Protein AF-0000000087410536 (afdb_homodimer)

Structure (mmCIF, N/CA/C/O backbone):
data_AF-0000000087410536-model_v1
#
loop_
_entity.id
_entity.type
_entity.pdbx_description
1 polymer 'WYL domain-containing protein'
#
loop_
_atom_site.group_PDB
_atom_site.id
_atom_site.type_symbol
_atom_site.label_atom_id
_atom_site.label_alt_id
_atom_site.label_comp_id
_atom_site.label_asym_id
_atom_site.label_entity_id
_atom_site.label_seq_id
_atom_site.pdbx_PDB_ins_code
_atom_site.Cartn_x
_atom_site.Cartn_y
_atom_site.Cartn_z
_atom_site.occupancy
_atom_site.B_iso_or_equiv
_atom_site.auth_seq_id
_atom_site.auth_comp_id
_atom_site.auth_asym_id
_atom_site.auth_atom_id
_atom_site.pdbx_PDB_model_num
ATOM 1 N N . MET A 1 1 ? -4.246 26.031 14.938 1 31.12 1 MET A N 1
ATOM 2 C CA . MET A 1 1 ? -4.492 26.891 13.781 1 31.12 1 MET A CA 1
ATOM 3 C C . MET A 1 1 ? -3.889 26.281 12.516 1 31.12 1 MET A C 1
ATOM 5 O O . MET A 1 1 ? -4.508 26.297 11.453 1 31.12 1 MET A O 1
ATOM 9 N N . ALA A 1 2 ? -2.547 25.734 12.555 1 36.31 2 ALA A N 1
ATOM 10 C CA . ALA A 1 2 ? -1.758 25.312 11.398 1 36.31 2 ALA A CA 1
ATOM 11 C C . ALA A 1 2 ? -2.201 23.938 10.906 1 36.31 2 ALA A C 1
ATOM 13 O O . ALA A 1 2 ? -2.297 23.703 9.695 1 36.31 2 ALA A O 1
ATOM 14 N N . ALA A 1 3 ? -2.363 22.797 11.75 1 41.28 3 ALA A N 1
ATOM 15 C CA . ALA A 1 3 ? -2.955 21.484 11.547 1 41.28 3 ALA A CA 1
ATOM 16 C C . ALA A 1 3 ? -4.238 21.578 10.727 1 41.28 3 ALA A C 1
ATOM 18 O O . ALA A 1 3 ? -4.477 20.75 9.836 1 41.28 3 ALA A O 1
ATOM 19 N N . ASN A 1 4 ? -4.816 22.719 10.969 1 50.84 4 ASN A N 1
ATOM 20 C CA . ASN A 1 4 ? -6.102 23.094 10.391 1 50.84 4 ASN A CA 1
ATOM 21 C C . ASN A 1 4 ? -5.953 23.531 8.938 1 50.84 4 ASN A C 1
ATOM 23 O O . ASN A 1 4 ? -6.82 23.25 8.102 1 50.84 4 ASN A O 1
ATOM 27 N N . LEU A 1 5 ? -4.598 23.844 8.781 1 57.28 5 LEU A N 1
ATOM 28 C CA . LEU A 1 5 ? -4.43 24.438 7.457 1 57.28 5 LEU A CA 1
ATOM 29 C C . LEU A 1 5 ? -4.258 23.344 6.398 1 57.28 5 LEU A C 1
ATOM 31 O O . LEU A 1 5 ? -4.82 23.453 5.305 1 57.28 5 LEU A O 1
ATOM 35 N N . ILE A 1 6 ? -3.453 22.297 6.773 1 56.25 6 ILE A N 1
ATOM 36 C CA . ILE A 1 6 ? -3.285 21.219 5.801 1 56.25 6 ILE A CA 1
ATOM 37 C C . ILE A 1 6 ? -4.633 20.562 5.523 1 56.25 6 ILE A C 1
ATOM 39 O O . ILE A 1 6 ? -4.961 20.266 4.371 1 56.25 6 ILE A O 1
ATOM 43 N N . ALA A 1 7 ? -5.215 20.422 6.602 1 57.88 7 ALA A N 1
ATOM 44 C CA . ALA A 1 7 ? -6.562 19.875 6.43 1 57.88 7 ALA A CA 1
ATOM 45 C C . ALA A 1 7 ? -7.398 20.766 5.516 1 57.88 7 ALA A C 1
ATOM 47 O O . ALA A 1 7 ? -8.172 20.281 4.691 1 57.88 7 ALA A O 1
ATOM 48 N N . ARG A 1 8 ? -7.141 21.984 5.758 1 68.75 8 ARG A N 1
ATOM 49 C CA . ARG A 1 8 ? -7.863 22.953 4.926 1 68.75 8 ARG A CA 1
ATOM 50 C C . ARG A 1 8 ? -7.426 22.844 3.469 1 68.75 8 ARG A C 1
ATOM 52 O O . ARG A 1 8 ? -8.258 22.859 2.562 1 68.75 8 ARG A O 1
ATOM 59 N N . TYR A 1 9 ? -6.094 22.672 3.324 1 70.94 9 TYR A N 1
ATOM 60 C CA . TYR A 1 9 ? -5.59 22.531 1.963 1 70.94 9 TYR A CA 1
ATOM 61 C C . TYR A 1 9 ? -6.164 21.281 1.298 1 70.94 9 TYR A C 1
ATOM 63 O O . TYR A 1 9 ? -6.59 21.328 0.142 1 70.94 9 TYR A O 1
ATOM 71 N N . ILE A 1 10 ? -6.156 20.375 2.074 1 64.38 10 ILE A N 1
ATOM 72 C CA . ILE A 1 10 ? -6.656 19.125 1.544 1 64.38 10 ILE A CA 1
ATOM 73 C C . ILE A 1 10 ? -8.141 19.25 1.195 1 64.38 10 ILE A C 1
ATOM 75 O O . ILE A 1 10 ? -8.578 18.797 0.135 1 64.38 10 ILE A O 1
ATOM 79 N N . TRP A 1 11 ? -8.82 19.844 2.1 1 68.12 11 TRP A N 1
ATOM 80 C CA . TRP A 1 11 ? -10.242 20.062 1.842 1 68.12 11 TRP A CA 1
ATOM 81 C C . TRP A 1 11 ? -10.445 20.891 0.579 1 68.12 11 TRP A C 1
ATOM 83 O O . TRP A 1 11 ? -11.312 20.594 -0.242 1 68.12 11 TRP A O 1
ATOM 93 N N . GLU A 1 12 ? -9.656 21.906 0.49 1 80.25 12 GLU A N 1
ATOM 94 C CA . GLU A 1 12 ? -9.781 22.781 -0.673 1 80.25 12 GLU A CA 1
ATOM 95 C C . GLU A 1 12 ? -9.508 22.016 -1.967 1 80.25 12 GLU A C 1
ATOM 97 O O . GLU A 1 12 ? -10.227 22.188 -2.955 1 80.25 12 GLU A O 1
ATOM 102 N N . VAL A 1 13 ? -8.477 21.219 -1.867 1 73.75 13 VAL A N 1
ATOM 103 C CA . VAL A 1 13 ? -8.117 20.438 -3.039 1 73.75 13 VAL A CA 1
ATOM 104 C C . VAL A 1 13 ? -9.234 19.438 -3.359 1 73.75 13 VAL A C 1
ATOM 106 O O . VAL A 1 13 ? -9.609 19.281 -4.52 1 73.75 13 VAL A O 1
ATOM 109 N N . ASP A 1 14 ? -9.727 18.922 -2.326 1 67.31 14 ASP A N 1
ATOM 110 C CA . ASP A 1 14 ? -10.812 17.953 -2.494 1 67.31 14 ASP A CA 1
ATOM 111 C C . ASP A 1 14 ? -12.055 18.625 -3.086 1 67.31 14 ASP A C 1
ATOM 113 O O . ASP A 1 14 ? -12.703 18.062 -3.973 1 67.31 14 ASP A O 1
ATOM 117 N N . ALA A 1 15 ? -12.375 19.719 -2.549 1 73.38 15 ALA A N 1
ATOM 118 C CA . ALA A 1 15 ? -13.531 20.453 -3.035 1 73.38 15 ALA A CA 1
ATOM 119 C C . ALA A 1 15 ? -13.406 20.766 -4.523 1 73.38 15 ALA A C 1
ATOM 121 O O . ALA A 1 15 ? -14.367 20.609 -5.281 1 73.38 15 ALA A O 1
ATOM 122 N N . LEU A 1 16 ? -12.227 21.109 -4.961 1 79.06 16 LEU A N 1
ATOM 123 C CA . LEU A 1 16 ? -12 21.469 -6.359 1 79.06 16 LEU A CA 1
ATOM 124 C C . LEU A 1 16 ? -11.984 20.219 -7.238 1 79.06 16 LEU A C 1
ATOM 126 O O . LEU A 1 16 ? -12.438 20.266 -8.383 1 79.06 16 LEU A O 1
ATOM 130 N N . ALA A 1 17 ? -11.414 19.156 -6.609 1 69.31 17 ALA A N 1
ATOM 131 C CA . ALA A 1 17 ? -11.312 17.906 -7.383 1 69.31 17 ALA A CA 1
ATOM 132 C C . ALA A 1 17 ? -12.695 17.344 -7.695 1 69.31 17 ALA A C 1
ATOM 134 O O . ALA A 1 17 ? -12.906 16.75 -8.758 1 69.31 17 ALA A O 1
ATOM 135 N N . LYS A 1 18 ? -13.57 17.547 -6.828 1 63.62 18 LYS A N 1
ATOM 136 C CA . LYS A 1 18 ? -14.93 17.031 -6.973 1 63.62 18 LYS A CA 1
ATOM 137 C C . LYS A 1 18 ? -15.742 17.875 -7.945 1 63.62 18 LYS A C 1
ATOM 139 O O . LYS A 1 18 ? -16.75 17.406 -8.477 1 63.62 18 LYS A O 1
ATOM 144 N N . ALA A 1 19 ? -15.211 19.047 -8 1 68.19 19 ALA A N 1
ATOM 145 C CA . ALA A 1 19 ? -15.953 19.953 -8.867 1 68.19 19 ALA A CA 1
ATOM 146 C C . ALA A 1 19 ? -15.477 19.859 -10.312 1 68.19 19 ALA A C 1
ATOM 148 O O . ALA A 1 19 ? -14.398 20.344 -10.648 1 68.19 19 ALA A O 1
ATOM 149 N N . ARG A 1 20 ? -16.141 19.016 -11.141 1 60.94 20 ARG A N 1
ATOM 150 C CA . ARG A 1 20 ? -15.797 18.766 -12.539 1 60.94 20 ARG A CA 1
ATOM 151 C C . ARG A 1 20 ? -15.531 20.078 -13.273 1 60.94 20 ARG A C 1
ATOM 153 O O . ARG A 1 20 ? -14.633 20.156 -14.117 1 60.94 20 ARG A O 1
ATOM 160 N N . HIS A 1 21 ? -16.344 21.062 -12.977 1 70.44 21 HIS A N 1
ATOM 161 C CA . HIS A 1 21 ? -16.25 22.328 -13.711 1 70.44 21 HIS A CA 1
ATOM 162 C C . HIS A 1 21 ? -15.578 23.406 -12.867 1 70.44 21 HIS A C 1
ATOM 164 O O . HIS A 1 21 ? -15.688 24.594 -13.172 1 70.44 21 HIS A O 1
ATOM 170 N N . GLY A 1 22 ? -14.945 23.016 -11.875 1 80.19 22 GLY A N 1
ATOM 171 C CA . GLY A 1 22 ? -14.312 23.984 -11 1 80.19 22 GLY A CA 1
ATOM 172 C C . GLY A 1 22 ? -15.281 24.641 -10.031 1 80.19 22 GLY A C 1
ATOM 173 O O . GLY A 1 22 ? -16.469 24.328 -10.031 1 80.19 22 GLY A O 1
ATOM 174 N N . LEU A 1 23 ? -14.805 25.5 -9.141 1 89.81 23 LEU A N 1
ATOM 175 C CA . LEU A 1 23 ? -15.609 26.188 -8.133 1 89.81 23 LEU A CA 1
ATOM 176 C C . LEU A 1 23 ? -15.258 27.672 -8.078 1 89.81 23 LEU A C 1
ATOM 178 O O . LEU A 1 23 ? -14.094 28.031 -8.219 1 89.81 23 LEU A O 1
ATOM 182 N N . SER A 1 24 ? -16.359 28.516 -8.039 1 91.12 24 SER A N 1
ATOM 183 C CA . SER A 1 24 ? -16.094 29.906 -7.652 1 91.12 24 SER A CA 1
ATOM 184 C C . SER A 1 24 ? -15.734 30 -6.176 1 91.12 24 SER A C 1
ATOM 186 O O . SER A 1 24 ? -15.961 29.062 -5.41 1 91.12 24 SER A O 1
ATOM 188 N N . LEU A 1 25 ? -15.141 31.156 -5.82 1 91.69 25 LEU A N 1
ATOM 189 C CA . LEU A 1 25 ? -14.797 31.344 -4.414 1 91.69 25 LEU A CA 1
ATOM 190 C C . LEU A 1 25 ? -16.047 31.312 -3.541 1 91.69 25 LEU A C 1
ATOM 192 O O . LEU A 1 25 ? -16 30.812 -2.412 1 91.69 25 LEU A O 1
ATOM 196 N N . GLU A 1 26 ? -17.109 31.859 -4.078 1 92.12 26 GLU A N 1
ATOM 197 C CA . GLU A 1 26 ? -18.375 31.844 -3.346 1 92.12 26 GLU A CA 1
ATOM 198 C C . GLU A 1 26 ? -18.875 30.422 -3.141 1 92.12 26 GLU A C 1
ATOM 200 O O . GLU A 1 26 ? -19.328 30.062 -2.049 1 92.12 26 GLU A O 1
ATOM 205 N N . GLU A 1 27 ? -18.797 29.625 -4.188 1 92 27 GLU A N 1
ATOM 206 C CA . GLU A 1 27 ? -19.219 28.219 -4.094 1 92 27 GLU A CA 1
ATOM 207 C C . GLU A 1 27 ? -18.312 27.438 -3.143 1 92 27 GLU A C 1
ATOM 209 O O . GLU A 1 27 ? -18.781 26.578 -2.408 1 92 27 GLU A O 1
ATOM 214 N N . LEU A 1 28 ? -17.031 27.734 -3.242 1 91 28 LEU A N 1
ATOM 215 C CA . LEU A 1 28 ? -16.094 27.109 -2.326 1 91 28 LEU A CA 1
ATOM 216 C C . LEU A 1 28 ? -16.438 27.438 -0.877 1 91 28 LEU A C 1
ATOM 218 O O . LEU A 1 28 ? -16.422 26.562 -0.016 1 91 28 LEU A O 1
ATOM 222 N N . ASN A 1 29 ? -16.812 28.703 -0.625 1 90.75 29 ASN A N 1
ATOM 223 C CA . ASN A 1 29 ? -17.156 29.125 0.727 1 90.75 29 ASN A CA 1
ATOM 224 C C . ASN A 1 29 ? -18.469 28.5 1.188 1 90.75 29 ASN A C 1
ATOM 226 O O . ASN A 1 29 ? -18.641 28.219 2.373 1 90.75 29 ASN A O 1
ATOM 230 N N . GLU A 1 30 ? -19.359 28.328 0.292 1 88.88 30 GLU A N 1
ATOM 231 C CA . GLU A 1 30 ? -20.594 27.641 0.639 1 88.88 30 GLU A CA 1
ATOM 232 C C . GLU A 1 30 ? -20.328 26.234 1.16 1 88.88 30 GLU A C 1
ATOM 234 O O . GLU A 1 30 ? -20.906 25.812 2.162 1 88.88 30 GLU A O 1
ATOM 239 N N . GLN A 1 31 ? -19.438 25.594 0.427 1 81.69 31 GLN A N 1
ATOM 240 C CA . GLN A 1 31 ? -19.062 24.25 0.855 1 81.69 31 GLN A CA 1
ATOM 241 C C . GLN A 1 31 ? -18.266 24.281 2.15 1 81.69 31 GLN A C 1
ATOM 243 O O . GLN A 1 31 ? -18.406 23.406 3.002 1 81.69 31 GLN A O 1
ATOM 248 N N . TRP A 1 32 ? -17.484 25.312 2.236 1 80.38 32 TRP A N 1
ATOM 249 C CA . TRP A 1 32 ? -16.625 25.5 3.404 1 80.38 32 TRP A CA 1
ATOM 250 C C . TRP A 1 32 ? -17.453 25.641 4.672 1 80.38 32 TRP A C 1
ATOM 252 O O . TRP A 1 32 ? -17.125 25.078 5.719 1 80.38 32 TRP A O 1
ATOM 262 N N . ARG A 1 33 ? -18.5 26.312 4.598 1 79.31 33 ARG A N 1
ATOM 263 C CA . ARG A 1 33 ? -19.359 26.562 5.746 1 79.31 33 ARG A CA 1
ATOM 264 C C . ARG A 1 33 ? -19.969 25.25 6.262 1 79.31 33 ARG A C 1
ATOM 266 O O . ARG A 1 33 ? -20.297 25.141 7.445 1 79.31 33 ARG A O 1
ATOM 273 N N . ASP A 1 34 ? -19.984 24.312 5.41 1 68.88 34 ASP A N 1
ATOM 274 C CA . ASP A 1 34 ? -20.578 23.031 5.785 1 68.88 34 ASP A CA 1
ATOM 275 C C . ASP A 1 34 ? -19.516 22.016 6.207 1 68.88 34 ASP A C 1
ATOM 277 O O . ASP A 1 34 ? -19.828 20.891 6.598 1 68.88 34 ASP A O 1
ATOM 281 N N . CYS A 1 35 ? -18.328 22.469 6.027 1 60.91 35 CYS A N 1
ATOM 282 C CA . CYS A 1 35 ? -17.203 21.594 6.336 1 60.91 35 CYS A CA 1
ATOM 283 C C . CYS A 1 35 ? -16.938 21.547 7.836 1 60.91 35 CYS A C 1
ATOM 285 O O . CYS A 1 35 ? -17.109 22.547 8.531 1 60.91 35 CYS A O 1
ATOM 287 N N . TYR A 1 36 ? -16.594 20.453 8.336 1 52.16 36 TYR A N 1
ATOM 288 C CA . TYR A 1 36 ? -16.297 20.266 9.75 1 52.16 36 TYR A CA 1
ATOM 289 C C . TYR A 1 36 ? -15.102 21.109 10.172 1 52.16 36 TYR A C 1
ATOM 291 O O . TYR A 1 36 ? -14.914 21.391 11.352 1 52.16 36 TYR A O 1
ATOM 299 N N . LEU A 1 37 ? -14.305 21.562 9.227 1 57.22 37 LEU A N 1
ATOM 300 C CA . LEU A 1 37 ? -13.117 22.359 9.5 1 57.22 37 LEU A CA 1
ATOM 301 C C . LEU A 1 37 ? -13.461 23.844 9.586 1 57.22 37 LEU A C 1
ATOM 303 O O . LEU A 1 37 ? -12.609 24.672 9.914 1 57.22 37 LEU A O 1
ATOM 307 N N . TYR A 1 38 ? -14.727 24.141 9.328 1 66.19 38 TYR A N 1
ATOM 308 C CA . TYR A 1 38 ? -15.125 25.531 9.258 1 66.19 38 TYR A CA 1
ATOM 309 C C . TYR A 1 38 ? -14.891 26.234 10.594 1 66.19 38 TYR A C 1
ATOM 311 O O . TYR A 1 38 ? -15.25 25.719 11.648 1 66.19 38 TYR A O 1
ATOM 319 N N . ASP A 1 39 ? -14.133 27.406 10.555 1 65.75 39 ASP A N 1
ATOM 320 C CA . ASP A 1 39 ? -13.805 28.156 11.766 1 65.75 39 ASP A CA 1
ATOM 321 C C . ASP A 1 39 ? -14.555 29.484 11.805 1 65.75 39 ASP A C 1
ATOM 323 O O . ASP A 1 39 ? -14.016 30.5 12.266 1 65.75 39 ASP A O 1
ATOM 327 N N . ASP A 1 40 ? -15.742 29.438 11.234 1 72.44 40 ASP A N 1
ATOM 328 C CA . ASP A 1 40 ? -16.672 30.578 11.219 1 72.44 40 ASP A CA 1
ATOM 329 C C . ASP A 1 40 ? -16.109 31.719 10.383 1 72.44 40 ASP A C 1
ATOM 331 O O . ASP A 1 40 ? -16.469 32.875 10.586 1 72.44 40 ASP A O 1
ATOM 335 N N . LYS A 1 41 ? -15.133 31.516 9.594 1 85.62 41 LYS A N 1
ATOM 336 C CA . LYS A 1 41 ? -14.578 32.5 8.695 1 85.62 41 LYS A CA 1
ATOM 337 C C . LYS A 1 41 ? -14.516 32 7.262 1 85.62 41 LYS A C 1
ATOM 339 O O . LYS A 1 41 ? -13.984 30.906 7.016 1 85.62 41 LYS A O 1
ATOM 344 N N . ASP A 1 42 ? -15.188 32.781 6.426 1 88.31 42 ASP A N 1
ATOM 345 C CA . ASP A 1 42 ? -15.07 32.438 5.012 1 88.31 42 ASP A CA 1
ATOM 346 C C . ASP A 1 42 ? -13.648 32.625 4.508 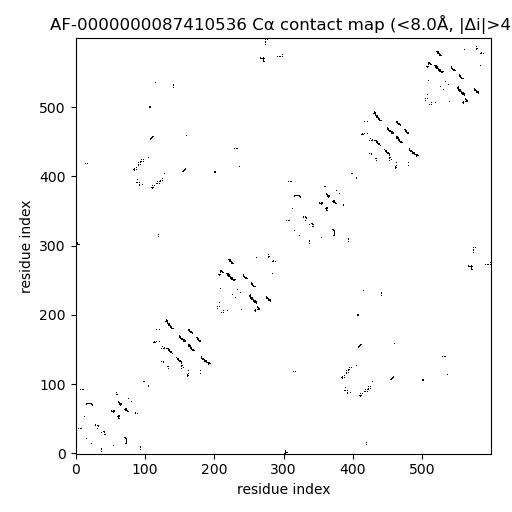1 88.31 42 ASP A C 1
ATOM 348 O O . ASP A 1 42 ? -12.875 33.375 5.105 1 88.31 42 ASP A O 1
ATOM 352 N N . ILE A 1 43 ? -13.359 31.891 3.514 1 88.19 43 ILE A N 1
ATOM 353 C CA . ILE A 1 43 ? -12.07 32.062 2.85 1 88.19 43 ILE A CA 1
ATOM 354 C C . ILE A 1 43 ? -12.094 33.344 2.004 1 88.19 43 ILE A C 1
ATOM 356 O O . ILE A 1 43 ? -12.867 33.438 1.055 1 88.19 43 ILE A O 1
ATOM 360 N N . VAL A 1 44 ? -11.352 34.281 2.408 1 89.06 44 VAL A N 1
ATOM 361 C CA . VAL A 1 44 ? -11.273 35.531 1.644 1 89.06 44 VAL A CA 1
ATOM 362 C C . VAL A 1 44 ? -10.281 35.344 0.493 1 89.06 44 VAL A C 1
ATOM 364 O O . VAL A 1 44 ? -9.445 34.438 0.507 1 89.06 44 VAL A O 1
ATOM 367 N N . ARG A 1 45 ? -10.383 36.281 -0.479 1 89.06 45 ARG A N 1
ATOM 368 C CA . ARG A 1 45 ? -9.617 36.156 -1.716 1 89.06 45 ARG A CA 1
ATOM 369 C C . ARG A 1 45 ? -8.125 36.094 -1.426 1 89.06 45 ARG A C 1
ATOM 371 O O . ARG A 1 45 ? -7.402 35.312 -2.045 1 89.06 45 ARG A O 1
ATOM 378 N N . LYS A 1 46 ? -7.676 36.875 -0.552 1 87 46 LYS A N 1
ATOM 379 C CA . LYS A 1 46 ? -6.258 36.875 -0.216 1 87 46 LYS A CA 1
ATOM 380 C C . LYS A 1 46 ? -5.82 35.531 0.35 1 87 46 LYS A C 1
ATOM 382 O O . LYS A 1 46 ? -4.789 35 -0.049 1 87 46 LYS A O 1
ATOM 387 N N . THR A 1 47 ? -6.566 35 1.312 1 86.06 47 THR A N 1
ATOM 388 C CA . THR A 1 47 ? -6.289 33.719 1.923 1 86.06 47 THR A CA 1
ATOM 389 C C . THR A 1 47 ? -6.324 32.625 0.876 1 86.06 47 THR A C 1
ATOM 391 O O . THR A 1 47 ? -5.477 31.719 0.883 1 86.06 47 THR A O 1
ATOM 394 N N . TRP A 1 48 ? -7.348 32.688 0.001 1 89.69 48 TRP A N 1
ATOM 395 C CA . TRP A 1 48 ? -7.488 31.688 -1.06 1 89.69 48 TRP A CA 1
ATOM 396 C C . TRP A 1 48 ? -6.258 31.672 -1.96 1 89.69 48 TRP A C 1
ATOM 398 O O . TRP A 1 48 ? -5.758 30.609 -2.326 1 89.69 48 TRP A O 1
ATOM 408 N N . TRP A 1 49 ? -5.852 32.844 -2.262 1 85.69 49 TRP A N 1
ATOM 409 C CA . TRP A 1 49 ? -4.645 32.938 -3.074 1 85.69 49 TRP A CA 1
ATOM 410 C C . TRP A 1 49 ? -3.465 32.25 -2.381 1 85.69 49 TRP A C 1
ATOM 412 O O . TRP A 1 49 ? -2.723 31.5 -3.008 1 85.69 49 TRP A O 1
ATOM 422 N N . GLU A 1 50 ? -3.324 32.5 -1.119 1 80.38 50 GLU A N 1
ATOM 423 C CA . GLU A 1 50 ? -2.254 31.891 -0.337 1 80.38 50 GLU A CA 1
ATOM 424 C C . GLU A 1 50 ? -2.395 30.375 -0.299 1 80.38 50 GLU A C 1
ATOM 426 O O . GLU A 1 50 ? -1.407 29.656 -0.44 1 80.38 50 GLU A O 1
ATOM 431 N N . HIS A 1 51 ? -3.625 29.984 -0.107 1 82.31 51 HIS A N 1
ATOM 432 C CA . HIS A 1 51 ? -3.881 28.547 -0.061 1 82.31 51 HIS A CA 1
ATOM 433 C C . HIS A 1 51 ? -3.518 27.875 -1.384 1 82.31 51 HIS A C 1
ATOM 435 O O . HIS A 1 51 ? -2.863 26.828 -1.397 1 82.31 51 HIS A O 1
ATOM 441 N N . ARG A 1 52 ? -3.908 28.516 -2.438 1 83.5 52 ARG A N 1
ATOM 442 C CA . ARG A 1 52 ? -3.625 27.969 -3.76 1 83.5 52 ARG A CA 1
ATOM 443 C C . ARG A 1 52 ? -2.123 27.828 -3.98 1 83.5 52 ARG A C 1
ATOM 445 O O . ARG A 1 52 ? -1.659 26.797 -4.484 1 83.5 52 ARG A O 1
ATOM 452 N N . ASN A 1 53 ? -1.451 28.844 -3.557 1 75.12 53 ASN A N 1
ATOM 453 C CA . ASN A 1 53 ? 0.001 28.812 -3.701 1 75.12 53 ASN A CA 1
ATOM 454 C C . ASN A 1 53 ? 0.63 27.703 -2.865 1 75.12 53 ASN A C 1
ATOM 456 O O . ASN A 1 53 ? 1.495 26.969 -3.35 1 75.12 53 ASN A O 1
ATOM 460 N N . GLN A 1 54 ? 0.133 27.594 -1.626 1 68.88 54 GLN A N 1
ATOM 461 C CA . GLN A 1 54 ? 0.684 26.578 -0.739 1 68.88 54 GLN A CA 1
ATOM 462 C C . GLN A 1 54 ? 0.338 25.172 -1.23 1 68.88 54 GLN A C 1
ATOM 464 O O . GLN A 1 54 ? 1.16 24.25 -1.146 1 68.88 54 GLN A O 1
ATOM 469 N N . ILE A 1 55 ? -0.831 25 -1.702 1 73.19 55 ILE A N 1
ATOM 470 C CA . ILE A 1 55 ? -1.266 23.719 -2.25 1 73.19 55 ILE A CA 1
ATOM 471 C C . ILE A 1 55 ? -0.364 23.328 -3.416 1 73.19 55 ILE A C 1
ATOM 473 O O . ILE A 1 55 ? 0.053 22.172 -3.521 1 73.19 55 ILE A O 1
ATOM 477 N N . GLY A 1 56 ? -0.096 24.297 -4.227 1 68.88 56 GLY A N 1
ATOM 478 C CA . GLY A 1 56 ? 0.824 24.047 -5.324 1 68.88 56 GLY A CA 1
ATOM 479 C C . GLY A 1 56 ? 2.215 23.656 -4.859 1 68.88 56 GLY A C 1
ATOM 480 O O . GLY A 1 56 ? 2.789 22.688 -5.359 1 68.88 56 GLY A O 1
ATOM 481 N N . LEU A 1 57 ? 2.619 24.406 -3.91 1 59.41 57 LEU A N 1
ATOM 482 C CA . LEU A 1 57 ? 3.977 24.203 -3.42 1 59.41 57 LEU A CA 1
ATOM 483 C C . LEU A 1 57 ? 4.078 22.875 -2.662 1 59.41 57 LEU A C 1
ATOM 485 O O . LEU A 1 57 ? 5.055 22.141 -2.82 1 59.41 57 LEU A O 1
ATOM 489 N N . GLN A 1 58 ? 3 22.703 -1.889 1 58.34 58 GLN A N 1
ATOM 490 C CA . GLN A 1 58 ? 3.078 21.562 -0.966 1 58.34 58 GLN A CA 1
ATOM 491 C C . GLN A 1 58 ? 2.672 20.266 -1.653 1 58.34 58 GLN A C 1
ATOM 493 O O . GLN A 1 58 ? 3.254 19.219 -1.39 1 58.34 58 GLN A O 1
ATOM 498 N N . PHE A 1 59 ? 1.658 20.359 -2.488 1 62.09 59 PHE A N 1
ATOM 499 C CA . PHE A 1 59 ? 1.072 19.141 -3.035 1 62.09 59 PHE A CA 1
ATOM 500 C C . PHE A 1 59 ? 1.314 19.047 -4.535 1 62.09 59 PHE A C 1
ATOM 502 O O . PHE A 1 59 ? 1.002 18.031 -5.16 1 62.09 59 PHE A O 1
ATOM 509 N N . GLY A 1 60 ? 1.934 20.047 -5.047 1 60.34 60 GLY A N 1
ATOM 510 C CA . GLY A 1 60 ? 2.145 20.062 -6.488 1 60.34 60 GLY A CA 1
ATOM 511 C C . GLY A 1 60 ? 0.854 20.172 -7.277 1 60.34 60 GLY A C 1
ATOM 512 O O . GLY A 1 60 ? 0.789 19.75 -8.438 1 60.34 60 GLY A O 1
ATOM 513 N N . ILE A 1 61 ? -0.186 20.5 -6.645 1 70.44 61 ILE A N 1
ATOM 514 C CA . ILE A 1 61 ? -1.482 20.656 -7.297 1 70.44 61 ILE A CA 1
ATOM 515 C C . ILE A 1 61 ? -1.685 22.109 -7.703 1 70.44 61 ILE A C 1
ATOM 517 O O . ILE A 1 61 ? -1.785 23 -6.848 1 70.44 61 ILE A O 1
ATOM 521 N N . ASP A 1 62 ? -1.652 22.297 -8.984 1 72.88 62 ASP A N 1
ATOM 522 C CA . ASP A 1 62 ? -1.848 23.656 -9.484 1 72.88 62 ASP A CA 1
ATOM 523 C C . ASP A 1 62 ? -3.332 23.969 -9.648 1 72.88 62 ASP A C 1
ATOM 525 O O . ASP A 1 62 ? -4.039 23.281 -10.391 1 72.88 62 ASP A O 1
ATOM 529 N N . ILE A 1 63 ? -3.773 24.891 -8.938 1 84.12 63 ILE A N 1
ATOM 530 C CA . ILE A 1 63 ? -5.148 25.375 -9.031 1 84.12 63 ILE A CA 1
ATOM 531 C C . ILE A 1 63 ? -5.199 26.609 -9.93 1 84.12 63 ILE A C 1
ATOM 533 O O . ILE A 1 63 ? -4.543 27.609 -9.656 1 84.12 63 ILE A O 1
ATOM 537 N N . GLU A 1 64 ? -5.84 26.453 -11.047 1 83.81 64 GLU A N 1
ATOM 538 C CA . GLU A 1 64 ? -5.922 27.531 -12.031 1 83.81 64 GLU A CA 1
ATOM 539 C C . GLU A 1 64 ? -7.258 28.266 -11.938 1 83.81 64 GLU A C 1
ATOM 541 O O . GLU A 1 64 ? -8.227 27.719 -11.398 1 83.81 64 GLU A O 1
ATOM 546 N N . TYR A 1 65 ? -7.168 29.547 -12.367 1 87.62 65 TYR A N 1
ATOM 547 C CA . TYR A 1 65 ? -8.352 30.391 -12.375 1 87.62 65 TYR A CA 1
ATOM 548 C C . TYR A 1 65 ? -8.836 30.641 -13.805 1 87.62 65 TYR A C 1
ATOM 550 O O . TYR A 1 65 ? -8.07 31.109 -14.648 1 87.62 65 TYR A O 1
ATOM 558 N N . ASP A 1 66 ? -10.023 30.156 -14.07 1 85.44 66 ASP A N 1
ATOM 559 C CA . ASP A 1 66 ? -10.672 30.469 -15.344 1 85.44 66 ASP A CA 1
ATOM 560 C C . ASP A 1 66 ? -11.336 31.844 -15.297 1 85.44 66 ASP A C 1
ATOM 562 O O . ASP A 1 66 ? -12.398 32 -14.695 1 85.44 66 ASP A O 1
ATOM 566 N N . LYS A 1 67 ? -10.836 32.781 -15.977 1 86.12 67 LYS A N 1
ATOM 567 C CA . LYS A 1 67 ? -11.305 34.156 -15.953 1 86.12 67 LYS A CA 1
ATOM 568 C C . LYS A 1 67 ? -12.695 34.281 -16.578 1 86.12 67 LYS A C 1
ATOM 570 O O . LYS A 1 67 ? -13.5 35.125 -16.156 1 86.12 67 LYS A O 1
ATOM 575 N N . GLN A 1 68 ? -12.922 33.469 -17.578 1 85 68 GLN A N 1
ATOM 576 C CA . GLN A 1 68 ? -14.195 33.531 -18.281 1 85 68 GLN A CA 1
ATOM 577 C C . GLN A 1 68 ? -15.344 33.062 -17.391 1 85 68 GLN A C 1
ATOM 579 O O . GLN A 1 68 ? -16.391 33.719 -17.312 1 85 68 GLN A O 1
ATOM 584 N N . ASN A 1 69 ? -15.117 32.031 -16.703 1 86 69 ASN A N 1
ATOM 585 C CA . ASN A 1 69 ? -16.188 31.438 -15.914 1 86 69 ASN A CA 1
ATOM 586 C C . ASN A 1 69 ? -16.047 31.781 -14.438 1 86 69 ASN A C 1
ATOM 588 O O . ASN A 1 69 ? -16.922 31.453 -13.633 1 86 69 ASN A O 1
ATOM 592 N N . LYS A 1 70 ? -14.883 32.562 -14.117 1 87.56 70 LYS A N 1
ATOM 593 C CA . LYS A 1 70 ? -14.594 32.969 -12.742 1 87.56 70 LYS A CA 1
ATOM 594 C C . LYS A 1 70 ? -14.594 31.766 -11.805 1 87.56 70 LYS A C 1
ATOM 596 O O . LYS A 1 70 ? -15.234 31.797 -10.75 1 87.56 70 LYS A O 1
ATOM 601 N N . ARG A 1 71 ? -13.953 30.656 -12.242 1 90.69 71 ARG A N 1
ATOM 602 C CA . ARG A 1 71 ? -13.922 29.422 -11.469 1 90.69 71 ARG A CA 1
ATOM 603 C C . ARG A 1 71 ? -12.492 28.906 -11.336 1 90.69 71 ARG A C 1
ATOM 605 O O . ARG A 1 71 ? -11.656 29.141 -12.211 1 90.69 71 ARG A O 1
ATOM 612 N N . TYR A 1 72 ? -12.32 28.297 -10.25 1 90.25 72 TYR A N 1
ATOM 613 C CA . TYR A 1 72 ? -11.047 27.641 -9.984 1 90.25 72 TYR A CA 1
ATOM 614 C C . TYR A 1 72 ? -11.133 26.141 -10.242 1 90.25 72 TYR A C 1
ATOM 616 O O . TYR A 1 72 ? -12.141 25.516 -9.938 1 90.25 72 TYR A O 1
ATOM 624 N N . PHE A 1 73 ? -10.195 25.625 -10.898 1 83 73 PHE A N 1
ATOM 625 C CA . PHE A 1 73 ? -10.164 24.203 -11.172 1 83 73 PHE A CA 1
ATOM 626 C C . PHE A 1 73 ? -8.734 23.672 -11.094 1 83 73 PHE A C 1
ATOM 628 O O . PHE A 1 73 ? -7.777 24.438 -11.164 1 83 73 PHE A O 1
ATOM 635 N N . ILE A 1 74 ? -8.695 22.422 -10.742 1 74.69 74 ILE A N 1
ATOM 636 C CA . ILE A 1 74 ? -7.383 21.781 -10.742 1 74.69 74 ILE A CA 1
ATOM 637 C C . ILE A 1 74 ? -6.941 21.516 -12.18 1 74.69 74 ILE A C 1
ATOM 639 O O . ILE A 1 74 ? -7.695 20.938 -12.969 1 74.69 74 ILE A O 1
ATOM 643 N N . LYS A 1 75 ? -5.945 22.266 -12.664 1 60.28 75 LYS A N 1
ATOM 644 C CA . LYS A 1 75 ? -5.484 22.125 -14.039 1 60.28 75 LYS A CA 1
ATOM 645 C C . LYS A 1 75 ? -5.469 20.656 -14.461 1 60.28 75 LYS A C 1
ATOM 647 O O . LYS A 1 75 ? -5.914 20.312 -15.562 1 60.28 75 LYS A O 1
ATOM 652 N N . SER A 1 76 ? -4.703 19.781 -13.969 1 51.44 76 SER A N 1
ATOM 653 C CA . SER A 1 76 ? -4.422 18.453 -14.523 1 51.44 76 SER A CA 1
ATOM 654 C C . SER A 1 76 ? -5.457 17.438 -14.078 1 51.44 76 SER A C 1
ATOM 656 O O . SER A 1 76 ? -5.152 16.531 -13.289 1 51.44 76 SER A O 1
ATOM 658 N N . ARG A 1 77 ? -6.66 17.75 -13.883 1 44.47 77 ARG A N 1
ATOM 659 C CA . ARG A 1 77 ? -7.594 16.688 -13.531 1 44.47 77 ARG A CA 1
ATOM 660 C C . ARG A 1 77 ? -7.305 15.422 -14.328 1 44.47 77 ARG A C 1
ATOM 662 O O . ARG A 1 77 ? -7.316 14.32 -13.773 1 44.47 77 ARG A O 1
ATOM 669 N N . ASN A 1 78 ? -7.773 15.508 -15.609 1 39.44 78 ASN A N 1
ATOM 670 C CA . ASN A 1 78 ? -7.719 14.414 -16.562 1 39.44 78 ASN A CA 1
ATOM 671 C C . ASN A 1 78 ? -6.32 13.812 -16.656 1 39.44 78 ASN A C 1
ATOM 673 O O . ASN A 1 78 ? -6.164 12.633 -16.969 1 39.44 78 ASN A O 1
ATOM 677 N N . GLU A 1 79 ? -5.387 14.594 -17.141 1 35.53 79 GLU A N 1
ATOM 678 C CA . GLU A 1 79 ? -4.039 14.195 -17.547 1 35.53 79 GLU A CA 1
ATOM 679 C C . GLU A 1 79 ? -3.154 13.953 -16.312 1 35.53 79 GLU A C 1
ATOM 681 O O . GLU A 1 79 ? -1.938 13.805 -16.453 1 35.53 79 GLU A O 1
ATOM 686 N N . ILE A 1 80 ? -3.432 14.609 -15.258 1 36.69 80 ILE A N 1
ATOM 687 C CA . ILE A 1 80 ? -2.318 14.672 -14.312 1 36.69 80 ILE A CA 1
ATOM 688 C C . ILE A 1 80 ? -1.931 13.266 -13.883 1 36.69 80 ILE A C 1
ATOM 690 O O . ILE A 1 80 ? -2.727 12.562 -13.25 1 36.69 80 ILE A O 1
ATOM 694 N N . ASN A 1 81 ? -1.265 12.625 -14.539 1 40.44 81 ASN A N 1
ATOM 695 C CA . ASN A 1 81 ? -0.235 11.703 -14.078 1 40.44 81 ASN A CA 1
ATOM 696 C C . ASN A 1 81 ? 0.21 12.023 -12.656 1 40.44 81 ASN A C 1
ATOM 698 O O . ASN A 1 81 ? 1.229 12.688 -12.453 1 40.44 81 ASN A O 1
ATOM 702 N N . ARG A 1 82 ? -0.784 12.312 -11.805 1 48.84 82 ARG A N 1
ATOM 703 C CA . ARG A 1 82 ? -0.448 12.633 -10.422 1 48.84 82 ARG A CA 1
ATOM 704 C C . ARG A 1 82 ? 0.604 11.672 -9.875 1 48.84 82 ARG A C 1
ATOM 706 O O . ARG A 1 82 ? 0.464 10.453 -10 1 48.84 82 ARG A O 1
ATOM 713 N N . PRO A 1 83 ? 1.563 12.352 -9.68 1 60.84 83 PRO A N 1
ATOM 714 C CA . PRO A 1 83 ? 2.557 11.461 -9.078 1 60.84 83 PRO A CA 1
ATOM 715 C C . PRO A 1 83 ? 1.991 10.664 -7.902 1 60.84 83 PRO A C 1
ATOM 717 O O . PRO A 1 83 ? 1.135 11.164 -7.168 1 60.84 83 PRO A O 1
ATOM 720 N N . ALA A 1 84 ? 1.997 9.477 -8.008 1 67.81 84 ALA A N 1
ATOM 721 C CA . ALA A 1 84 ? 1.565 8.531 -6.973 1 67.81 84 ALA A CA 1
ATOM 722 C C . ALA A 1 84 ? 1.759 9.125 -5.582 1 67.81 84 ALA A C 1
ATOM 724 O O . ALA A 1 84 ? 0.946 8.891 -4.684 1 67.81 84 ALA A O 1
ATOM 725 N N . ILE A 1 85 ? 2.674 9.984 -5.465 1 69.5 85 ILE A N 1
ATOM 726 C CA . ILE A 1 85 ? 3 10.555 -4.164 1 69.5 85 ILE A CA 1
ATOM 727 C C . ILE A 1 85 ? 1.925 11.562 -3.756 1 69.5 85 ILE A C 1
ATOM 729 O O . ILE A 1 85 ? 1.572 11.656 -2.578 1 69.5 85 ILE A O 1
ATOM 733 N N . GLN A 1 86 ? 1.414 12.227 -4.715 1 65.25 86 GLN A N 1
ATOM 734 C CA . GLN A 1 86 ? 0.352 13.18 -4.422 1 65.25 86 GLN A CA 1
ATOM 735 C C . GLN A 1 86 ? -0.915 12.469 -3.955 1 65.25 86 GLN A C 1
ATOM 737 O O . GLN A 1 86 ? -1.544 12.883 -2.979 1 65.25 86 GLN A O 1
ATOM 742 N N . GLU A 1 87 ? -1.223 11.438 -4.68 1 65.94 87 GLU A N 1
ATOM 743 C CA . GLU A 1 87 ? -2.389 10.641 -4.301 1 65.94 87 GLU A CA 1
ATOM 744 C C . GLU A 1 87 ? -2.232 10.078 -2.893 1 65.94 87 GLU A C 1
ATOM 746 O O . GLU A 1 87 ? -3.176 10.102 -2.098 1 65.94 87 GLU A O 1
ATOM 751 N N . TRP A 1 88 ? -1.116 9.586 -2.611 1 70.31 88 TRP A N 1
ATOM 752 C CA . TRP A 1 88 ? -0.818 9.008 -1.305 1 70.31 88 TRP A CA 1
ATOM 753 C C . TRP A 1 88 ? -0.979 10.047 -0.201 1 70.31 88 TRP A C 1
ATOM 755 O O . TRP A 1 88 ? -1.612 9.781 0.823 1 70.31 88 TRP A O 1
ATOM 765 N N . LEU A 1 89 ? -0.454 11.141 -0.429 1 65.12 89 LEU A N 1
ATOM 766 C CA . LEU A 1 89 ? -0.514 12.203 0.565 1 65.12 89 LEU A CA 1
ATOM 767 C C . LEU A 1 89 ? -1.95 12.68 0.77 1 65.12 89 LEU A C 1
ATOM 769 O O . LEU A 1 89 ? -2.391 12.859 1.906 1 65.12 89 LEU A O 1
ATOM 773 N N . LEU A 1 90 ? -2.637 12.828 -0.355 1 63.78 90 LEU A N 1
ATOM 774 C CA . LEU A 1 90 ? -4.016 13.289 -0.264 1 63.78 90 LEU A CA 1
ATOM 775 C C . LEU A 1 90 ? -4.871 12.297 0.514 1 63.78 90 LEU A C 1
ATOM 777 O O . LEU A 1 90 ? -5.668 12.688 1.37 1 63.78 90 LEU A O 1
ATOM 781 N N . ASN A 1 91 ? -4.715 11.047 0.213 1 66.56 91 ASN A N 1
ATOM 782 C CA . ASN A 1 91 ? -5.434 10.008 0.945 1 66.56 91 ASN A CA 1
ATOM 783 C C . ASN A 1 91 ? -5.086 10.031 2.43 1 66.56 91 ASN A C 1
ATOM 785 O O . ASN A 1 91 ? -5.973 9.945 3.281 1 66.56 91 ASN A O 1
ATOM 789 N N . SER A 1 92 ? -3.834 10.102 2.682 1 67.31 92 SER A N 1
ATOM 790 C CA . SER A 1 92 ? -3.363 10.055 4.062 1 67.31 92 SER A CA 1
ATOM 791 C C . SER A 1 92 ? -3.861 11.258 4.855 1 67.31 92 SER A C 1
ATOM 793 O O . SER A 1 92 ? -4.27 11.125 6.012 1 67.31 92 SER A O 1
ATOM 795 N N . PHE A 1 93 ? -3.867 12.344 4.203 1 62.62 93 PHE A N 1
ATOM 796 C CA . PHE A 1 93 ? -4.328 13.555 4.875 1 62.62 93 PHE A CA 1
ATOM 797 C C . PHE A 1 93 ? -5.836 13.508 5.09 1 62.62 93 PHE A C 1
ATOM 799 O O . PHE A 1 93 ? -6.332 13.938 6.133 1 62.62 93 PHE A O 1
ATOM 806 N N . ALA A 1 94 ? -6.523 13.047 4.043 1 61.97 94 ALA A N 1
ATOM 807 C CA . ALA A 1 94 ? -7.969 12.883 4.191 1 61.97 94 ALA A CA 1
ATOM 808 C C . ALA A 1 94 ? -8.305 12.016 5.402 1 61.97 94 ALA A C 1
ATOM 810 O O . ALA A 1 94 ? -9.156 12.375 6.215 1 61.97 94 ALA A O 1
ATOM 811 N N . VAL A 1 95 ? -7.609 10.961 5.496 1 64.25 95 VAL A N 1
ATOM 812 C CA . VAL A 1 95 ? -7.824 10.023 6.594 1 64.25 95 VAL A CA 1
ATOM 813 C C . VAL A 1 95 ? -7.391 10.664 7.91 1 64.25 95 VAL A C 1
ATOM 815 O O . VAL A 1 95 ? -8.125 10.609 8.906 1 64.25 95 VAL A O 1
ATOM 818 N N . GLY A 1 96 ? -6.223 11.172 7.887 1 63.44 96 GLY A N 1
ATOM 819 C CA . GLY A 1 96 ? -5.688 11.773 9.094 1 63.44 96 GLY A CA 1
ATOM 820 C C . GLY A 1 96 ? -6.57 12.875 9.656 1 63.44 96 GLY A C 1
ATOM 821 O O . GLY A 1 96 ? -6.777 12.961 10.867 1 63.44 96 GLY A O 1
ATOM 822 N N . ASN A 1 97 ? -7.016 13.688 8.797 1 57.16 97 ASN A N 1
ATOM 823 C CA . ASN A 1 97 ? -7.859 14.797 9.219 1 57.16 97 ASN A CA 1
ATOM 824 C C . ASN A 1 97 ? -9.164 14.312 9.836 1 57.16 97 ASN A C 1
ATOM 826 O O . ASN A 1 97 ? -9.672 14.914 10.789 1 57.16 97 ASN A O 1
ATOM 830 N N . MET A 1 98 ? -9.688 13.352 9.242 1 57.22 98 MET A N 1
ATOM 831 C CA . MET A 1 98 ? -10.961 12.82 9.734 1 57.22 98 MET A CA 1
ATOM 832 C C . MET A 1 98 ? -10.773 12.148 11.094 1 57.22 98 MET A C 1
ATOM 834 O O . MET A 1 98 ? -11.664 12.203 11.938 1 57.22 98 MET A O 1
ATOM 838 N N . LEU A 1 99 ? -9.656 11.523 11.258 1 60.12 99 LEU A N 1
ATOM 839 C CA . LEU A 1 99 ? -9.375 10.852 12.516 1 60.12 99 LEU A CA 1
ATOM 840 C C . LEU A 1 99 ? -9.18 11.859 13.641 1 60.12 99 LEU A C 1
ATOM 842 O O . LEU A 1 99 ? -9.43 11.547 14.812 1 60.12 99 LEU A O 1
ATOM 846 N N . LEU A 1 100 ? -8.703 12.992 13.352 1 52.84 100 LEU A N 1
ATOM 847 C CA . LEU A 1 100 ? -8.539 14.062 14.336 1 52.84 100 LEU A CA 1
ATOM 848 C C . LEU A 1 100 ? -9.891 14.492 14.898 1 52.84 100 LEU A C 1
ATOM 850 O O . LEU A 1 100 ? -9.977 14.961 16.031 1 52.84 100 LEU A O 1
ATOM 854 N N . GLN A 1 101 ? -10.836 14.383 14.125 1 48.84 101 GLN A N 1
ATOM 855 C CA . GLN A 1 101 ? -12.148 14.898 14.516 1 48.84 101 GLN A CA 1
ATOM 856 C C . GLN A 1 101 ? -12.945 13.844 15.281 1 48.84 101 GLN A C 1
ATOM 858 O O . GLN A 1 101 ? -13.969 14.156 15.891 1 48.84 101 GLN A O 1
ATOM 863 N N . GLY A 1 102 ? -12.508 12.547 15.281 1 50.41 102 GLY A N 1
ATOM 864 C CA . GLY A 1 102 ? -13.273 11.531 15.984 1 50.41 102 GLY A CA 1
ATOM 865 C C . GLY A 1 102 ? -12.5 10.25 16.219 1 50.41 102 GLY A C 1
ATOM 866 O O . GLY A 1 102 ? -12.078 9.594 15.258 1 50.41 102 GLY A O 1
ATOM 867 N N . LYS A 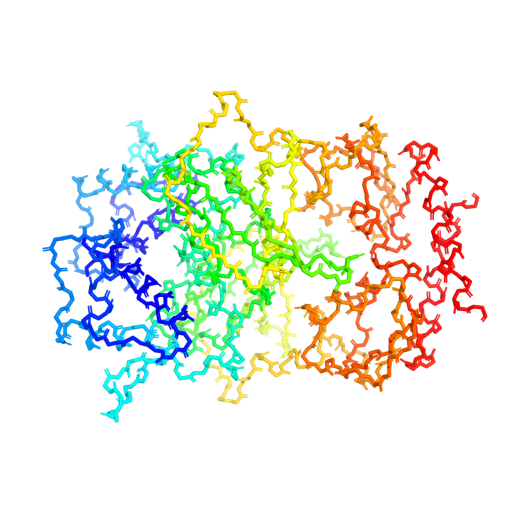1 103 ? -12.117 9.914 17.484 1 54.47 103 LYS A N 1
ATOM 868 C CA . LYS A 1 103 ? -11.398 8.719 17.906 1 54.47 103 LYS A CA 1
ATOM 869 C C . LYS A 1 103 ? -12.117 7.453 17.453 1 54.47 103 LYS A C 1
ATOM 871 O O . LYS A 1 103 ? -11.477 6.453 17.125 1 54.47 103 LYS A O 1
ATOM 876 N N . ASP A 1 104 ? -13.484 7.633 17.297 1 63.28 104 ASP A N 1
ATOM 877 C CA . ASP A 1 104 ? -14.273 6.43 17.062 1 63.28 104 ASP A CA 1
ATOM 878 C C . ASP A 1 104 ? -14.062 5.906 15.641 1 63.28 104 ASP A C 1
ATOM 880 O O . ASP A 1 104 ? -14.227 4.711 15.383 1 63.28 104 ASP A O 1
ATOM 884 N N . LEU A 1 105 ? -13.43 6.664 14.781 1 74.69 105 LEU A N 1
ATOM 885 C CA . LEU A 1 105 ? -13.289 6.273 13.391 1 74.69 105 LEU A CA 1
ATOM 886 C C . LEU A 1 105 ? -12.008 5.477 13.172 1 74.69 105 LEU A C 1
ATOM 888 O O . LEU A 1 105 ? -11.859 4.785 12.164 1 74.69 105 LEU A O 1
ATOM 892 N N . ARG A 1 106 ? -11.102 5.539 14.148 1 70 106 ARG A N 1
ATOM 893 C CA . ARG A 1 106 ? -9.812 4.871 14.016 1 70 106 ARG A CA 1
ATOM 894 C C . ARG A 1 106 ? -9.992 3.365 13.852 1 70 106 ARG A C 1
ATOM 896 O O . ARG A 1 106 ? -9.289 2.732 13.062 1 70 106 ARG A O 1
ATOM 903 N N . ALA A 1 107 ? -10.984 2.902 14.555 1 76.19 107 ALA A N 1
ATOM 904 C CA . ALA A 1 107 ? -11.227 1.461 14.539 1 76.19 107 ALA A CA 1
ATOM 905 C C . ALA A 1 107 ? -11.977 1.048 13.273 1 76.19 107 ALA A C 1
ATOM 907 O O . ALA A 1 107 ? -12.141 -0.145 13.008 1 76.19 107 ALA A O 1
ATOM 908 N N . ARG A 1 108 ? -12.383 2.119 12.484 1 86.06 108 ARG A N 1
ATOM 909 C CA . ARG A 1 108 ? -13.211 1.825 11.32 1 86.06 108 ARG A CA 1
ATOM 910 C C . ARG A 1 108 ? -12.469 2.148 10.031 1 86.06 108 ARG A C 1
ATOM 912 O O . ARG A 1 108 ? -13.078 2.188 8.953 1 86.06 108 ARG A O 1
ATOM 919 N N . ILE A 1 109 ? -11.242 2.477 10.188 1 82.31 109 ILE A N 1
ATOM 920 C CA . ILE A 1 109 ? -10.352 2.617 9.047 1 82.31 109 ILE A CA 1
ATOM 921 C C . ILE A 1 109 ? -9.203 1.611 9.164 1 82.31 109 ILE A C 1
ATOM 923 O O . ILE A 1 109 ? -8.328 1.752 10.016 1 82.31 109 ILE A O 1
ATOM 927 N N . LEU A 1 110 ? -9.227 0.68 8.336 1 82.62 110 LEU A N 1
ATOM 928 C CA . LEU A 1 110 ? -8.25 -0.403 8.391 1 82.62 110 LEU A CA 1
ATOM 929 C C . LEU A 1 110 ? -7.219 -0.261 7.273 1 82.62 110 LEU A C 1
ATOM 931 O O . LEU A 1 110 ? -7.578 0.017 6.125 1 82.62 110 LEU A O 1
ATOM 935 N N . CYS A 1 111 ? -5.973 -0.361 7.668 1 81.5 111 CYS A N 1
ATOM 936 C CA . CYS A 1 111 ? -4.867 -0.26 6.727 1 81.5 111 CYS A CA 1
ATOM 937 C C . CYS A 1 111 ? -3.969 -1.489 6.801 1 81.5 111 CYS A C 1
ATOM 939 O O . CYS A 1 111 ? -4.094 -2.299 7.723 1 81.5 111 CYS A O 1
ATOM 941 N N . GLU A 1 112 ? -3.146 -1.578 5.789 1 81.19 112 GLU A N 1
ATOM 942 C CA . GLU A 1 112 ? -2.154 -2.648 5.789 1 81.19 112 GLU A CA 1
ATOM 943 C C . GLU A 1 112 ? -0.921 -2.256 6.598 1 81.19 112 GLU A C 1
ATOM 945 O O . GLU A 1 112 ? -0.56 -1.079 6.656 1 81.19 112 GLU A O 1
ATOM 950 N N . HIS A 1 113 ? -0.344 -3.256 7.164 1 74.31 113 HIS A N 1
ATOM 951 C CA . HIS A 1 113 ? 0.877 -3.012 7.926 1 74.31 113 HIS A CA 1
ATOM 952 C C . HIS A 1 113 ? 2.062 -2.766 6.996 1 74.31 113 HIS A C 1
ATOM 954 O O . HIS A 1 113 ? 2.213 -3.447 5.98 1 74.31 113 HIS A O 1
ATOM 960 N N . ILE A 1 114 ? 2.826 -1.818 7.32 1 72.31 114 ILE A N 1
ATOM 961 C CA . ILE A 1 114 ? 4.105 -1.548 6.672 1 72.31 114 ILE A CA 1
ATOM 962 C C . ILE A 1 114 ? 5.242 -1.714 7.68 1 72.31 114 ILE A C 1
ATOM 964 O O . ILE A 1 114 ? 5.355 -0.938 8.633 1 72.31 114 ILE A O 1
ATOM 968 N N . PRO A 1 115 ? 6.09 -2.678 7.492 1 68.5 115 PRO A N 1
ATOM 969 C CA . PRO A 1 115 ? 7.164 -2.895 8.461 1 68.5 115 PRO A CA 1
ATOM 970 C C . PRO A 1 115 ? 8.172 -1.746 8.492 1 68.5 115 PRO A C 1
ATOM 972 O O . PRO A 1 115 ? 8.461 -1.142 7.457 1 68.5 115 PRO A O 1
ATOM 975 N N . SER A 1 116 ? 8.836 -1.416 9.711 1 56.44 116 SER A N 1
ATOM 976 C CA . SER A 1 116 ? 9.984 -0.604 10.094 1 56.44 116 SER A CA 1
ATOM 977 C C . SER A 1 116 ? 10.039 0.69 9.289 1 56.44 116 SER A C 1
ATOM 979 O O . SER A 1 116 ? 11.109 1.281 9.125 1 56.44 116 SER A O 1
ATOM 981 N N . GLY A 1 117 ? 9 0.951 8.406 1 57.34 117 GLY A N 1
ATOM 982 C CA . GLY A 1 117 ? 9.211 2.027 7.449 1 57.34 117 GLY A CA 1
ATOM 983 C C . GLY A 1 117 ? 9.336 3.391 8.109 1 57.34 117 GLY A C 1
ATOM 984 O O . GLY A 1 117 ? 10.328 4.09 7.902 1 57.34 117 GLY A O 1
ATOM 985 N N . TYR A 1 118 ? 8.703 3.568 9.102 1 59.66 118 TYR A N 1
ATOM 986 C CA . TYR A 1 118 ? 8.633 4.961 9.531 1 59.66 118 TYR A CA 1
ATOM 987 C C . TYR A 1 118 ? 9.844 5.324 10.383 1 59.66 118 TYR A C 1
ATOM 989 O O . TYR A 1 118 ? 10.352 6.445 10.305 1 59.66 118 TYR A O 1
ATOM 997 N N . GLU A 1 119 ? 10.445 4.359 11 1 62.03 119 GLU A N 1
ATOM 998 C CA . GLU A 1 119 ? 11.539 4.625 11.93 1 62.03 119 GLU A CA 1
ATOM 999 C C . GLU A 1 119 ? 12.742 5.23 11.211 1 62.03 119 GLU A C 1
ATOM 1001 O O . GLU A 1 119 ? 13.352 6.184 11.703 1 62.03 119 GLU A O 1
ATOM 1006 N N . TYR A 1 120 ? 12.992 4.75 10.039 1 74.81 120 TYR A N 1
ATOM 1007 C CA . TYR A 1 120 ? 14.188 5.168 9.328 1 74.81 120 TYR A CA 1
ATOM 1008 C C . TYR A 1 120 ? 13.844 6.109 8.18 1 74.81 120 TYR A C 1
ATOM 1010 O O . TYR A 1 120 ? 14.703 6.848 7.695 1 74.81 120 TYR A O 1
ATOM 1018 N N . LEU A 1 121 ? 12.672 6.082 7.797 1 78.12 121 LEU A N 1
ATOM 1019 C CA . LEU A 1 121 ? 12.258 6.824 6.609 1 78.12 121 LEU A CA 1
ATOM 1020 C C . LEU A 1 121 ? 12.523 8.312 6.781 1 78.12 121 LEU A C 1
ATOM 1022 O O . LEU A 1 121 ? 13.07 8.961 5.887 1 78.12 121 LEU A O 1
ATOM 1026 N N . THR A 1 122 ? 12.258 8.836 7.918 1 69.31 122 THR A N 1
ATOM 1027 C CA . THR A 1 122 ? 12.422 10.266 8.18 1 69.31 122 THR A CA 1
ATOM 1028 C C . THR A 1 122 ? 13.891 10.664 8.094 1 69.31 122 THR A C 1
ATOM 1030 O O . THR A 1 122 ? 14.234 11.656 7.453 1 69.31 122 THR A O 1
ATOM 1033 N N . GLU A 1 123 ? 14.695 9.875 8.711 1 75.5 123 GLU A N 1
ATOM 1034 C CA . GLU A 1 123 ? 16.125 10.148 8.688 1 75.5 123 GLU A CA 1
ATOM 1035 C C . GLU A 1 123 ? 16.688 10.047 7.273 1 75.5 123 GLU A C 1
ATOM 1037 O O . GLU A 1 123 ? 17.547 10.852 6.879 1 75.5 123 GLU A O 1
ATOM 1042 N N . ILE A 1 124 ? 16.25 9.141 6.59 1 87.06 124 ILE A N 1
ATOM 1043 C CA . ILE A 1 124 ? 16.719 8.922 5.227 1 87.06 124 ILE A CA 1
ATOM 1044 C C . ILE A 1 124 ? 16.328 10.109 4.352 1 87.06 124 ILE A C 1
ATOM 1046 O O . ILE A 1 124 ? 17.156 10.656 3.625 1 87.06 124 ILE A O 1
ATOM 1050 N N . ILE A 1 125 ? 15.125 10.547 4.441 1 80.06 125 ILE A N 1
ATOM 1051 C CA . ILE A 1 125 ? 14.633 11.641 3.617 1 80.06 125 ILE A CA 1
ATOM 1052 C C . ILE A 1 125 ? 15.352 12.938 3.998 1 80.06 125 ILE A C 1
ATOM 1054 O O . ILE A 1 125 ? 15.68 13.75 3.133 1 80.06 125 ILE A O 1
ATOM 1058 N N . GLN A 1 126 ? 15.586 13.078 5.254 1 74.31 126 GLN A N 1
ATOM 1059 C CA . GLN A 1 126 ? 16.344 14.242 5.699 1 74.31 126 GLN A CA 1
ATOM 1060 C C . GLN A 1 126 ? 17.75 14.234 5.109 1 74.31 126 GLN A C 1
ATOM 1062 O O . GLN A 1 126 ? 18.25 15.273 4.672 1 74.31 126 GLN A O 1
ATOM 1067 N N . ALA A 1 127 ? 18.375 13.102 5.203 1 86.38 127 ALA A N 1
ATOM 1068 C CA . ALA A 1 127 ? 19.703 12.969 4.621 1 86.38 127 ALA A CA 1
ATOM 1069 C C . ALA A 1 127 ? 19.688 13.273 3.125 1 86.38 127 ALA A C 1
ATOM 1071 O O . ALA A 1 127 ? 20.594 13.945 2.609 1 86.38 127 ALA A O 1
ATOM 1072 N N . MET A 1 128 ? 18.734 12.812 2.42 1 88.31 128 MET A N 1
ATOM 1073 C CA . MET A 1 128 ? 18.562 13.102 1 1 88.31 128 MET A CA 1
ATOM 1074 C C . MET A 1 128 ? 18.469 14.602 0.761 1 88.31 128 MET A C 1
ATOM 1076 O O . MET A 1 128 ? 19.109 15.141 -0.138 1 88.31 128 MET A O 1
ATOM 1080 N N . ARG A 1 129 ? 17.703 15.234 1.521 1 79.06 129 ARG A N 1
ATOM 1081 C CA . ARG A 1 129 ? 17.469 16.672 1.395 1 79.06 129 ARG A CA 1
ATOM 1082 C C . ARG A 1 129 ? 18.766 17.453 1.592 1 79.06 129 ARG A C 1
ATOM 1084 O O . ARG A 1 129 ? 19.031 18.406 0.86 1 79.06 129 ARG A O 1
ATOM 1091 N N . GLU A 1 130 ? 19.484 17.047 2.545 1 81.69 130 GLU A N 1
ATOM 1092 C CA . GLU A 1 130 ? 20.688 17.781 2.932 1 81.69 130 GLU A CA 1
ATOM 1093 C C . GLU A 1 130 ? 21.906 17.328 2.117 1 81.69 130 GLU A C 1
ATOM 1095 O O . GLU A 1 130 ? 22.984 17.906 2.229 1 81.69 130 GLU A O 1
ATOM 1100 N N . GLY A 1 131 ? 21.703 16.328 1.404 1 90.25 131 GLY A N 1
ATOM 1101 C CA . GLY A 1 131 ? 22.812 15.789 0.639 1 90.25 131 GLY A CA 1
ATOM 1102 C C . GLY A 1 131 ? 23.875 15.156 1.507 1 90.25 131 GLY A C 1
ATOM 1103 O O . GLY A 1 131 ? 25.078 15.336 1.265 1 90.25 131 GLY A O 1
ATOM 1104 N N . LYS A 1 132 ? 23.438 14.461 2.553 1 93.31 132 LYS A N 1
ATOM 1105 C CA . LYS A 1 132 ? 24.375 13.82 3.479 1 93.31 132 LYS A CA 1
ATOM 1106 C C . LYS A 1 132 ? 24.391 12.305 3.279 1 93.31 132 LYS A C 1
ATOM 1108 O O . LYS A 1 132 ? 23.359 11.703 2.951 1 93.31 132 LYS A O 1
ATOM 1113 N N . CYS A 1 133 ? 25.5 11.766 3.557 1 96.44 133 CYS A N 1
ATOM 1114 C CA . CYS A 1 133 ? 25.656 10.32 3.471 1 96.44 133 CYS A CA 1
ATOM 1115 C C . CYS A 1 133 ? 25.062 9.625 4.691 1 96.44 133 CYS A C 1
ATOM 1117 O O . CYS A 1 133 ? 24.875 10.258 5.734 1 96.44 133 CYS A O 1
ATOM 1119 N N . LEU A 1 134 ? 24.75 8.359 4.543 1 95.56 134 LEU A N 1
ATOM 1120 C CA . LEU A 1 134 ? 24.234 7.5 5.602 1 95.56 134 LEU A CA 1
ATOM 1121 C C . LEU A 1 134 ? 25.188 6.332 5.855 1 95.56 134 LEU A C 1
ATOM 1123 O O . LEU A 1 134 ? 25.828 5.824 4.926 1 95.56 134 LEU A O 1
ATOM 1127 N N . THR A 1 135 ? 25.266 5.996 7.062 1 95.44 135 THR A N 1
ATO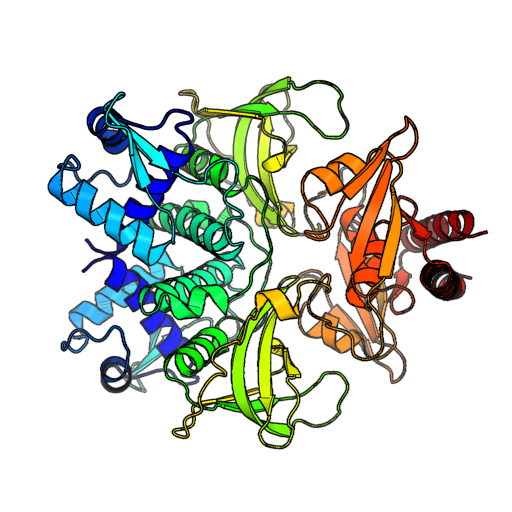M 1128 C CA . THR A 1 135 ? 25.859 4.711 7.422 1 95.44 135 THR A CA 1
ATOM 1129 C C . THR A 1 135 ? 24.828 3.793 8.055 1 95.44 135 THR A C 1
ATOM 1131 O O . THR A 1 135 ? 24.203 4.148 9.062 1 95.44 135 THR A O 1
ATOM 1134 N N . ILE A 1 136 ? 24.688 2.623 7.426 1 94.25 136 ILE A N 1
ATOM 1135 C CA . ILE A 1 136 ? 23.656 1.723 7.938 1 94.25 136 ILE A CA 1
ATOM 1136 C C . ILE A 1 136 ? 24.281 0.374 8.289 1 94.25 136 ILE A C 1
ATOM 1138 O O . ILE A 1 136 ? 25.281 -0.026 7.695 1 94.25 136 ILE A O 1
ATOM 1142 N N . ASN A 1 137 ? 23.75 -0.228 9.359 1 95 137 ASN A N 1
ATOM 1143 C CA . ASN A 1 137 ? 23.922 -1.658 9.586 1 95 137 ASN A CA 1
ATOM 1144 C C . ASN A 1 137 ? 22.812 -2.471 8.953 1 95 137 ASN A C 1
ATOM 1146 O O . ASN A 1 137 ? 21.656 -2.383 9.375 1 95 137 ASN A O 1
ATOM 1150 N N . TYR A 1 138 ? 23.188 -3.213 7.879 1 94.75 138 TYR A N 1
ATOM 1151 C CA . TYR A 1 138 ? 22.188 -3.814 7.008 1 94.75 138 TYR A CA 1
ATOM 1152 C C . TYR A 1 138 ? 22.359 -5.328 6.93 1 94.75 138 TYR A C 1
ATOM 1154 O O . TYR A 1 138 ? 23.469 -5.816 6.711 1 94.75 138 TYR A O 1
ATOM 1162 N N . GLN A 1 139 ? 21.297 -6.039 7.105 1 92.38 139 GLN A N 1
ATOM 1163 C CA . GLN A 1 139 ? 21.328 -7.492 6.965 1 92.38 139 GLN A CA 1
ATOM 1164 C C . GLN A 1 139 ? 20.375 -7.961 5.871 1 92.38 139 GLN A C 1
ATOM 1166 O O . GLN A 1 139 ? 19.172 -8.141 6.125 1 92.38 139 GLN A O 1
ATOM 1171 N N . SER A 1 140 ? 20.969 -8.211 4.746 1 89.94 140 SER A N 1
ATOM 1172 C CA . SER A 1 140 ? 20.188 -8.789 3.652 1 89.94 140 SER A CA 1
ATOM 1173 C C . SER A 1 140 ? 19.594 -10.141 4.051 1 89.94 140 SER A C 1
ATOM 1175 O O . SER A 1 140 ? 20.188 -10.867 4.855 1 89.94 140 SER A O 1
ATOM 1177 N N . PHE A 1 141 ? 18.516 -10.484 3.465 1 89.06 141 PHE A N 1
ATOM 1178 C CA . PHE A 1 141 ? 17.906 -11.781 3.748 1 89.06 141 PHE A CA 1
ATOM 1179 C C . PHE A 1 141 ? 18.703 -12.914 3.115 1 89.06 141 PHE A C 1
ATOM 1181 O O . PHE A 1 141 ? 18.5 -14.078 3.451 1 89.06 141 PHE A O 1
ATOM 1188 N N . TRP A 1 142 ? 19.594 -12.594 2.26 1 86.62 142 TRP A N 1
ATOM 1189 C CA . TRP A 1 142 ? 20.344 -13.609 1.533 1 86.62 142 TRP A CA 1
ATOM 1190 C C . TRP A 1 142 ? 21.766 -13.719 2.061 1 86.62 142 TRP A C 1
ATOM 1192 O O . TRP A 1 142 ? 22.547 -14.531 1.573 1 86.62 142 TRP A O 1
ATOM 1202 N N . LYS A 1 143 ? 22.016 -12.867 2.979 1 86.69 143 LYS A N 1
ATOM 1203 C CA . LYS A 1 143 ? 23.328 -12.914 3.609 1 86.69 143 LYS A CA 1
ATOM 1204 C C . LYS A 1 143 ? 23.219 -13.289 5.086 1 86.69 143 LYS A C 1
ATOM 1206 O O . LYS A 1 143 ? 22.234 -12.938 5.746 1 86.69 143 LYS A O 1
ATOM 1211 N N . GLU A 1 144 ? 24.156 -13.906 5.625 1 85.19 144 GLU A N 1
ATOM 1212 C CA . GLU A 1 144 ? 24.141 -14.406 7 1 85.19 144 GLU A CA 1
ATOM 1213 C C . GLU A 1 144 ? 24.5 -13.305 7.988 1 85.19 144 GLU A C 1
ATOM 1215 O O . GLU A 1 144 ? 24.016 -13.289 9.125 1 85.19 144 GLU A O 1
ATOM 1220 N N . GLU A 1 145 ? 25.312 -12.445 7.535 1 91.25 145 GLU A N 1
ATOM 1221 C CA . GLU A 1 145 ? 25.797 -11.43 8.469 1 91.25 145 GLU A CA 1
ATOM 1222 C C . GLU A 1 145 ? 25.406 -10.023 8.008 1 91.25 145 GLU A C 1
ATOM 1224 O O . GLU A 1 145 ? 25.281 -9.766 6.812 1 91.25 145 GLU A O 1
ATOM 1229 N N . ALA A 1 146 ? 25.266 -9.258 9.031 1 93.88 146 ALA A N 1
ATOM 1230 C CA . ALA A 1 146 ? 25.016 -7.848 8.758 1 93.88 146 ALA A CA 1
ATOM 1231 C C . ALA A 1 146 ? 26.297 -7.133 8.344 1 93.88 146 ALA A C 1
ATOM 1233 O O . ALA A 1 146 ? 27.391 -7.59 8.648 1 93.88 146 ALA A O 1
ATOM 1234 N N . GLN A 1 147 ? 26.188 -6.133 7.582 1 94.44 147 GLN A N 1
ATOM 1235 C CA . GLN A 1 147 ? 27.328 -5.32 7.145 1 94.44 147 GLN A CA 1
ATOM 1236 C C . GLN A 1 147 ? 27.062 -3.838 7.398 1 94.44 147 GLN A C 1
ATOM 1238 O O . GLN A 1 147 ? 25.938 -3.371 7.281 1 94.44 147 GLN A O 1
ATOM 1243 N N . VAL A 1 148 ? 28.125 -3.215 7.715 1 94.94 148 VAL A N 1
ATOM 1244 C CA . VAL A 1 148 ? 28.062 -1.761 7.828 1 94.94 148 VAL A CA 1
ATOM 1245 C C . VAL A 1 148 ? 28.391 -1.125 6.48 1 94.94 148 VAL A C 1
ATOM 1247 O O . VAL A 1 148 ? 29.438 -1.415 5.887 1 94.94 148 VAL A O 1
ATOM 1250 N N . ILE A 1 149 ? 27.562 -0.285 5.961 1 94.38 149 ILE A N 1
ATOM 1251 C CA . ILE A 1 149 ? 27.719 0.292 4.629 1 94.38 149 ILE A CA 1
ATOM 1252 C C . ILE A 1 149 ? 27.5 1.802 4.691 1 94.38 149 ILE A C 1
ATOM 1254 O O . ILE A 1 149 ? 26.578 2.271 5.367 1 94.38 149 ILE A O 1
ATOM 1258 N N . THR A 1 150 ? 28.344 2.494 4.082 1 95.75 150 THR A N 1
ATOM 1259 C CA . THR A 1 150 ? 28.141 3.924 3.883 1 95.75 150 THR A CA 1
ATOM 1260 C C . THR A 1 150 ? 27.547 4.195 2.5 1 95.75 150 THR A C 1
ATOM 1262 O O . THR A 1 150 ? 28.047 3.68 1.496 1 95.75 150 THR A O 1
ATOM 1265 N N . LEU A 1 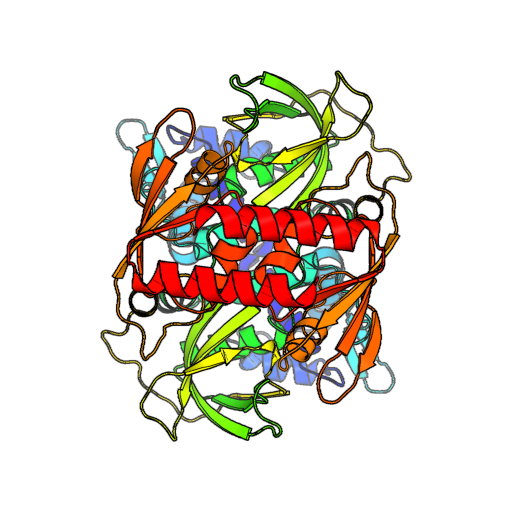151 ? 26.469 5.059 2.521 1 95.69 151 LEU A N 1
ATOM 1266 C CA . LEU A 1 151 ? 25.672 5.207 1.301 1 95.69 151 LEU A CA 1
ATOM 1267 C C . LEU A 1 151 ? 25.391 6.676 1.018 1 95.69 151 LEU A C 1
ATOM 1269 O O . LEU A 1 151 ? 25.219 7.473 1.945 1 95.69 151 LEU A O 1
ATOM 1273 N N . GLU A 1 152 ? 25.344 7 -0.281 1 96.94 152 GLU A N 1
ATOM 1274 C CA . GLU A 1 152 ? 24.688 8.219 -0.762 1 96.94 152 GLU A CA 1
ATOM 1275 C C . GLU A 1 152 ? 23.219 7.977 -1.093 1 96.94 152 GLU A C 1
ATOM 1277 O O . GLU A 1 152 ? 22.906 7.324 -2.09 1 96.94 152 GLU A O 1
ATOM 1282 N N . PRO A 1 153 ? 22.312 8.469 -0.245 1 96.25 153 PRO A N 1
ATOM 1283 C CA . PRO A 1 153 ? 20.891 8.195 -0.485 1 96.25 153 PRO A CA 1
ATOM 1284 C C . PRO A 1 153 ? 20.328 9 -1.652 1 96.25 153 PRO A C 1
ATOM 1286 O O . PRO A 1 153 ? 20.359 10.234 -1.635 1 96.25 153 PRO A O 1
ATOM 1289 N N . TYR A 1 154 ? 19.719 8.305 -2.623 1 94.38 154 TYR A N 1
ATOM 1290 C CA . TYR A 1 154 ? 19.219 8.961 -3.826 1 94.38 154 TYR A CA 1
ATOM 1291 C C . TYR A 1 154 ? 17.719 9.133 -3.771 1 94.38 154 TYR A C 1
ATOM 1293 O O . TYR A 1 154 ? 17.203 10.242 -3.938 1 94.38 154 TYR A O 1
ATOM 1301 N N . PHE A 1 155 ? 17 8.07 -3.59 1 92.81 155 PHE A N 1
ATOM 1302 C CA . PHE A 1 155 ? 15.547 8.164 -3.527 1 92.81 155 PHE A CA 1
ATOM 1303 C C . PHE A 1 155 ? 14.961 6.984 -2.762 1 92.81 155 PHE A C 1
ATOM 1305 O O . PHE A 1 155 ? 15.656 5.996 -2.506 1 92.81 155 PHE A O 1
ATOM 1312 N N . VAL A 1 156 ? 13.719 7.117 -2.348 1 91.56 156 VAL A N 1
ATOM 1313 C CA . VAL A 1 156 ? 13 6.055 -1.655 1 91.56 156 VAL A CA 1
ATOM 1314 C C . VAL A 1 156 ? 11.766 5.656 -2.465 1 91.56 156 VAL A C 1
ATOM 1316 O O . VAL A 1 156 ? 11.234 6.457 -3.234 1 91.56 156 VAL A O 1
ATOM 1319 N N . LYS A 1 157 ? 11.375 4.41 -2.322 1 90.75 157 LYS A N 1
ATOM 1320 C CA . LYS A 1 157 ? 10.211 3.865 -3.012 1 90.75 157 LYS A CA 1
ATOM 1321 C C . LYS A 1 157 ? 9.445 2.896 -2.113 1 90.75 157 LYS A C 1
ATOM 1323 O O . LYS A 1 157 ? 10.055 2.104 -1.39 1 90.75 157 LYS A O 1
ATOM 1328 N N . VAL A 1 158 ? 8.172 3.092 -2.098 1 89 158 VAL A N 1
ATOM 1329 C CA . VAL A 1 158 ? 7.344 2.105 -1.414 1 89 158 VAL A CA 1
ATOM 1330 C C . VAL A 1 158 ? 6.754 1.133 -2.432 1 89 158 VAL A C 1
ATOM 1332 O O . VAL A 1 158 ? 6.297 1.545 -3.5 1 89 158 VAL A O 1
ATOM 1335 N N . PHE A 1 159 ? 6.844 -0.138 -2.133 1 90.88 159 PHE A N 1
ATOM 1336 C CA . PHE A 1 159 ? 6.32 -1.195 -2.99 1 90.88 159 PHE A CA 1
ATOM 1337 C C . PHE A 1 159 ? 5.855 -2.387 -2.16 1 90.88 159 PHE A C 1
ATOM 1339 O O . PHE A 1 159 ? 6.629 -2.938 -1.371 1 90.88 159 PHE A O 1
ATOM 1346 N N . LYS A 1 160 ? 4.617 -2.723 -2.359 1 91.25 160 LYS A N 1
ATOM 1347 C CA . LYS A 1 160 ? 3.994 -3.852 -1.674 1 91.25 160 LYS A CA 1
ATOM 1348 C C . LYS A 1 160 ? 4.293 -3.818 -0.178 1 91.25 160 LYS A C 1
ATOM 1350 O O . LYS A 1 160 ? 4.801 -4.793 0.381 1 91.25 160 LYS A O 1
ATOM 1355 N N . GLN A 1 161 ? 4.027 -2.719 0.398 1 86.88 161 GLN A N 1
ATOM 1356 C CA . GLN A 1 161 ? 3.992 -2.502 1.84 1 86.88 161 GLN A CA 1
ATOM 1357 C C . GLN A 1 161 ? 5.402 -2.393 2.414 1 86.88 161 GLN A C 1
ATOM 1359 O O . GLN A 1 161 ? 5.598 -2.502 3.627 1 86.88 161 GLN A O 1
ATOM 1364 N N . ARG A 1 162 ? 6.398 -2.203 1.558 1 89.5 162 ARG A N 1
ATOM 1365 C CA . ARG A 1 162 ? 7.766 -2.062 2.043 1 89.5 162 ARG A CA 1
ATOM 1366 C C . ARG A 1 162 ? 8.43 -0.821 1.456 1 89.5 162 ARG A C 1
ATOM 1368 O O . ARG A 1 162 ? 8.289 -0.542 0.263 1 89.5 162 ARG A O 1
ATOM 1375 N N . TRP A 1 163 ? 9.094 -0.165 2.322 1 88.62 163 TRP A N 1
ATOM 1376 C CA . TRP A 1 163 ? 9.914 0.958 1.879 1 88.62 163 TRP A CA 1
ATOM 1377 C C . TRP A 1 163 ? 11.312 0.493 1.488 1 88.62 163 TRP A C 1
ATOM 1379 O O . TRP A 1 163 ? 11.906 -0.345 2.17 1 88.62 163 TRP A O 1
ATOM 1389 N N . TYR A 1 164 ? 11.828 1.147 0.431 1 93.88 164 TYR A N 1
ATOM 1390 C CA . TYR A 1 164 ? 13.164 0.862 -0.068 1 93.88 164 TYR A CA 1
ATOM 1391 C C . TYR A 1 164 ? 13.961 2.148 -0.262 1 93.88 164 TYR A C 1
ATOM 1393 O O . TYR A 1 164 ? 13.398 3.178 -0.652 1 93.88 164 TYR A O 1
ATOM 1401 N N . LEU A 1 165 ? 15.242 2.02 0.019 1 94.94 165 LEU A N 1
ATOM 1402 C CA . LEU A 1 165 ? 16.203 3.084 -0.281 1 94.94 165 LEU A CA 1
ATOM 1403 C C . LEU A 1 165 ? 17.141 2.672 -1.411 1 94.94 165 LEU A C 1
ATOM 1405 O O . LEU A 1 165 ? 17.797 1.636 -1.325 1 94.94 165 LEU A O 1
ATOM 1409 N N . THR A 1 166 ? 17.094 3.393 -2.488 1 96.06 166 THR A N 1
ATOM 1410 C CA . THR A 1 166 ? 18.125 3.236 -3.506 1 96.06 166 THR A CA 1
ATOM 1411 C C . THR A 1 166 ? 19.266 4.242 -3.289 1 96.06 166 THR A C 1
ATOM 1413 O O . THR A 1 166 ? 19.016 5.445 -3.17 1 96.06 166 THR A O 1
ATOM 1416 N N . ALA A 1 167 ? 20.406 3.719 -3.191 1 96.19 167 ALA A N 1
ATOM 1417 C CA . ALA A 1 167 ? 21.562 4.535 -2.82 1 96.19 167 ALA A CA 1
ATOM 1418 C C . ALA A 1 167 ? 22.844 4.027 -3.494 1 96.19 167 ALA A C 1
ATOM 1420 O O . ALA A 1 167 ? 22.859 2.92 -4.039 1 96.19 167 ALA A O 1
ATOM 1421 N N . ARG A 1 168 ? 23.797 4.844 -3.525 1 95.31 168 ARG A N 1
ATOM 1422 C CA . ARG A 1 168 ? 25.125 4.477 -4.012 1 95.31 168 ARG A CA 1
ATOM 1423 C C . ARG A 1 168 ? 26.062 4.184 -2.854 1 95.31 168 ARG A C 1
ATOM 1425 O O . ARG A 1 168 ? 26.438 5.09 -2.102 1 95.31 168 ARG A O 1
ATOM 1432 N N . PRO A 1 169 ? 26.438 2.918 -2.721 1 94.38 169 PRO A N 1
ATOM 1433 C CA . PRO A 1 169 ? 27.438 2.611 -1.692 1 94.38 169 PRO A CA 1
ATOM 1434 C C . PRO A 1 169 ? 28.812 3.184 -2.016 1 94.38 169 PRO A C 1
ATOM 1436 O O . PRO A 1 169 ? 29.203 3.27 -3.188 1 94.38 169 PRO A O 1
ATOM 1439 N N . SER A 1 170 ? 29.562 3.531 -1.01 1 87.62 170 SER A N 1
ATOM 1440 C CA . SER A 1 170 ? 30.891 4.074 -1.194 1 87.62 170 SER A CA 1
ATOM 1441 C C . SER A 1 170 ? 31.828 3.051 -1.843 1 87.62 170 SER A C 1
ATOM 1443 O O . SER A 1 170 ? 32.75 3.416 -2.582 1 87.62 170 SER A O 1
ATOM 1445 N N . ALA A 1 171 ? 31.578 1.852 -1.565 1 83.81 171 ALA A N 1
ATOM 1446 C CA . ALA A 1 171 ? 32.438 0.781 -2.041 1 83.81 171 ALA A CA 1
ATOM 1447 C C . ALA A 1 171 ? 32.125 0.418 -3.49 1 83.81 171 ALA A C 1
ATOM 1449 O O . ALA A 1 171 ? 32.906 -0.302 -4.137 1 83.81 171 ALA A O 1
ATOM 1450 N N . HIS A 1 172 ? 30.984 0.894 -3.957 1 76.5 172 HIS A N 1
ATOM 1451 C CA . HIS A 1 172 ? 30.531 0.503 -5.285 1 76.5 172 HIS A CA 1
ATOM 1452 C C . HIS A 1 172 ? 30.078 1.716 -6.094 1 76.5 172 HIS A C 1
ATOM 1454 O O . HIS A 1 172 ? 29.625 2.711 -5.523 1 76.5 172 HIS A O 1
ATOM 1460 N N . GLU A 1 173 ? 30.188 1.54 -7.316 1 80.62 173 GLU A N 1
ATOM 1461 C CA . GLU A 1 173 ? 29.781 2.645 -8.18 1 80.62 173 GLU A CA 1
ATOM 1462 C C . GLU A 1 173 ? 28.312 2.535 -8.562 1 80.62 173 GLU A C 1
ATOM 1464 O O . GLU A 1 173 ? 27.641 3.549 -8.773 1 80.62 173 GLU A O 1
ATOM 1469 N N . GLU A 1 174 ? 27.828 1.361 -8.5 1 88.88 174 GLU A N 1
ATOM 1470 C CA . GLU A 1 174 ? 26.453 1.177 -9 1 88.88 174 GLU A CA 1
ATOM 1471 C C . GLU A 1 174 ? 25.438 1.384 -7.887 1 88.88 174 GLU A C 1
ATOM 1473 O O . GLU A 1 174 ? 25.703 1.102 -6.719 1 88.88 174 GLU A O 1
ATOM 1478 N N . LEU A 1 175 ? 24.344 1.891 -8.242 1 92.75 175 LEU A N 1
ATOM 1479 C CA . LEU A 1 175 ? 23.234 2.057 -7.316 1 92.75 175 LEU A CA 1
ATOM 1480 C C . LEU A 1 175 ? 22.703 0.704 -6.848 1 92.75 175 LEU A C 1
ATOM 1482 O O . LEU A 1 175 ? 22.641 -0.246 -7.629 1 92.75 175 LEU A O 1
ATOM 1486 N N . ARG A 1 176 ? 22.344 0.706 -5.582 1 93.5 176 ARG A N 1
ATOM 1487 C CA . ARG A 1 176 ? 21.75 -0.478 -4.98 1 93.5 176 ARG A CA 1
ATOM 1488 C C . ARG A 1 176 ? 20.516 -0.107 -4.168 1 93.5 176 ARG A C 1
ATOM 1490 O O . ARG A 1 176 ? 20.391 1.024 -3.695 1 93.5 176 ARG A O 1
ATOM 1497 N N . THR A 1 177 ? 19.641 -1.075 -4.082 1 94.81 177 THR A N 1
ATOM 1498 C CA . THR A 1 177 ? 18.406 -0.864 -3.346 1 94.81 177 THR A CA 1
ATOM 1499 C C . THR A 1 177 ? 18.422 -1.639 -2.031 1 94.81 177 THR A C 1
ATOM 1501 O O . THR A 1 177 ? 18.766 -2.822 -2.006 1 94.81 177 THR A O 1
ATOM 1504 N N . TYR A 1 178 ? 18.062 -0.953 -0.994 1 94.25 178 TYR A N 1
ATOM 1505 C CA . TYR A 1 178 ? 18.062 -1.519 0.35 1 94.25 178 TYR A CA 1
ATOM 1506 C C . TYR A 1 178 ? 16.672 -1.445 0.966 1 94.25 178 TYR A C 1
ATOM 1508 O O . TYR A 1 178 ? 16.078 -0.367 1.052 1 94.25 178 TYR A O 1
ATOM 1516 N N . ALA A 1 179 ? 16.188 -2.596 1.388 1 93.94 179 ALA A N 1
ATOM 1517 C CA . ALA A 1 179 ? 14.914 -2.6 2.105 1 93.94 179 ALA A CA 1
ATOM 1518 C C . ALA A 1 179 ? 15.078 -2.031 3.512 1 93.94 179 ALA A C 1
ATOM 1520 O O . ALA A 1 179 ? 16 -2.406 4.238 1 93.94 179 ALA A O 1
ATOM 1521 N N . LEU A 1 180 ? 14.18 -1.205 3.953 1 90.69 180 LEU A N 1
ATOM 1522 C CA . LEU A 1 180 ? 14.336 -0.531 5.238 1 90.69 180 LEU A CA 1
ATOM 1523 C C . LEU A 1 180 ? 14.102 -1.5 6.391 1 90.69 180 LEU A C 1
ATOM 1525 O O . LEU A 1 180 ? 14.656 -1.322 7.48 1 90.69 180 LEU A O 1
ATOM 1529 N N . ASP A 1 181 ? 13.266 -2.531 6.188 1 88 181 ASP A N 1
ATOM 1530 C CA . ASP A 1 181 ? 12.945 -3.477 7.254 1 88 181 ASP A CA 1
ATOM 1531 C C . ASP A 1 181 ? 14.125 -4.395 7.547 1 88 181 ASP A C 1
ATOM 1533 O O . ASP A 1 181 ? 14.055 -5.25 8.438 1 88 181 ASP A O 1
ATOM 1537 N N . ARG A 1 182 ? 15.227 -4.207 6.801 1 92.38 182 ARG A N 1
ATOM 1538 C CA . ARG A 1 182 ? 16.422 -5.012 7.023 1 92.38 182 ARG A CA 1
ATOM 1539 C C . ARG A 1 182 ? 17.547 -4.168 7.633 1 92.38 182 ARG A C 1
ATOM 1541 O O . ARG A 1 182 ? 18.656 -4.66 7.848 1 92.38 182 ARG A O 1
ATOM 1548 N N . ILE A 1 183 ? 17.25 -2.951 7.855 1 89.94 183 ILE A N 1
ATOM 1549 C CA . ILE A 1 183 ? 18.203 -2.066 8.523 1 89.94 183 ILE A CA 1
ATOM 1550 C C . ILE A 1 183 ? 18.141 -2.279 10.031 1 89.94 183 ILE A C 1
ATOM 1552 O O . ILE A 1 183 ? 17.047 -2.295 10.617 1 89.94 183 ILE A O 1
ATOM 1556 N N . GLN A 1 184 ? 19.219 -2.439 10.609 1 87.31 184 GLN A N 1
ATOM 1557 C CA . GLN A 1 184 ? 19.297 -2.662 12.047 1 87.31 184 GLN A CA 1
ATOM 1558 C C . GLN A 1 184 ? 19.641 -1.37 12.789 1 87.31 184 GLN A C 1
ATOM 1560 O O . GLN A 1 184 ? 19.234 -1.187 13.938 1 87.31 184 GLN A O 1
ATOM 1565 N N . ASP A 1 185 ? 20.453 -0.582 12.109 1 84.88 185 ASP A N 1
ATOM 1566 C CA . ASP A 1 185 ? 20.875 0.712 12.641 1 84.88 185 ASP A CA 1
ATOM 1567 C C . ASP A 1 185 ? 21.203 1.689 11.508 1 84.88 185 ASP A C 1
ATOM 1569 O O . ASP A 1 185 ? 21.594 1.277 10.422 1 84.88 185 ASP A O 1
ATOM 1573 N N . LEU A 1 186 ? 20.969 2.953 11.781 1 87.69 186 LEU A N 1
ATOM 1574 C CA . LEU A 1 186 ? 21.188 3.99 10.781 1 87.69 186 LEU A CA 1
ATOM 1575 C C . LEU A 1 186 ? 21.75 5.254 11.43 1 87.69 186 LEU A C 1
ATOM 1577 O O . LEU A 1 186 ? 21.281 5.676 12.492 1 87.69 186 LEU A O 1
ATOM 1581 N N . HIS A 1 187 ? 22.828 5.742 10.844 1 87.06 187 HIS A N 1
ATOM 1582 C CA . HIS A 1 187 ? 23.438 6.992 11.281 1 87.06 187 HIS A CA 1
ATOM 1583 C C . HIS A 1 187 ? 23.641 7.949 10.109 1 87.06 187 HIS A C 1
ATOM 1585 O O . HIS A 1 187 ? 24.109 7.543 9.047 1 87.06 187 HIS A O 1
ATOM 1591 N N . VAL A 1 188 ? 23.25 9.172 10.32 1 87.56 188 VAL A N 1
ATOM 1592 C CA . VAL A 1 188 ? 23.484 10.195 9.312 1 87.56 188 VAL A CA 1
ATOM 1593 C C . VAL A 1 188 ? 24.891 10.758 9.469 1 87.56 188 VAL A C 1
ATOM 1595 O O . VAL A 1 188 ? 25.25 11.242 10.539 1 87.56 188 VAL A O 1
ATOM 1598 N N . SER A 1 189 ? 25.609 10.68 8.43 1 89.25 189 SER A N 1
ATOM 1599 C CA . SER A 1 189 ? 26.984 11.18 8.461 1 89.25 189 SER A CA 1
ATOM 1600 C C . SER A 1 189 ? 27.047 12.664 8.117 1 89.25 189 SER A C 1
ATOM 1602 O O . SER A 1 189 ? 26.109 13.211 7.527 1 89.25 189 SER A O 1
ATOM 1604 N N . ASN A 1 190 ? 28.156 13.273 8.492 1 88.88 190 ASN A N 1
ATOM 1605 C CA . ASN A 1 190 ? 28.375 14.664 8.109 1 88.88 190 ASN A CA 1
ATOM 1606 C C . ASN A 1 190 ? 28.969 14.766 6.703 1 88.88 190 ASN A C 1
ATOM 1608 O O . ASN A 1 190 ? 29 15.852 6.121 1 88.88 190 ASN A O 1
ATOM 1612 N N . GLN A 1 191 ? 29.344 13.695 6.262 1 93.69 191 GLN A N 1
ATOM 1613 C CA . GLN A 1 191 ? 29.859 13.695 4.895 1 93.69 191 GLN A CA 1
ATOM 1614 C C . GLN A 1 191 ? 28.75 14.016 3.893 1 93.69 191 GLN A C 1
ATOM 1616 O O . GLN A 1 191 ? 27.656 13.461 3.982 1 93.69 191 GLN A O 1
ATOM 1621 N N . LYS A 1 192 ? 29.109 14.875 2.93 1 94.62 192 LYS A N 1
ATOM 1622 C CA . LYS A 1 192 ? 28.109 15.289 1.94 1 94.62 192 LYS A CA 1
ATOM 1623 C C . LYS A 1 192 ? 28.391 14.641 0.586 1 94.62 192 LYS A C 1
ATOM 1625 O O . LYS A 1 192 ? 29.5 14.172 0.327 1 94.62 192 LYS A O 1
ATOM 1630 N N . PHE A 1 193 ? 27.344 14.539 -0.199 1 94.25 193 PHE A N 1
ATOM 1631 C CA . PHE A 1 193 ? 27.453 14.094 -1.583 1 94.25 193 PHE A CA 1
ATOM 1632 C C . PHE A 1 193 ? 26.625 14.984 -2.504 1 94.25 193 PHE A C 1
ATOM 1634 O O . PHE A 1 193 ? 25.828 15.789 -2.037 1 94.25 193 PHE A O 1
ATOM 1641 N N . LYS A 1 194 ? 26.984 14.922 -3.805 1 90.62 194 LYS A N 1
ATOM 1642 C CA . LYS A 1 194 ? 26.234 15.672 -4.809 1 90.62 194 LYS A CA 1
ATOM 1643 C C . LYS A 1 194 ? 25.484 14.734 -5.75 1 90.62 194 LYS A C 1
ATOM 1645 O O . LYS A 1 194 ? 26.078 13.797 -6.297 1 90.62 194 LYS A O 1
ATOM 1650 N N . MET A 1 195 ? 24.312 15.023 -5.887 1 88.69 195 MET A N 1
ATOM 1651 C CA . MET A 1 195 ? 23.5 14.258 -6.828 1 88.69 195 MET A CA 1
ATOM 1652 C C . MET A 1 195 ? 23.891 14.586 -8.266 1 88.69 195 MET A C 1
ATOM 1654 O O . MET A 1 195 ? 24.125 15.75 -8.602 1 88.69 195 MET A O 1
ATOM 1658 N N . PRO A 1 196 ? 23.859 13.547 -9.047 1 88.12 196 PRO A N 1
ATOM 1659 C CA . PRO A 1 196 ? 24.031 13.883 -10.461 1 88.12 196 PRO A CA 1
ATOM 1660 C C . PRO A 1 196 ? 22.906 14.773 -10.992 1 88.12 196 PRO A C 1
ATOM 1662 O O . PRO A 1 196 ? 21.75 14.586 -10.641 1 88.12 196 PRO A O 1
ATOM 1665 N N . LYS A 1 197 ? 23.203 15.773 -11.797 1 84.19 197 LYS A N 1
ATOM 1666 C CA . LYS A 1 197 ? 22.266 16.781 -12.289 1 84.19 197 LYS A CA 1
ATOM 1667 C C . LYS A 1 197 ? 21.141 16.125 -13.102 1 84.19 197 LYS A C 1
ATOM 1669 O O . LYS A 1 197 ? 20 16.594 -13.062 1 84.19 197 LYS A O 1
ATOM 1674 N N . ASP A 1 198 ? 21.422 15.031 -13.758 1 86.94 198 ASP A N 1
ATOM 1675 C CA . ASP A 1 198 ? 20.453 14.43 -14.672 1 86.94 198 ASP A CA 1
ATOM 1676 C C . ASP A 1 198 ? 19.812 13.188 -14.055 1 86.94 198 ASP A C 1
ATOM 1678 O O . ASP A 1 198 ? 19.234 12.367 -14.773 1 86.94 198 ASP A O 1
ATOM 1682 N N . PHE A 1 199 ? 19.906 13.125 -12.742 1 88 199 PHE A N 1
ATOM 1683 C CA . PHE A 1 199 ? 19.344 11.922 -12.125 1 88 199 PHE A CA 1
ATOM 1684 C C . PHE A 1 199 ? 17.828 11.961 -12.125 1 88 199 PHE A C 1
ATOM 1686 O O . PHE A 1 199 ? 17.234 12.984 -11.797 1 88 199 PHE A O 1
ATOM 1693 N N . ASP A 1 200 ? 17.172 10.875 -12.562 1 87.81 200 ASP A N 1
ATOM 1694 C CA . ASP A 1 200 ? 15.727 10.711 -12.586 1 87.81 200 ASP A CA 1
ATOM 1695 C C . ASP A 1 200 ? 15.312 9.359 -12.016 1 87.81 200 ASP A C 1
ATOM 1697 O O . ASP A 1 200 ? 15.508 8.328 -12.656 1 87.81 200 ASP A O 1
ATOM 1701 N N . ALA A 1 201 ? 14.789 9.414 -10.82 1 88.44 201 ALA A N 1
ATOM 1702 C CA . ALA A 1 201 ? 14.391 8.188 -10.133 1 88.44 201 ALA A CA 1
ATOM 1703 C C . ALA A 1 201 ? 13.312 7.449 -10.914 1 88.44 201 ALA A C 1
ATOM 1705 O O . ALA A 1 201 ? 13.32 6.219 -10.992 1 88.44 201 ALA A O 1
ATOM 1706 N N . GLU A 1 202 ? 12.367 8.164 -11.5 1 85.44 202 GLU A N 1
ATOM 1707 C CA . GLU A 1 202 ? 11.289 7.551 -12.266 1 85.44 202 GLU A CA 1
ATOM 1708 C C . GLU A 1 202 ? 11.836 6.812 -13.492 1 85.44 202 GLU A C 1
ATOM 1710 O O . GLU A 1 202 ? 11.328 5.75 -13.852 1 85.44 202 GLU A O 1
ATOM 1715 N N . GLU A 1 203 ? 12.82 7.402 -14.055 1 87.5 203 GLU A N 1
ATOM 1716 C CA . GLU A 1 203 ? 13.438 6.781 -15.219 1 87.5 203 GLU A CA 1
ATOM 1717 C C . GLU A 1 203 ? 14.07 5.438 -14.867 1 87.5 203 GLU A C 1
ATOM 1719 O O . GLU A 1 203 ? 14.078 4.516 -15.68 1 87.5 203 GLU A O 1
ATOM 1724 N N . MET A 1 204 ? 14.586 5.332 -13.711 1 87.06 204 MET A N 1
ATOM 1725 C CA . MET A 1 204 ? 15.234 4.102 -13.266 1 87.06 204 MET A CA 1
ATOM 1726 C C . MET A 1 204 ? 14.234 2.947 -13.227 1 87.06 204 MET A C 1
ATOM 1728 O O . MET A 1 204 ? 14.609 1.791 -13.438 1 87.06 204 MET A O 1
ATOM 1732 N N . TYR A 1 205 ? 12.984 3.297 -13.008 1 88.38 205 TYR A N 1
ATOM 1733 C CA . TYR A 1 205 ? 11.977 2.25 -12.898 1 88.38 205 TYR A CA 1
ATOM 1734 C C . TYR A 1 205 ? 11.039 2.268 -14.094 1 88.38 205 TYR A C 1
ATOM 1736 O O . TYR A 1 205 ? 9.992 1.607 -14.086 1 88.38 205 TYR A O 1
ATOM 1744 N N . ALA A 1 206 ? 11.391 2.98 -15.094 1 88.62 206 ALA A N 1
ATOM 1745 C CA . ALA A 1 206 ? 10.531 3.133 -16.266 1 88.62 206 ALA A CA 1
ATOM 1746 C C . ALA A 1 206 ? 10.273 1.785 -16.938 1 88.62 206 ALA A C 1
ATOM 1748 O O . ALA A 1 206 ? 9.242 1.597 -17.578 1 88.62 206 ALA A O 1
ATOM 1749 N N . THR A 1 207 ? 11.195 0.837 -16.688 1 93 207 THR A N 1
ATOM 1750 C CA . THR A 1 207 ? 11.031 -0.465 -17.328 1 93 207 THR A CA 1
ATOM 1751 C C . THR A 1 207 ? 10.992 -1.576 -16.281 1 93 207 THR A C 1
ATOM 1753 O O . THR A 1 207 ? 11.297 -2.73 -16.578 1 93 207 THR A O 1
ATOM 1756 N N . ALA A 1 208 ? 10.695 -1.161 -15.094 1 93.12 208 ALA A N 1
ATOM 1757 C CA . ALA A 1 208 ? 10.586 -2.119 -14 1 93.12 208 ALA A CA 1
ATOM 1758 C C . ALA A 1 208 ? 9.164 -2.164 -13.445 1 93.12 208 ALA A C 1
ATOM 1760 O O . ALA A 1 208 ? 8.508 -1.128 -13.32 1 93.12 208 ALA A O 1
ATOM 1761 N N . TYR A 1 209 ? 8.641 -3.311 -13.141 1 93.81 209 TYR A N 1
ATOM 1762 C CA . TYR A 1 209 ? 7.309 -3.465 -12.57 1 93.81 209 TYR A CA 1
ATOM 1763 C C . TYR A 1 209 ? 7.273 -2.99 -11.125 1 93.81 209 TYR A C 1
ATOM 1765 O O . TYR A 1 209 ? 6.348 -2.285 -10.719 1 93.81 209 TYR A O 1
ATOM 1773 N N . GLY A 1 210 ? 8.266 -3.408 -10.414 1 93.5 210 GLY A N 1
ATOM 1774 C CA . GLY A 1 210 ? 8.297 -3.168 -8.977 1 93.5 210 GLY A CA 1
ATOM 1775 C C . GLY A 1 210 ? 9.609 -2.596 -8.492 1 93.5 210 GLY A C 1
ATOM 1776 O O . GLY A 1 210 ? 10.062 -1.558 -8.984 1 93.5 210 GLY A O 1
ATOM 1777 N N . ILE A 1 211 ? 10.242 -3.309 -7.586 1 93.19 211 ILE A N 1
ATOM 1778 C CA . ILE A 1 211 ? 11.43 -2.783 -6.918 1 93.19 211 ILE A CA 1
ATOM 1779 C C . ILE A 1 211 ? 12.68 -3.395 -7.539 1 93.19 211 ILE A C 1
ATOM 1781 O O . ILE A 1 211 ? 13.773 -2.832 -7.426 1 93.19 211 ILE A O 1
ATOM 1785 N N . VAL A 1 212 ? 12.508 -4.484 -8.242 1 91.62 212 VAL A N 1
ATOM 1786 C CA . VAL A 1 212 ? 13.648 -5.168 -8.844 1 91.62 212 VAL A CA 1
ATOM 1787 C C . VAL A 1 212 ? 13.977 -4.543 -10.203 1 91.62 212 VAL A C 1
ATOM 1789 O O . VAL A 1 212 ? 13.148 -4.578 -11.117 1 91.62 212 VAL A O 1
ATOM 1792 N N . ILE A 1 213 ? 15.062 -3.867 -10.508 1 85.5 213 ILE A N 1
ATOM 1793 C CA . ILE A 1 213 ? 15.445 -3.211 -11.75 1 85.5 213 ILE A CA 1
ATOM 1794 C C . ILE A 1 213 ? 16.125 -4.219 -12.68 1 85.5 213 ILE A C 1
ATOM 1796 O O . ILE A 1 213 ? 16.016 -4.117 -13.906 1 85.5 213 ILE A O 1
ATOM 1800 N N . GLY A 1 214 ? 16.422 -5.352 -12.336 1 80.25 214 GLY A N 1
ATOM 1801 C CA . GLY A 1 214 ? 17.062 -6.379 -13.141 1 80.25 214 GLY A CA 1
ATOM 1802 C C . GLY A 1 214 ? 18.375 -5.922 -13.742 1 80.25 214 GLY A C 1
ATOM 1803 O O . GLY A 1 214 ? 18.469 -4.801 -14.25 1 80.25 214 GLY A O 1
ATOM 1804 N N . LYS A 1 215 ? 19.422 -6.609 -13.68 1 79.06 215 LYS A N 1
ATOM 1805 C CA . LYS A 1 215 ? 20.719 -6.297 -14.258 1 79.06 215 LYS A CA 1
ATOM 1806 C C . LYS A 1 215 ? 20.969 -7.102 -15.531 1 79.06 215 LYS A C 1
ATOM 1808 O O . LYS A 1 215 ? 21.547 -6.594 -16.5 1 79.06 215 LYS A O 1
ATOM 1813 N N . GLU A 1 216 ? 20.406 -8.164 -15.508 1 81.62 216 GLU A N 1
ATOM 1814 C CA . GLU A 1 216 ? 20.656 -9.07 -16.625 1 81.62 216 GLU A CA 1
ATOM 1815 C C . GLU A 1 216 ? 19.484 -9.086 -17.609 1 81.62 216 GLU A C 1
ATOM 1817 O O . GLU A 1 216 ? 19.688 -9.281 -18.812 1 81.62 216 GLU A O 1
ATOM 1822 N N . GLU A 1 217 ? 18.391 -8.883 -17.125 1 87.81 217 GLU A N 1
ATOM 1823 C CA . GLU A 1 217 ? 17.188 -8.914 -17.953 1 87.81 217 GLU A CA 1
ATOM 1824 C C . GLU A 1 217 ? 17.188 -7.746 -18.938 1 87.81 217 GLU A C 1
ATOM 1826 O O . GLU A 1 217 ? 17.625 -6.645 -18.609 1 87.81 217 GLU A O 1
ATOM 1831 N N . LYS A 1 218 ? 16.75 -8.008 -20.109 1 92 218 LYS A N 1
ATOM 1832 C CA . LYS A 1 218 ? 16.578 -6.969 -21.125 1 92 218 LYS A CA 1
ATOM 1833 C C . LYS A 1 218 ? 15.117 -6.527 -21.203 1 92 218 LYS A C 1
ATOM 1835 O O . LYS A 1 218 ? 14.211 -7.289 -20.859 1 92 218 LYS A O 1
ATOM 1840 N N . VAL A 1 219 ? 15 -5.312 -21.562 1 95.31 219 VAL A N 1
ATOM 1841 C CA . VAL A 1 219 ? 13.641 -4.812 -21.781 1 95.31 219 VAL A CA 1
ATOM 1842 C C . VAL A 1 219 ? 13 -5.555 -22.953 1 95.31 219 VAL A C 1
ATOM 1844 O O . VAL A 1 219 ? 13.625 -5.738 -24 1 95.31 219 VAL A O 1
ATOM 1847 N N . GLU A 1 220 ? 11.805 -5.973 -22.719 1 96.44 220 GLU A N 1
ATOM 1848 C CA . GLU A 1 220 ? 11.094 -6.727 -23.75 1 96.44 220 GLU A CA 1
ATOM 1849 C C . GLU A 1 220 ? 9.648 -6.262 -23.875 1 96.44 220 GLU A C 1
ATOM 1851 O O . GLU A 1 220 ? 9.109 -5.641 -22.953 1 96.44 220 GLU A O 1
ATOM 1856 N N . ARG A 1 221 ? 9.188 -6.539 -25.062 1 97.44 221 ARG A N 1
ATOM 1857 C CA . ARG A 1 221 ? 7.746 -6.426 -25.266 1 97.44 221 ARG A CA 1
ATOM 1858 C C . ARG A 1 221 ? 7.023 -7.668 -24.75 1 97.44 221 ARG A C 1
ATOM 1860 O O . ARG A 1 221 ? 7.219 -8.766 -25.266 1 97.44 221 ARG A O 1
ATOM 1867 N N . ILE A 1 222 ? 6.188 -7.496 -23.766 1 98.31 222 ILE A N 1
ATOM 1868 C CA . ILE A 1 222 ? 5.527 -8.625 -23.109 1 98.31 222 ILE A CA 1
ATOM 1869 C C . ILE A 1 222 ? 4.031 -8.578 -23.391 1 98.31 222 ILE A C 1
ATOM 1871 O O . ILE A 1 222 ? 3.393 -7.535 -23.234 1 98.31 222 ILE A O 1
ATOM 1875 N N . GLU A 1 223 ? 3.488 -9.641 -23.844 1 98.44 223 GLU A N 1
ATOM 1876 C CA . GLU A 1 223 ? 2.051 -9.773 -24.062 1 98.44 223 GLU A CA 1
ATOM 1877 C C . GLU A 1 223 ? 1.451 -10.859 -23.172 1 98.44 223 GLU A C 1
ATOM 1879 O O . GLU A 1 223 ? 1.982 -11.969 -23.094 1 98.44 223 GLU A O 1
ATOM 1884 N N . ILE A 1 224 ? 0.378 -10.523 -22.531 1 98.25 224 ILE A N 1
ATOM 1885 C CA . ILE A 1 224 ? -0.304 -11.5 -21.703 1 98.25 224 ILE A CA 1
ATOM 1886 C C . ILE A 1 224 ? -1.78 -11.57 -22.078 1 98.25 224 ILE A C 1
ATOM 1888 O O . ILE A 1 224 ? -2.371 -10.57 -22.484 1 98.25 224 ILE A O 1
ATOM 1892 N N . ASN A 1 225 ? -2.344 -12.773 -21.984 1 97.88 225 ASN A N 1
ATOM 1893 C CA . ASN A 1 225 ? -3.785 -12.992 -22.062 1 97.88 225 ASN A CA 1
ATOM 1894 C C . ASN A 1 225 ? -4.438 -12.977 -20.688 1 97.88 225 ASN A C 1
ATOM 1896 O O . ASN A 1 225 ? -3.965 -13.648 -19.766 1 97.88 225 ASN A O 1
ATOM 1900 N N . VAL A 1 226 ? -5.441 -12.211 -20.562 1 97.5 226 VAL A N 1
ATOM 1901 C CA . VAL A 1 226 ? -6.195 -12.148 -19.328 1 97.5 226 VAL A CA 1
ATOM 1902 C C . VAL A 1 226 ? -7.602 -12.695 -19.531 1 97.5 226 VAL A C 1
ATOM 1904 O O . VAL A 1 226 ? -8.32 -12.242 -20.438 1 97.5 226 VAL A O 1
ATOM 1907 N N . TYR A 1 227 ? -7.957 -13.68 -18.688 1 95.5 227 TYR A N 1
ATOM 1908 C CA . TYR A 1 227 ? -9.203 -14.414 -18.859 1 95.5 227 TYR A CA 1
ATOM 1909 C C . TYR A 1 227 ? -10.195 -14.062 -17.766 1 95.5 227 TYR A C 1
ATOM 1911 O O . TYR A 1 227 ? -9.883 -13.266 -16.859 1 95.5 227 TYR A O 1
ATOM 1919 N N . ASN A 1 228 ? -11.422 -14.57 -17.859 1 89.19 228 ASN A N 1
ATOM 1920 C CA . ASN A 1 228 ? -12.43 -14.664 -16.812 1 89.19 228 ASN A CA 1
ATOM 1921 C C . ASN A 1 228 ? -12.781 -13.289 -16.25 1 89.19 228 ASN A C 1
ATOM 1923 O O . ASN A 1 228 ? -12.836 -13.117 -15.023 1 89.19 228 ASN A O 1
ATOM 1927 N N . ASN A 1 229 ? -12.844 -12.289 -17.031 1 85.81 229 ASN A N 1
ATOM 1928 C CA . ASN A 1 229 ? -13.305 -10.945 -16.688 1 85.81 229 ASN A CA 1
ATOM 1929 C C . ASN A 1 229 ? -12.32 -10.227 -15.781 1 85.81 229 ASN A C 1
ATOM 1931 O O . ASN A 1 229 ? -12.688 -9.281 -15.086 1 85.81 229 ASN A O 1
ATOM 1935 N N . GLN A 1 230 ? -11.078 -10.766 -15.828 1 92.75 230 GLN A N 1
ATOM 1936 C CA . GLN A 1 230 ? -10.062 -10.133 -14.984 1 92.75 230 GLN A CA 1
ATOM 1937 C C . GLN A 1 230 ? -9.516 -8.867 -15.648 1 92.75 230 GLN A C 1
ATOM 1939 O O . GLN A 1 230 ? -8.844 -8.062 -15 1 92.75 230 GLN A O 1
ATOM 1944 N N . ALA A 1 231 ? -9.875 -8.664 -16.906 1 93.88 231 ALA A N 1
ATOM 1945 C CA . ALA A 1 231 ? -9.367 -7.52 -17.656 1 93.88 231 ALA A CA 1
ATOM 1946 C C . ALA A 1 231 ? -9.781 -6.203 -17 1 93.88 231 ALA A C 1
ATOM 1948 O O . ALA A 1 231 ? -9.039 -5.223 -17.031 1 93.88 231 ALA A O 1
ATOM 1949 N N . LYS A 1 232 ? -10.953 -6.188 -16.422 1 91.75 232 LYS A N 1
ATOM 1950 C CA . LYS A 1 232 ? -11.461 -4.977 -15.789 1 91.75 232 LYS A CA 1
ATOM 1951 C C . LYS A 1 232 ? -10.547 -4.535 -14.648 1 91.75 232 LYS A C 1
ATOM 1953 O O . LYS A 1 232 ? -10.367 -3.336 -14.422 1 91.75 232 LYS A O 1
ATOM 1958 N N . TYR A 1 233 ? -9.969 -5.523 -13.961 1 92.88 233 TYR A N 1
ATOM 1959 C CA . TYR A 1 233 ? -9.039 -5.219 -12.883 1 92.88 233 TYR A CA 1
ATOM 1960 C C . TYR A 1 233 ? -7.758 -4.602 -13.422 1 92.88 233 TYR A C 1
ATOM 1962 O O . TYR A 1 233 ? -7.238 -3.633 -12.859 1 92.88 233 TYR A O 1
ATOM 1970 N N . PHE A 1 234 ? -7.293 -5.098 -14.539 1 94.69 234 PHE A N 1
ATOM 1971 C CA . PHE A 1 234 ? -6.078 -4.59 -15.164 1 94.69 234 PHE A CA 1
ATOM 1972 C C . PHE A 1 234 ? -6.305 -3.199 -15.742 1 94.69 234 PHE A C 1
ATOM 1974 O O . PHE A 1 234 ? -5.379 -2.385 -15.797 1 94.69 234 PHE A O 1
ATOM 1981 N N . ARG A 1 235 ? -7.543 -2.979 -16.172 1 92.31 235 ARG A N 1
ATOM 1982 C CA . ARG A 1 235 ? -7.883 -1.661 -16.703 1 92.31 235 ARG A CA 1
ATOM 1983 C C . ARG A 1 235 ? -7.945 -0.625 -15.586 1 92.31 235 ARG A C 1
ATOM 1985 O O . ARG A 1 235 ? -7.484 0.504 -15.75 1 92.31 235 ARG A O 1
ATOM 1992 N N . SER A 1 236 ? -8.469 -1.02 -14.461 1 89.69 236 SER A N 1
ATOM 1993 C CA . SER A 1 236 ? -8.672 -0.103 -13.336 1 89.69 236 SER A CA 1
ATOM 1994 C C . SER A 1 236 ? -7.352 0.215 -12.641 1 89.69 236 SER A C 1
ATOM 1996 O O . SER A 1 236 ? -7.16 1.324 -12.141 1 89.69 236 SER A O 1
ATOM 1998 N N . LEU A 1 237 ? -6.512 -0.763 -12.562 1 90.88 237 LEU A N 1
ATOM 1999 C CA . LEU A 1 237 ? -5.191 -0.619 -11.961 1 90.88 237 LEU A CA 1
ATOM 2000 C C . LEU A 1 237 ? -4.133 -1.313 -12.812 1 90.88 237 LEU A C 1
ATOM 2002 O O . LEU A 1 237 ? -3.793 -2.473 -12.562 1 90.88 237 LEU A O 1
ATOM 2006 N N . PRO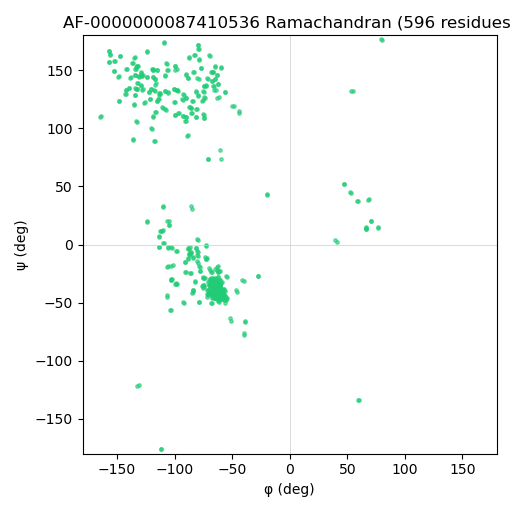 A 1 238 ? -3.598 -0.548 -13.695 1 93.19 238 PRO A N 1
ATOM 2007 C CA . PRO A 1 238 ? -2.596 -1.147 -14.578 1 93.19 238 PRO A CA 1
ATOM 2008 C C . PRO A 1 238 ? -1.359 -1.635 -13.828 1 93.19 238 PRO A C 1
ATOM 2010 O O . PRO A 1 238 ? -0.936 -1.003 -12.859 1 93.19 238 PRO A O 1
ATOM 2013 N N . LEU A 1 239 ? -0.758 -2.738 -14.289 1 94.94 239 LEU A N 1
ATOM 2014 C CA . LEU A 1 239 ? 0.444 -3.283 -13.672 1 94.94 239 LEU A CA 1
ATOM 2015 C C . LEU A 1 239 ? 1.626 -2.336 -13.852 1 94.94 239 LEU A C 1
ATOM 2017 O O . LEU A 1 239 ? 2.533 -2.303 -13.016 1 94.94 239 LEU A O 1
ATOM 2021 N N . HIS A 1 240 ? 1.607 -1.592 -14.914 1 93.69 240 HIS A N 1
ATOM 2022 C CA . HIS A 1 240 ? 2.701 -0.717 -15.32 1 93.69 240 HIS A CA 1
ATOM 2023 C C . HIS A 1 240 ? 2.205 0.404 -16.234 1 93.69 240 HIS A C 1
ATOM 2025 O O . HIS A 1 240 ? 1.177 0.26 -16.891 1 93.69 240 HIS A O 1
ATOM 2031 N N . SER A 1 241 ? 2.932 1.43 -16.281 1 89.06 241 SER A N 1
ATOM 2032 C CA . SER A 1 241 ? 2.523 2.59 -17.062 1 89.06 241 SER A CA 1
ATOM 2033 C C . SER A 1 241 ? 2.547 2.285 -18.562 1 89.06 241 SER A C 1
ATOM 2035 O O . SER A 1 241 ? 1.831 2.916 -19.328 1 89.06 241 SER A O 1
ATOM 2037 N N . SER A 1 242 ? 3.318 1.313 -19.016 1 94.25 242 SER A N 1
ATOM 2038 C CA . SER A 1 242 ? 3.428 0.958 -20.422 1 94.25 242 SER A CA 1
ATOM 2039 C C . SER A 1 242 ? 2.268 0.071 -20.859 1 94.25 242 SER A C 1
ATOM 2041 O O . SER A 1 242 ? 2.184 -0.323 -22.031 1 94.25 242 SER A O 1
ATOM 2043 N N . GLN A 1 243 ? 1.392 -0.296 -19.938 1 96.44 243 GLN A N 1
ATOM 2044 C CA . GLN A 1 243 ? 0.3 -1.209 -20.266 1 96.44 243 GLN A CA 1
ATOM 2045 C C . GLN A 1 243 ? -0.543 -0.673 -21.422 1 96.44 243 GLN A C 1
ATOM 2047 O O . GLN A 1 243 ? -0.923 0.5 -21.422 1 96.44 243 GLN A O 1
ATOM 2052 N N . TRP A 1 244 ? -0.749 -1.521 -22.312 1 96.25 244 TRP A N 1
ATOM 2053 C CA . TRP A 1 244 ? -1.584 -1.199 -23.469 1 96.25 244 TRP A CA 1
ATOM 2054 C C . TRP A 1 244 ? -2.484 -2.375 -23.828 1 96.25 244 TRP A C 1
ATOM 2056 O O . TRP A 1 244 ? -2.029 -3.521 -23.875 1 96.25 244 TRP A O 1
ATOM 2066 N N . GLU A 1 245 ? -3.744 -2.096 -24.078 1 96.06 245 GLU A N 1
ATOM 2067 C CA . GLU A 1 245 ? -4.695 -3.127 -24.469 1 96.06 245 GLU A CA 1
ATOM 2068 C C . GLU A 1 245 ? -4.688 -3.326 -25.984 1 96.06 245 GLU A C 1
ATOM 2070 O O . GLU A 1 245 ? -5.059 -2.422 -26.734 1 96.06 245 GLU A O 1
ATOM 2075 N N . ILE A 1 246 ? -4.367 -4.426 -26.484 1 94.75 246 ILE A N 1
ATOM 2076 C CA . ILE A 1 246 ? -4.176 -4.699 -27.906 1 94.75 246 ILE A CA 1
ATOM 2077 C C . ILE A 1 246 ? -5.484 -5.199 -28.516 1 94.75 246 ILE A C 1
ATOM 2079 O O . ILE A 1 246 ? -5.828 -4.836 -29.641 1 94.75 246 ILE A O 1
ATOM 2083 N N . GLU A 1 247 ? -6.02 -6.141 -27.859 1 92.06 247 GLU A N 1
ATOM 2084 C CA . GLU A 1 247 ? -7.219 -6.805 -28.359 1 92.06 247 GLU A CA 1
A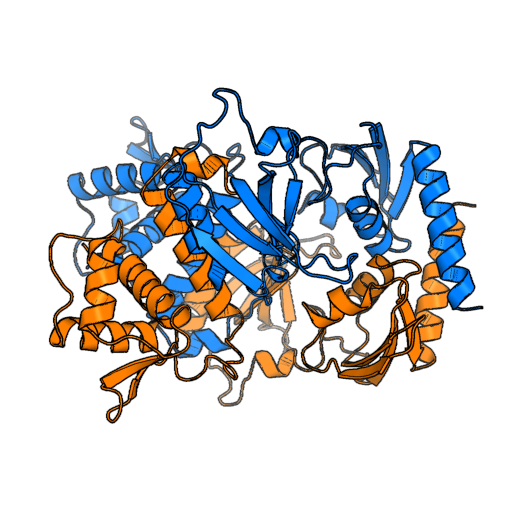TOM 2085 C C . GLU A 1 247 ? -8.102 -7.297 -27.219 1 92.06 247 GLU A C 1
ATOM 2087 O O . GLU A 1 247 ? -7.602 -7.648 -26.141 1 92.06 247 GLU A O 1
ATOM 2092 N N . SER A 1 248 ? -9.344 -7.203 -27.484 1 91.5 248 SER A N 1
ATOM 2093 C CA . SER A 1 248 ? -10.305 -7.703 -26.5 1 91.5 248 SER A CA 1
ATOM 2094 C C . SER A 1 248 ? -11.406 -8.516 -27.188 1 91.5 248 SER A C 1
ATOM 2096 O O . SER A 1 248 ? -12.023 -8.055 -28.141 1 91.5 248 SER A O 1
ATOM 2098 N N . THR A 1 249 ? -11.477 -9.75 -26.766 1 91.12 249 THR A N 1
ATOM 2099 C CA . THR A 1 249 ? -12.57 -10.609 -27.219 1 91.12 249 THR A CA 1
ATOM 2100 C C . THR A 1 249 ? -13.516 -10.938 -26.062 1 91.12 249 THR A C 1
ATOM 2102 O O . THR A 1 249 ? -13.359 -10.406 -24.953 1 91.12 249 THR A O 1
ATOM 2105 N N . GLU A 1 250 ? -14.469 -11.75 -26.328 1 86.81 250 GLU A N 1
ATOM 2106 C CA . GLU A 1 250 ? -15.406 -12.141 -25.281 1 86.81 250 GLU A CA 1
ATOM 2107 C C . GLU A 1 250 ? -14.727 -13 -24.219 1 86.81 250 GLU A C 1
ATOM 2109 O O . GLU A 1 250 ? -15.086 -12.93 -23.031 1 86.81 250 GLU A O 1
ATOM 2114 N N . ASP A 1 251 ? -13.742 -13.695 -24.625 1 87.88 251 ASP A N 1
ATOM 2115 C CA . ASP A 1 251 ? -13.164 -14.703 -23.734 1 87.88 251 ASP A CA 1
ATOM 2116 C C . ASP A 1 251 ? -11.906 -14.172 -23.047 1 87.88 251 ASP A C 1
ATOM 2118 O O . ASP A 1 251 ? -11.539 -14.641 -21.969 1 87.88 251 ASP A O 1
ATOM 2122 N N . CYS A 1 252 ? -11.188 -13.305 -23.844 1 92.81 252 CYS A N 1
ATOM 2123 C CA . CYS A 1 252 ? -9.93 -12.867 -23.25 1 92.81 252 CYS A CA 1
ATOM 2124 C C . CYS A 1 252 ? -9.531 -11.492 -23.781 1 92.81 252 CYS A C 1
ATOM 2126 O O . CYS A 1 252 ? -10.07 -11.023 -24.781 1 92.81 252 CYS A O 1
ATOM 2128 N N . THR A 1 253 ? -8.719 -10.797 -23.047 1 96.69 253 THR A N 1
ATOM 2129 C CA . THR A 1 253 ? -8.117 -9.516 -23.406 1 96.69 253 THR A CA 1
ATOM 2130 C C . THR A 1 253 ? -6.598 -9.609 -23.391 1 96.69 253 THR A C 1
ATOM 2132 O O . THR A 1 253 ? -6.012 -10.188 -22.484 1 96.69 253 THR A O 1
ATOM 2135 N N . VAL A 1 254 ? -6 -9.086 -24.406 1 97.88 254 VAL A N 1
ATOM 2136 C CA . VAL A 1 254 ? -4.543 -9.109 -24.5 1 97.88 254 VAL A CA 1
ATOM 2137 C C . VAL A 1 254 ? -3.973 -7.758 -24.078 1 97.88 254 VAL A C 1
ATOM 2139 O O . VAL A 1 254 ? -4.352 -6.723 -24.625 1 97.88 254 VAL A O 1
ATOM 2142 N N . PHE A 1 255 ? -3.115 -7.773 -23.094 1 98.19 255 PHE A N 1
ATOM 2143 C CA . PHE A 1 255 ? -2.393 -6.582 -22.656 1 98.19 255 PHE A CA 1
ATOM 2144 C C . PHE A 1 255 ? -0.921 -6.672 -23.047 1 98.19 255 PHE A C 1
ATOM 2146 O O . PHE A 1 255 ? -0.331 -7.754 -23.016 1 98.19 255 PHE A O 1
ATOM 2153 N N . GLU A 1 256 ? -0.381 -5.547 -23.375 1 98.12 256 GLU A N 1
ATOM 2154 C CA . GLU A 1 256 ? 1.03 -5.43 -23.719 1 98.12 256 GLU A CA 1
ATOM 2155 C C . GLU A 1 256 ? 1.776 -4.539 -22.734 1 98.12 256 GLU A C 1
ATOM 2157 O O . GLU A 1 256 ? 1.236 -3.533 -22.266 1 98.12 256 GLU A O 1
ATOM 2162 N N . TYR A 1 257 ? 2.988 -4.969 -22.469 1 97.81 257 TYR A N 1
ATOM 2163 C CA . TYR A 1 257 ? 3.875 -4.219 -21.594 1 97.81 257 TYR A CA 1
ATOM 2164 C C . TYR A 1 257 ? 5.27 -4.102 -22.188 1 97.81 257 TYR A C 1
ATOM 2166 O O . TYR A 1 257 ? 5.684 -4.949 -22.984 1 97.81 257 TYR A O 1
ATOM 2174 N N . TYR A 1 258 ? 5.953 -3.016 -21.844 1 96.81 258 TYR A N 1
ATOM 2175 C CA . TYR A 1 258 ? 7.359 -2.816 -22.172 1 96.81 258 TYR A CA 1
ATOM 2176 C C . TYR A 1 258 ? 8.211 -2.711 -20.922 1 96.81 258 TYR A C 1
ATOM 2178 O O . TYR A 1 258 ? 8.453 -1.611 -20.406 1 96.81 258 TYR A O 1
ATOM 2186 N N . LEU A 1 259 ? 8.672 -3.863 -20.453 1 95.25 259 LEU A N 1
ATOM 2187 C CA . LEU A 1 259 ? 9.438 -3.859 -19.203 1 95.25 259 LEU A CA 1
ATOM 2188 C C . LEU A 1 259 ? 10.336 -5.094 -19.109 1 95.25 259 LEU A C 1
ATOM 2190 O O . LEU A 1 259 ? 10.281 -5.965 -19.984 1 95.25 259 LEU A O 1
ATOM 2194 N N . LYS A 1 260 ? 11.305 -5.066 -18.141 1 95.62 260 LYS A N 1
ATOM 2195 C CA . LYS A 1 260 ? 12.133 -6.227 -17.828 1 95.62 260 LYS A CA 1
ATOM 2196 C C . LYS A 1 260 ? 11.359 -7.254 -17.016 1 95.62 260 LYS A C 1
ATOM 2198 O O . LYS A 1 260 ? 10.711 -6.906 -16.031 1 95.62 260 LYS A O 1
ATOM 2203 N N . PRO A 1 261 ? 11.273 -8.5 -17.5 1 95.62 261 PRO A N 1
ATOM 2204 C CA . PRO A 1 261 ? 10.562 -9.531 -16.734 1 95.62 261 PRO A CA 1
ATOM 2205 C C . PRO A 1 261 ? 11.312 -9.961 -15.477 1 95.62 261 PRO A C 1
ATOM 2207 O O . PRO A 1 261 ? 11.773 -11.102 -15.391 1 95.62 261 PRO A O 1
ATOM 2210 N N . THR A 1 262 ? 11.297 -9.109 -14.523 1 94.56 262 THR A N 1
ATOM 2211 C CA . THR A 1 262 ? 12 -9.344 -13.273 1 94.56 262 THR A CA 1
ATOM 2212 C C . THR A 1 262 ? 11.188 -10.266 -12.367 1 94.56 262 THR A C 1
ATOM 2214 O O . THR A 1 262 ? 10.039 -10.586 -12.664 1 94.56 262 THR A O 1
ATOM 2217 N N . TYR A 1 263 ? 11.773 -10.68 -11.32 1 93.69 263 TYR A N 1
ATOM 2218 C CA . TYR A 1 263 ? 11.211 -11.625 -10.367 1 93.69 263 TYR A CA 1
ATOM 2219 C C . TYR A 1 263 ? 9.859 -11.141 -9.852 1 93.69 263 TYR A C 1
ATOM 2221 O O . TYR A 1 263 ? 8.906 -11.914 -9.773 1 93.69 263 TYR A O 1
ATOM 2229 N N . ASP A 1 264 ? 9.805 -9.891 -9.461 1 95.06 264 ASP A N 1
ATOM 2230 C CA . ASP A 1 264 ? 8.578 -9.352 -8.891 1 95.06 264 ASP A CA 1
ATOM 2231 C C . ASP A 1 264 ? 7.457 -9.312 -9.93 1 95.06 264 ASP A C 1
ATOM 2233 O O . ASP A 1 264 ? 6.281 -9.469 -9.586 1 95.06 264 ASP A O 1
ATOM 2237 N N . PHE A 1 265 ? 7.812 -9.117 -11.195 1 96.88 265 PHE A N 1
ATOM 2238 C CA . PHE A 1 265 ? 6.801 -9.164 -12.242 1 96.88 265 PHE A CA 1
ATOM 2239 C C . PHE A 1 265 ? 6.262 -10.578 -12.414 1 96.88 265 PHE A C 1
ATOM 2241 O O . PHE A 1 265 ? 5.047 -10.781 -12.523 1 96.88 265 PHE A O 1
ATOM 2248 N N . ILE A 1 266 ? 7.148 -11.523 -12.391 1 96.81 266 ILE A N 1
ATOM 2249 C CA . ILE A 1 266 ? 6.77 -12.922 -12.508 1 96.81 266 ILE A CA 1
ATOM 2250 C C . ILE A 1 266 ? 5.852 -13.312 -11.352 1 96.81 266 ILE A C 1
ATOM 2252 O O . ILE A 1 266 ? 4.832 -13.977 -11.547 1 96.81 266 ILE A O 1
ATOM 2256 N N . GLN A 1 267 ? 6.195 -12.883 -10.164 1 96.94 267 GLN A N 1
ATOM 2257 C CA . GLN A 1 267 ? 5.371 -13.148 -8.992 1 96.94 267 GLN A CA 1
ATOM 2258 C C . GLN A 1 267 ? 3.961 -12.594 -9.172 1 96.94 267 GLN A C 1
ATOM 2260 O O . GLN A 1 267 ? 2.98 -13.234 -8.797 1 96.94 267 GLN A O 1
ATOM 2265 N N . GLU A 1 268 ? 3.914 -11.414 -9.727 1 97.56 268 GLU A N 1
ATOM 2266 C CA . GLU A 1 268 ? 2.621 -10.781 -9.969 1 97.56 268 GLU A CA 1
ATOM 2267 C C . GLU A 1 268 ? 1.779 -11.602 -10.938 1 97.56 268 GLU A C 1
ATOM 2269 O O . GLU A 1 268 ? 0.591 -11.828 -10.703 1 97.56 268 GLU A O 1
ATOM 2274 N N . LEU A 1 269 ? 2.389 -12.047 -11.969 1 97.94 269 LEU A N 1
ATOM 2275 C CA . LEU A 1 269 ? 1.665 -12.836 -12.961 1 97.94 269 LEU A CA 1
ATOM 2276 C C . LEU A 1 269 ? 1.178 -14.148 -12.352 1 97.94 269 LEU A C 1
ATOM 2278 O O . LEU A 1 269 ? 0.041 -14.562 -12.586 1 97.94 269 LEU A O 1
ATOM 2282 N N . LEU A 1 270 ? 1.992 -14.781 -11.555 1 97.94 270 LEU A N 1
ATOM 2283 C CA . LEU A 1 270 ? 1.637 -16.047 -10.914 1 97.94 270 LEU A CA 1
ATOM 2284 C C . LEU A 1 270 ? 0.442 -15.867 -9.984 1 97.94 270 LEU A C 1
ATOM 2286 O O . LEU A 1 270 ? -0.372 -16.781 -9.828 1 97.94 270 LEU A O 1
ATOM 2290 N N . SER A 1 271 ? 0.339 -14.742 -9.391 1 97.69 271 SER A N 1
ATOM 2291 C CA . SER A 1 271 ? -0.712 -14.484 -8.414 1 97.69 271 SER A CA 1
ATOM 2292 C C . SER A 1 271 ? -2.096 -14.578 -9.047 1 97.69 271 SER A C 1
ATOM 2294 O O . SER A 1 271 ? -3.086 -14.82 -8.359 1 97.69 271 SER A O 1
ATOM 2296 N N . HIS A 1 272 ? -2.168 -14.391 -10.344 1 97.31 272 HIS A N 1
ATOM 2297 C CA . HIS A 1 272 ? -3.457 -14.383 -11.031 1 97.31 272 HIS A CA 1
ATOM 2298 C C . HIS A 1 272 ? -3.855 -15.797 -11.461 1 97.31 272 HIS A C 1
ATOM 2300 O O . HIS A 1 272 ? -4.938 -15.992 -12.016 1 97.31 272 HIS A O 1
ATOM 2306 N N . GLY A 1 273 ? -2.996 -16.734 -11.227 1 96.81 273 GLY A N 1
ATOM 2307 C CA . GLY A 1 273 ? -3.318 -18.125 -11.508 1 96.81 273 GLY A CA 1
ATOM 2308 C C . GLY A 1 273 ? -3.646 -18.375 -12.969 1 96.81 273 GLY A C 1
ATOM 2309 O O . GLY A 1 273 ? -2.912 -17.953 -13.859 1 96.81 273 GLY A O 1
ATOM 2310 N N . PRO A 1 274 ? -4.719 -19.094 -13.148 1 97.25 274 PRO A N 1
ATOM 2311 C CA . PRO A 1 274 ? -5.055 -19.484 -14.523 1 97.25 274 PRO A CA 1
ATOM 2312 C C . PRO A 1 274 ? -5.746 -18.359 -15.297 1 97.25 274 PRO A C 1
ATOM 2314 O O . PRO A 1 274 ? -6.113 -18.547 -16.469 1 97.25 274 PRO A O 1
ATOM 2317 N N . ASP A 1 275 ? -5.871 -17.234 -14.695 1 97.06 275 ASP A N 1
ATOM 2318 C CA . ASP A 1 275 ? -6.555 -16.125 -15.352 1 97.06 275 ASP A CA 1
ATOM 2319 C C . ASP A 1 275 ? -5.59 -15.336 -16.219 1 97.06 275 ASP A C 1
ATOM 2321 O O . ASP A 1 275 ? -6.012 -14.445 -16.969 1 97.06 275 ASP A O 1
ATOM 2325 N N . VAL A 1 276 ? -4.289 -15.641 -16.141 1 97.81 276 VAL A N 1
ATOM 2326 C CA . VAL A 1 276 ? -3.307 -14.898 -16.922 1 97.81 276 VAL A CA 1
ATOM 2327 C C . VAL A 1 276 ? -2.365 -15.875 -17.625 1 97.81 276 VAL A C 1
ATOM 2329 O O . VAL A 1 276 ? -1.949 -16.875 -17.031 1 97.81 276 VAL A O 1
ATOM 2332 N N . GLU A 1 277 ? -2.025 -15.594 -18.859 1 98.06 277 GLU A N 1
ATOM 2333 C CA . GLU A 1 277 ? -1.111 -16.375 -19.672 1 98.06 277 GLU A CA 1
ATOM 2334 C C . GLU A 1 277 ? -0.112 -15.484 -20.406 1 98.06 277 GLU A C 1
ATOM 2336 O O . GLU A 1 277 ? -0.503 -14.531 -21.078 1 98.06 277 GLU A O 1
ATOM 2341 N N . VAL A 1 278 ? 1.108 -15.82 -20.266 1 98.44 278 VAL A N 1
ATOM 2342 C CA . VAL A 1 278 ? 2.111 -15.109 -21.047 1 98.44 278 VAL A CA 1
ATOM 2343 C C . VAL A 1 278 ? 2.145 -15.664 -22.469 1 98.44 278 VAL A C 1
ATOM 2345 O O . VAL A 1 278 ? 2.344 -16.859 -22.672 1 98.44 278 VAL A O 1
ATOM 2348 N N . ILE A 1 279 ? 2.049 -14.828 -23.438 1 97.31 279 ILE A N 1
ATOM 2349 C CA . ILE A 1 279 ? 2.023 -15.242 -24.828 1 97.31 279 ILE A CA 1
ATOM 2350 C C . ILE A 1 279 ? 3.357 -14.906 -25.5 1 97.31 279 ILE A C 1
ATOM 2352 O O . ILE A 1 279 ? 3.844 -15.656 -26.344 1 97.31 279 ILE A O 1
ATOM 2356 N N . HIS A 1 280 ? 3.848 -13.711 -25.219 1 96.88 280 HIS A N 1
ATOM 2357 C CA . HIS A 1 280 ? 5.098 -13.195 -25.766 1 96.88 280 HIS A CA 1
ATOM 2358 C C . HIS A 1 280 ? 5.898 -12.445 -24.688 1 96.88 280 HIS A C 1
ATOM 2360 O O . HIS A 1 280 ? 5.32 -11.789 -23.828 1 96.88 280 HIS A O 1
ATOM 2366 N N . PRO A 1 281 ? 7.227 -12.562 -24.703 1 97.56 281 PRO A N 1
ATOM 2367 C CA . PRO A 1 281 ? 8.125 -13.336 -25.562 1 97.56 281 PRO A CA 1
ATOM 2368 C C . PRO A 1 281 ? 8.203 -14.805 -25.172 1 97.56 281 PRO A C 1
ATOM 2370 O O . PRO A 1 281 ? 7.766 -15.18 -24.078 1 97.56 281 PRO A O 1
ATOM 2373 N N . ASN A 1 282 ? 8.773 -15.625 -26 1 97 282 ASN A N 1
ATOM 2374 C CA . ASN A 1 282 ? 8.875 -17.062 -25.75 1 97 282 ASN A CA 1
ATOM 2375 C C . ASN A 1 282 ? 9.75 -17.359 -24.531 1 97 282 ASN A C 1
ATOM 2377 O O . ASN A 1 282 ? 9.484 -18.297 -23.781 1 97 282 ASN A O 1
ATOM 2381 N N . SER A 1 283 ? 10.758 -16.625 -24.344 1 96.19 283 SER A N 1
ATOM 2382 C CA . SER A 1 283 ? 11.656 -16.812 -23.203 1 96.19 283 SER A CA 1
ATOM 2383 C C . SER A 1 283 ? 10.898 -16.703 -21.891 1 96.19 283 SER A C 1
ATOM 2385 O O . SER A 1 283 ? 11.062 -17.547 -21 1 96.19 283 SER A O 1
ATOM 2387 N N . LEU A 1 284 ? 10.062 -15.688 -21.781 1 97.31 284 LEU A N 1
ATOM 2388 C CA . LEU A 1 284 ? 9.266 -15.508 -20.578 1 97.31 284 LEU A CA 1
ATOM 2389 C C . LEU A 1 284 ? 8.203 -16.594 -20.453 1 97.31 284 LEU A C 1
ATOM 2391 O O . LEU A 1 284 ? 7.914 -17.062 -19.344 1 97.31 284 LEU A O 1
ATOM 2395 N N . ARG A 1 285 ? 7.645 -16.938 -21.578 1 97.88 285 ARG A N 1
ATOM 2396 C CA . ARG A 1 285 ? 6.66 -18.016 -21.578 1 97.88 285 ARG A CA 1
ATOM 2397 C C . ARG A 1 285 ? 7.27 -19.297 -21.047 1 97.88 285 ARG A C 1
ATOM 2399 O O . ARG A 1 285 ? 6.656 -19.984 -20.219 1 97.88 285 ARG A O 1
ATOM 2406 N N . GLN A 1 286 ? 8.445 -19.609 -21.453 1 97.56 286 GLN A N 1
ATOM 2407 C CA . GLN A 1 286 ? 9.133 -20.828 -21.016 1 97.56 286 GLN A CA 1
ATOM 2408 C C . GLN A 1 286 ? 9.477 -20.734 -19.531 1 97.56 286 GLN A C 1
ATOM 2410 O O . GLN A 1 286 ? 9.383 -21.734 -18.812 1 97.56 286 GLN A O 1
ATOM 2415 N N . LEU A 1 287 ? 9.891 -19.594 -19.156 1 96.88 287 LEU A N 1
ATOM 2416 C CA . LEU A 1 287 ? 10.195 -19.391 -17.734 1 96.88 287 LEU A CA 1
ATOM 2417 C C . LEU A 1 287 ? 8.953 -19.641 -16.875 1 96.88 287 LEU A C 1
ATOM 2419 O O . LEU A 1 287 ? 9.031 -20.297 -15.836 1 96.88 287 LEU A O 1
ATOM 2423 N N . MET A 1 288 ? 7.832 -19.109 -17.312 1 98 288 MET A N 1
ATOM 2424 C CA . MET A 1 288 ? 6.57 -19.312 -16.594 1 98 288 MET A CA 1
ATOM 2425 C C . MET A 1 288 ? 6.195 -20.781 -16.531 1 98 288 MET A C 1
ATOM 2427 O O . MET A 1 288 ? 5.793 -21.281 -15.484 1 98 288 MET A O 1
ATOM 2431 N N . LYS A 1 289 ? 6.328 -21.391 -17.656 1 98 289 LYS A N 1
ATOM 2432 C CA . LYS A 1 289 ? 6.043 -22.828 -17.734 1 98 289 LYS A CA 1
ATOM 2433 C C . LYS A 1 289 ? 6.887 -23.594 -16.719 1 98 289 LYS A C 1
ATOM 2435 O O . LYS A 1 289 ? 6.367 -24.438 -15.984 1 98 289 LYS A O 1
ATOM 2440 N N . GLN A 1 290 ? 8.125 -23.344 -16.719 1 97.81 290 GLN A N 1
ATOM 2441 C CA . GLN A 1 290 ? 9.047 -24.016 -15.812 1 97.81 290 GLN A CA 1
ATOM 2442 C C . GLN A 1 290 ? 8.656 -23.797 -14.352 1 97.81 290 GLN A C 1
ATOM 2444 O O . GLN A 1 290 ? 8.633 -24.734 -13.562 1 97.81 290 GLN A O 1
ATOM 2449 N N . ARG A 1 291 ? 8.375 -22.578 -14.023 1 97.56 291 ARG A N 1
ATOM 2450 C CA . ARG A 1 291 ? 7.988 -22.25 -12.656 1 97.56 291 ARG A CA 1
ATOM 2451 C C . ARG A 1 291 ? 6.711 -22.984 -12.258 1 97.56 291 ARG A C 1
ATOM 2453 O O . ARG A 1 291 ? 6.617 -23.5 -11.141 1 97.56 291 ARG A O 1
ATOM 2460 N N . ILE A 1 292 ? 5.754 -22.969 -13.109 1 98.19 292 ILE A N 1
ATOM 2461 C CA . ILE A 1 292 ? 4.473 -23.625 -12.844 1 98.19 292 ILE A CA 1
ATOM 2462 C C . ILE A 1 292 ? 4.672 -25.125 -12.695 1 98.19 292 ILE A C 1
ATOM 2464 O O . ILE A 1 292 ? 4.035 -25.766 -11.852 1 98.19 292 ILE A O 1
ATOM 2468 N N . GLU A 1 293 ? 5.551 -25.672 -13.492 1 97.69 293 GLU A N 1
ATOM 2469 C CA . GLU A 1 293 ? 5.875 -27.094 -13.359 1 97.69 293 GLU A CA 1
ATOM 2470 C C . GLU A 1 293 ? 6.523 -27.391 -12.008 1 97.69 293 GLU A C 1
ATOM 2472 O O . GLU A 1 293 ? 6.227 -28.406 -11.383 1 97.69 293 GLU A O 1
ATOM 2477 N N . GLU A 1 294 ? 7.406 -26.562 -11.641 1 97.94 294 GLU A N 1
ATOM 2478 C CA . GLU A 1 294 ? 8.023 -26.703 -10.328 1 97.94 294 GLU A CA 1
ATOM 2479 C C . GLU A 1 294 ? 6.984 -26.625 -9.211 1 97.94 294 GLU A C 1
ATOM 2481 O O . GLU A 1 294 ? 7.078 -27.359 -8.219 1 97.94 294 GLU A O 1
ATOM 2486 N N . MET A 1 295 ? 6.035 -25.766 -9.391 1 98 295 MET A N 1
ATOM 2487 C CA . MET A 1 295 ? 4.934 -25.672 -8.438 1 98 295 MET A CA 1
ATOM 2488 C C . MET A 1 295 ? 4.16 -26.984 -8.383 1 98 295 MET A C 1
ATOM 2490 O O . MET A 1 295 ? 3.83 -27.484 -7.301 1 98 295 MET A O 1
ATOM 2494 N N . ALA A 1 296 ? 3.85 -27.484 -9.539 1 97.38 296 ALA A N 1
ATOM 2495 C CA . ALA A 1 296 ? 3.072 -28.703 -9.633 1 97.38 296 ALA A CA 1
ATOM 2496 C C . ALA A 1 296 ? 3.785 -29.859 -8.938 1 97.38 296 ALA A C 1
ATOM 2498 O O . ALA A 1 296 ? 3.139 -30.734 -8.352 1 97.38 296 ALA A O 1
ATOM 2499 N N . GLU A 1 297 ? 5.047 -29.891 -8.945 1 97.25 297 GLU A N 1
ATOM 2500 C CA . GLU A 1 297 ? 5.848 -30.953 -8.336 1 97.25 297 GLU A CA 1
ATOM 2501 C C . GLU A 1 297 ? 5.664 -30.984 -6.82 1 97.25 297 GLU A C 1
ATOM 2503 O O . GLU A 1 297 ? 5.77 -32.031 -6.195 1 97.25 297 GLU A O 1
ATOM 2508 N N . LEU A 1 298 ? 5.383 -29.859 -6.227 1 96 298 LEU A N 1
ATOM 2509 C CA . LEU A 1 298 ? 5.199 -29.766 -4.781 1 96 298 LEU A CA 1
ATOM 2510 C C . LEU A 1 298 ? 3.91 -30.469 -4.355 1 96 298 LEU A C 1
ATOM 2512 O O . LEU A 1 298 ? 3.73 -30.781 -3.176 1 96 298 LEU A O 1
ATOM 2516 N N . TYR A 1 299 ? 3.014 -30.625 -5.246 1 96.19 299 TYR A N 1
ATOM 2517 C CA . TYR A 1 299 ? 1.696 -31.141 -4.891 1 96.19 299 TYR A CA 1
ATOM 2518 C C . TYR A 1 299 ? 1.472 -32.531 -5.492 1 96.19 299 TYR A C 1
ATOM 2520 O O . TYR A 1 299 ? 0.337 -33 -5.555 1 96.19 299 TYR A O 1
ATOM 2528 N N . LYS A 1 300 ? 2.441 -33.156 -6.004 1 89.38 300 LYS A N 1
ATOM 2529 C CA . LYS A 1 300 ? 2.355 -34.531 -6.535 1 89.38 300 LYS A CA 1
ATOM 2530 C C . LYS A 1 300 ? 2.268 -35.562 -5.41 1 89.38 300 LYS A C 1
ATOM 2532 O O . LYS A 1 300 ? 2.807 -35.344 -4.32 1 89.38 300 LYS A O 1
ATOM 2537 N N . MET B 1 1 ? 1.475 28.391 10.828 1 31 1 MET B N 1
ATOM 2538 C CA . MET B 1 1 ? 1.7 28.047 12.227 1 31 1 MET B CA 1
ATOM 2539 C C . MET B 1 1 ? 1.205 26.625 12.523 1 31 1 MET B C 1
ATOM 2541 O O . MET B 1 1 ? 1.87 25.875 13.227 1 31 1 MET B O 1
ATOM 2545 N N . ALA B 1 2 ? -0.104 26.188 12.031 1 35.81 2 ALA B N 1
ATOM 2546 C CA . ALA B 1 2 ? -0.808 24.953 12.398 1 35.81 2 ALA B CA 1
ATOM 2547 C C . ALA B 1 2 ? -0.235 23.766 11.648 1 35.81 2 ALA B C 1
ATOM 2549 O O . ALA B 1 2 ? -0.083 22.672 12.219 1 35.81 2 ALA B O 1
ATOM 2550 N N . ALA B 1 3 ? -0.043 23.781 10.25 1 40.88 3 ALA B N 1
ATOM 2551 C CA . ALA B 1 3 ? 0.653 22.844 9.375 1 40.88 3 ALA B CA 1
ATOM 2552 C C . ALA B 1 3 ? 1.966 22.375 10 1 40.88 3 ALA B C 1
ATOM 2554 O O . ALA B 1 3 ? 2.309 21.188 9.938 1 40.88 3 ALA B O 1
ATOM 2555 N N . ASN B 1 4 ? 2.449 23.328 10.766 1 51.31 4 ASN B N 1
ATOM 2556 C CA . ASN B 1 4 ? 3.73 23.219 11.453 1 51.31 4 ASN B CA 1
ATOM 2557 C C . ASN B 1 4 ? 3.621 22.359 12.703 1 51.31 4 ASN B C 1
ATOM 2559 O O . ASN B 1 4 ? 4.547 21.609 13.039 1 51.31 4 ASN B O 1
ATOM 2563 N N . LEU B 1 5 ? 2.25 22.312 13.016 1 56.81 5 LEU B N 1
ATOM 2564 C CA . LEU B 1 5 ? 2.104 21.641 14.297 1 56.81 5 LEU B CA 1
ATOM 2565 C C . LEU B 1 5 ? 2.084 20.125 14.117 1 56.81 5 LEU B C 1
ATOM 2567 O O . LEU B 1 5 ? 2.695 19.391 14.898 1 56.81 5 LEU B O 1
ATOM 2571 N N . ILE B 1 6 ? 1.357 19.688 13.039 1 56.06 6 ILE B N 1
ATOM 2572 C CA . ILE B 1 6 ? 1.327 18.234 12.805 1 56.06 6 ILE B CA 1
ATOM 2573 C C . ILE B 1 6 ? 2.738 17.734 12.516 1 56.06 6 ILE B C 1
ATOM 2575 O O . ILE B 1 6 ? 3.145 16.688 13.023 1 56.06 6 ILE B O 1
ATOM 2579 N N . ALA B 1 7 ? 3.27 18.531 11.727 1 57.81 7 ALA B N 1
ATOM 2580 C CA . ALA B 1 7 ? 4.664 18.172 11.461 1 57.81 7 ALA B CA 1
ATOM 2581 C C . ALA B 1 7 ? 5.469 18.109 12.75 1 57.81 7 ALA B C 1
ATOM 2583 O O . ALA B 1 7 ? 6.32 17.234 12.914 1 57.81 7 ALA B O 1
ATOM 2584 N N . ARG B 1 8 ? 5.098 19.047 13.547 1 68.5 8 ARG B N 1
ATOM 2585 C CA . ARG B 1 8 ? 5.781 19.062 14.844 1 68.5 8 ARG B CA 1
ATOM 2586 C C . ARG B 1 8 ? 5.434 17.828 15.664 1 68.5 8 ARG B C 1
ATOM 2588 O O . ARG B 1 8 ? 6.309 17.219 16.281 1 68.5 8 ARG B O 1
ATOM 2595 N N . TYR B 1 9 ? 4.121 17.484 15.57 1 70.88 9 TYR B N 1
ATOM 2596 C CA . TYR B 1 9 ? 3.699 16.297 16.297 1 70.88 9 TYR B CA 1
ATOM 2597 C C . TYR B 1 9 ? 4.41 15.055 15.766 1 70.88 9 TYR B C 1
ATOM 2599 O O . TYR B 1 9 ? 4.895 14.227 16.547 1 70.88 9 TYR B O 1
ATOM 2607 N N . ILE B 1 10 ? 4.43 15.094 14.578 1 64.12 10 ILE B N 1
ATOM 2608 C CA . ILE B 1 10 ? 5.059 13.938 13.945 1 64.12 10 ILE B CA 1
ATOM 2609 C C . ILE B 1 10 ? 6.539 13.891 14.312 1 64.12 10 ILE B C 1
ATOM 2611 O O . ILE B 1 10 ? 7.07 12.828 14.641 1 64.12 10 ILE B O 1
ATOM 2615 N N . TRP B 1 11 ? 7.133 15.031 14.234 1 67.94 11 TRP B N 1
ATOM 2616 C CA . TRP B 1 11 ? 8.539 15.102 14.609 1 67.94 11 TRP B CA 1
ATOM 2617 C C . TRP B 1 11 ? 8.742 14.656 16.062 1 67.94 11 TRP B C 1
ATOM 2619 O O . TRP B 1 11 ? 9.672 13.906 16.359 1 67.94 11 TRP B O 1
ATOM 2629 N N . GLU B 1 12 ? 7.875 15.141 16.875 1 79.94 12 GLU B N 1
ATOM 2630 C CA . GLU B 1 12 ? 7.988 14.789 18.281 1 79.94 12 GLU B CA 1
ATOM 2631 C C . GLU B 1 12 ? 7.848 13.289 18.5 1 79.94 12 GLU B C 1
ATOM 2633 O O . GLU B 1 12 ? 8.594 12.688 19.281 1 79.94 12 GLU B O 1
ATOM 2638 N N . VAL B 1 13 ? 6.875 12.781 17.781 1 73.5 13 VAL B N 1
ATOM 2639 C CA . VAL B 1 13 ? 6.641 11.344 17.891 1 73.5 13 VAL B CA 1
ATOM 2640 C C . VAL B 1 13 ? 7.848 10.578 17.359 1 73.5 13 VAL B C 1
ATOM 2642 O O . VAL B 1 13 ? 8.297 9.609 17.984 1 73.5 13 VAL B O 1
ATOM 2645 N N . ASP B 1 14 ? 8.336 11.102 16.328 1 67.12 14 ASP B N 1
ATOM 2646 C CA . ASP B 1 14 ? 9.5 10.469 15.719 1 67.12 14 ASP B CA 1
ATOM 2647 C C . ASP B 1 14 ? 10.711 10.539 16.641 1 67.12 14 ASP B C 1
ATOM 2649 O O . ASP B 1 14 ? 11.445 9.562 16.781 1 67.12 14 ASP B O 1
ATOM 2653 N N . ALA B 1 15 ? 10.922 11.672 17.172 1 73.12 15 ALA B N 1
ATOM 2654 C CA . ALA B 1 15 ? 12.031 11.875 18.094 1 73.12 15 ALA B CA 1
ATOM 2655 C C . ALA B 1 15 ? 11.961 10.891 19.266 1 73.12 15 ALA B C 1
ATOM 2657 O O . ALA B 1 15 ? 12.969 10.297 19.641 1 73.12 15 ALA B O 1
ATOM 2658 N N . LEU B 1 16 ? 10.773 10.656 19.766 1 78.69 16 LEU B N 1
ATOM 2659 C CA . LEU B 1 16 ? 10.594 9.773 20.922 1 78.69 16 LEU B CA 1
ATOM 2660 C C . LEU B 1 16 ? 10.719 8.312 20.5 1 78.69 16 LEU B C 1
ATOM 2662 O O . LEU B 1 16 ? 11.227 7.484 21.266 1 78.69 16 LEU B O 1
ATOM 2666 N N . ALA B 1 17 ? 10.203 8.086 19.266 1 69.06 17 ALA B N 1
ATOM 2667 C CA . ALA B 1 17 ? 10.242 6.703 18.781 1 69.06 17 ALA B CA 1
ATOM 2668 C C . ALA B 1 17 ? 11.68 6.234 18.578 1 69.06 17 ALA B C 1
ATOM 2670 O O . ALA B 1 17 ? 11.992 5.062 18.797 1 69.06 17 ALA B O 1
ATOM 2671 N N . LYS B 1 18 ? 12.5 7.113 18.219 1 63 18 LYS B N 1
ATOM 2672 C CA . LYS B 1 18 ? 13.898 6.801 17.938 1 63 18 LYS B CA 1
ATOM 2673 C C . LYS B 1 18 ? 14.688 6.641 19.234 1 63 18 LYS B C 1
ATOM 2675 O O . LYS B 1 18 ? 15.758 6.031 19.25 1 63 18 LYS B O 1
ATOM 2680 N N . ALA B 1 19 ? 14.07 7.277 20.172 1 67.56 19 ALA B N 1
ATOM 2681 C CA . ALA B 1 19 ? 14.781 7.238 21.438 1 67.56 19 ALA B CA 1
ATOM 2682 C C . ALA B 1 19 ? 14.383 6.016 22.266 1 67.56 19 ALA B C 1
ATOM 2684 O O . ALA B 1 19 ? 13.289 5.98 22.844 1 67.56 19 ALA B O 1
ATOM 2685 N N . ARG B 1 20 ? 15.156 4.891 22.141 1 60.47 20 ARG B N 1
ATOM 2686 C CA . ARG B 1 20 ? 14.883 3.627 22.812 1 60.47 20 ARG B CA 1
ATOM 2687 C C . ARG B 1 20 ? 14.562 3.848 24.281 1 60.47 20 ARG B C 1
ATOM 2689 O O . ARG B 1 20 ? 13.703 3.16 24.844 1 60.47 20 ARG B O 1
ATOM 2696 N N . HIS B 1 21 ? 15.273 4.754 24.891 1 70.25 21 HIS B N 1
ATOM 2697 C CA . HIS B 1 21 ? 15.117 4.965 26.328 1 70.25 21 HIS B CA 1
ATOM 2698 C C . HIS B 1 21 ? 14.328 6.234 26.609 1 70.25 21 HIS B C 1
ATOM 2700 O O . HIS B 1 21 ? 14.359 6.75 27.734 1 70.25 21 HIS B O 1
ATOM 2706 N N . GLY B 1 22 ? 13.68 6.715 25.672 1 79.81 22 GLY B N 1
ATOM 2707 C CA . GLY B 1 22 ? 12.93 7.945 25.859 1 79.81 22 GLY B CA 1
ATOM 2708 C C . GLY B 1 22 ? 13.789 9.195 25.781 1 79.81 22 GLY B C 1
ATOM 2709 O O . GLY B 1 22 ? 15.008 9.102 25.578 1 79.81 22 GLY B O 1
ATOM 2710 N N . LEU B 1 23 ? 13.195 10.375 25.859 1 89.5 23 LEU B N 1
ATOM 2711 C CA . LEU B 1 23 ? 13.891 11.656 25.797 1 89.5 23 LEU B CA 1
ATOM 2712 C C . LEU B 1 23 ? 13.414 12.586 26.906 1 89.5 23 LEU B C 1
ATOM 2714 O O . LEU B 1 23 ? 12.234 12.602 27.234 1 89.5 23 LEU B O 1
ATOM 2718 N N . SER B 1 24 ? 14.438 13.242 27.594 1 90.88 24 SER B N 1
ATOM 2719 C CA . SER B 1 24 ? 14.047 14.383 28.406 1 90.88 24 SER B CA 1
ATOM 2720 C C . SER B 1 24 ? 13.602 15.562 27.547 1 90.88 24 SER B C 1
ATOM 2722 O O . SER B 1 24 ? 13.867 15.586 26.344 1 90.88 24 SER B O 1
ATOM 2724 N N . LEU B 1 25 ? 12.891 16.5 28.203 1 91.5 25 LEU B N 1
ATOM 2725 C CA . LEU B 1 25 ? 12.453 17.688 27.453 1 91.5 25 LEU B CA 1
ATOM 2726 C C . LEU B 1 25 ? 13.656 18.453 26.922 1 91.5 25 LEU B C 1
ATOM 2728 O O . LEU B 1 25 ? 13.602 19.016 25.828 1 91.5 25 LEU B O 1
ATOM 2732 N N . GLU B 1 26 ? 14.703 18.469 27.719 1 92 26 GLU B N 1
ATOM 2733 C CA . GLU B 1 26 ? 15.922 19.156 27.297 1 92 26 GLU B CA 1
ATOM 2734 C C . GLU B 1 26 ? 16.531 18.469 26.062 1 92 26 GLU B C 1
ATOM 2736 O O . GLU B 1 26 ? 16.953 19.125 25.125 1 92 26 GLU B O 1
ATOM 2741 N N . GLU B 1 27 ? 16.578 17.156 26.109 1 91.81 27 GLU B N 1
ATOM 2742 C CA . GLU B 1 27 ? 17.094 16.391 24.984 1 91.81 27 GLU B CA 1
ATOM 2743 C C . GLU B 1 27 ? 16.219 16.562 23.75 1 91.81 27 GLU B C 1
ATOM 2745 O O . GLU B 1 27 ? 16.734 16.625 22.625 1 91.81 27 GLU B O 1
ATOM 2750 N N . LEU B 1 28 ? 14.93 16.547 24 1 90.81 28 LEU B N 1
ATOM 2751 C CA . LEU B 1 28 ? 14 16.781 22.891 1 90.81 28 LEU B CA 1
ATOM 2752 C C . LEU B 1 28 ? 14.242 18.141 22.25 1 90.81 28 LEU B C 1
ATOM 2754 O O . LEU B 1 28 ? 14.25 18.266 21.016 1 90.81 28 LEU B O 1
ATOM 2758 N N . ASN B 1 29 ? 14.484 19.156 23.078 1 90.56 29 ASN B N 1
ATOM 2759 C CA . ASN B 1 29 ? 14.719 20.5 22.578 1 90.56 29 ASN B CA 1
ATOM 2760 C C . ASN B 1 29 ? 16.062 20.609 21.844 1 90.56 29 ASN B C 1
ATOM 2762 O O . ASN B 1 29 ? 16.188 21.359 20.891 1 90.56 29 ASN B O 1
ATOM 2766 N N . GLU B 1 30 ? 17 19.875 22.297 1 88.56 30 GLU B N 1
ATOM 2767 C CA . GLU B 1 30 ? 18.281 19.828 21.594 1 88.56 30 GLU B CA 1
ATOM 2768 C C . GLU B 1 30 ? 18.109 19.344 20.156 1 88.56 30 GLU B C 1
ATOM 2770 O O . GLU B 1 30 ? 18.672 19.906 19.219 1 88.56 30 GLU B O 1
ATOM 2775 N N . GLN B 1 31 ? 17.297 18.281 20.094 1 81.44 31 GLN B N 1
ATOM 2776 C CA . GLN B 1 31 ? 17.031 17.75 18.766 1 81.44 31 GLN B CA 1
ATOM 2777 C C . GLN B 1 31 ? 16.156 18.703 17.953 1 81.44 31 GLN B C 1
ATOM 2779 O O . GLN B 1 31 ? 16.312 18.828 16.734 1 81.44 31 GLN B O 1
ATOM 2784 N N . TRP B 1 32 ? 15.281 19.328 18.688 1 79.88 32 TRP B N 1
ATOM 2785 C CA . TRP B 1 32 ? 14.359 20.266 18.062 1 79.88 32 TRP B CA 1
ATOM 2786 C C . TRP B 1 32 ? 15.109 21.422 17.406 1 79.88 32 TRP B C 1
ATOM 2788 O O . TRP B 1 32 ? 14.766 21.859 16.312 1 79.88 32 TRP B O 1
ATOM 2798 N N . ARG B 1 33 ? 16.094 21.875 18.016 1 78.88 33 ARG B N 1
ATOM 2799 C CA . ARG B 1 33 ? 16.875 22.984 17.5 1 78.88 33 ARG B CA 1
ATOM 2800 C C . ARG B 1 33 ? 17.547 22.641 16.188 1 78.88 33 ARG B C 1
ATOM 2802 O O . ARG B 1 33 ? 17.828 23.516 15.367 1 78.88 33 ARG B O 1
ATOM 2809 N N . ASP B 1 34 ? 17.688 21.375 15.984 1 68.5 34 ASP B N 1
ATOM 2810 C CA . ASP B 1 34 ? 18.375 20.922 14.773 1 68.5 34 ASP B CA 1
ATOM 2811 C C . ASP B 1 34 ? 17.359 20.531 13.688 1 68.5 34 ASP B C 1
ATOM 2813 O O . ASP B 1 34 ? 17.75 20.156 12.578 1 68.5 34 ASP B O 1
ATOM 2817 N N . CYS B 1 35 ? 16.156 20.578 14.117 1 60.78 35 CYS B N 1
ATOM 2818 C CA . CYS B 1 35 ? 15.102 20.156 13.203 1 60.78 35 CYS B CA 1
ATOM 2819 C C . CYS B 1 35 ? 14.766 21.281 12.219 1 60.78 35 CYS B C 1
ATOM 2821 O O . CYS B 1 35 ? 14.812 22.453 12.57 1 60.78 35 CYS B O 1
ATOM 2823 N N . TYR B 1 36 ? 14.477 20.938 11.039 1 52 36 TYR B N 1
ATOM 2824 C CA . TYR B 1 36 ? 14.125 21.906 10 1 52 36 TYR B CA 1
ATOM 2825 C C . TYR B 1 36 ? 12.844 22.656 10.359 1 52 36 TYR B C 1
ATOM 2827 O O . TYR B 1 36 ? 12.586 23.734 9.836 1 52 36 TYR B O 1
ATOM 2835 N N . LEU B 1 37 ? 12.062 22.109 11.266 1 57.03 37 LEU B N 1
ATOM 2836 C CA . LEU B 1 37 ? 10.797 22.719 11.672 1 57.03 37 LEU B CA 1
ATOM 2837 C C . LEU B 1 37 ? 11.016 23.734 12.789 1 57.03 37 LEU B C 1
ATOM 2839 O O . LEU B 1 37 ? 10.086 24.438 13.195 1 57.03 37 LEU B O 1
ATOM 2843 N N . TYR B 1 38 ? 12.266 23.844 13.203 1 66.06 38 TYR B N 1
ATOM 2844 C CA . TYR B 1 38 ? 12.555 24.688 14.352 1 66.06 38 TYR B CA 1
ATOM 2845 C C . TYR B 1 38 ? 12.203 26.141 14.055 1 66.06 38 TYR B C 1
ATOM 2847 O O . TYR B 1 38 ? 12.555 26.672 13 1 66.06 38 TYR B O 1
ATOM 2855 N N . ASP B 1 39 ? 11.352 26.781 14.953 1 65.56 39 ASP B N 1
ATOM 2856 C CA . ASP B 1 39 ? 10.914 28.156 14.766 1 65.56 39 ASP B CA 1
ATOM 2857 C C . ASP B 1 39 ? 11.547 29.094 15.805 1 65.56 39 ASP B C 1
ATOM 2859 O O . ASP B 1 39 ? 10.914 30.031 16.266 1 65.56 39 ASP B O 1
ATOM 2863 N N . ASP B 1 40 ? 12.766 28.734 16.172 1 72.31 40 ASP B N 1
ATOM 2864 C CA . ASP B 1 40 ? 13.594 29.5 17.094 1 72.31 40 ASP B CA 1
ATOM 2865 C C . ASP B 1 40 ? 12.984 29.516 18.484 1 72.31 40 ASP B C 1
ATOM 2867 O O . ASP B 1 40 ? 13.242 30.438 19.281 1 72.31 40 ASP B O 1
ATOM 2871 N N . LYS B 1 41 ? 12.062 28.703 18.781 1 85.38 41 LYS B N 1
ATOM 2872 C CA . LYS B 1 41 ? 11.477 28.578 20.109 1 85.38 41 LYS B CA 1
ATOM 2873 C C . LYS B 1 41 ? 11.531 27.125 20.609 1 85.38 41 LYS B C 1
ATOM 2875 O O . LYS B 1 41 ? 11.109 26.219 19.906 1 85.38 41 LYS B O 1
ATOM 2880 N N . ASP B 1 42 ? 12.18 27.016 21.766 1 88.12 42 ASP B N 1
ATOM 2881 C CA . ASP B 1 42 ? 12.172 25.703 22.391 1 88.12 42 ASP B CA 1
ATOM 2882 C C . ASP B 1 42 ? 10.758 25.297 22.812 1 88.12 42 ASP B C 1
ATOM 2884 O O . ASP B 1 42 ? 9.898 26.156 23 1 88.12 42 ASP B O 1
ATOM 2888 N N . ILE B 1 43 ? 10.586 24.031 22.844 1 88.06 43 ILE B N 1
ATOM 2889 C CA . ILE B 1 43 ? 9.32 23.516 23.344 1 88.06 43 ILE B CA 1
ATOM 2890 C C . ILE B 1 43 ? 9.281 23.641 24.875 1 88.06 43 ILE B C 1
ATOM 2892 O O . ILE B 1 43 ? 10.094 23.047 25.578 1 88.06 43 ILE B O 1
ATOM 2896 N N . VAL B 1 44 ? 8.445 24.469 25.328 1 88.94 44 VAL B N 1
ATOM 2897 C CA . VAL B 1 44 ? 8.305 24.656 26.766 1 88.94 44 VAL B CA 1
ATOM 2898 C C . VAL B 1 44 ? 7.383 23.562 27.328 1 88.94 44 VAL B C 1
ATOM 2900 O O . VAL B 1 44 ? 6.625 22.938 26.594 1 88.94 44 VAL B O 1
ATOM 2903 N N . ARG B 1 45 ? 7.465 23.406 28.672 1 88.94 45 ARG B N 1
ATOM 2904 C CA . ARG B 1 45 ? 6.77 22.312 29.344 1 88.94 45 ARG B CA 1
ATOM 2905 C C . ARG B 1 45 ? 5.273 22.359 29.047 1 88.94 45 ARG B C 1
ATOM 2907 O O . ARG B 1 45 ? 4.656 21.312 28.797 1 88.94 45 ARG B O 1
ATOM 2914 N N . LYS B 1 46 ? 4.719 23.484 29.094 1 86.81 46 LYS B N 1
ATOM 2915 C CA . LYS B 1 46 ? 3.285 23.625 28.844 1 86.81 46 LYS B CA 1
ATOM 2916 C C . LYS B 1 46 ? 2.936 23.172 27.422 1 86.81 46 LYS B C 1
ATOM 2918 O O . LYS B 1 46 ? 1.974 22.438 27.219 1 86.81 46 LYS B O 1
ATOM 2923 N N . THR B 1 47 ? 3.68 23.672 26.438 1 86 47 THR B N 1
ATOM 2924 C CA . THR B 1 47 ? 3.48 23.297 25.031 1 86 47 THR B CA 1
ATOM 2925 C C . THR B 1 47 ? 3.66 21.797 24.828 1 86 47 THR B C 1
ATOM 2927 O O . THR B 1 47 ? 2.891 21.172 24.109 1 86 47 THR B O 1
ATOM 2930 N N . TRP B 1 48 ? 4.723 21.25 25.469 1 89.62 48 TRP B N 1
ATOM 2931 C CA . TRP B 1 48 ? 5 19.828 25.375 1 89.62 48 TRP B CA 1
ATOM 2932 C C . TRP B 1 48 ? 3.82 19 25.891 1 89.62 48 TRP B C 1
ATOM 2934 O O . TRP B 1 48 ? 3.432 18.016 25.281 1 89.62 48 TRP B O 1
ATOM 2944 N N . TRP B 1 49 ? 3.344 19.469 26.969 1 85.5 49 TRP B N 1
ATOM 2945 C CA . TRP B 1 49 ? 2.174 18.797 27.516 1 85.5 49 TRP B CA 1
ATOM 2946 C C . TRP B 1 49 ? 1.021 18.797 26.516 1 85.5 49 TRP B C 1
ATOM 2948 O O . TRP B 1 49 ? 0.375 17.766 26.297 1 85.5 49 TRP B O 1
ATOM 2958 N N . GLU B 1 50 ? 0.793 19.906 25.922 1 80.31 50 GLU B N 1
ATOM 2959 C CA . GLU B 1 50 ? -0.262 20.031 24.906 1 80.31 50 GLU B CA 1
ATOM 2960 C C . GLU B 1 50 ? 0.004 19.125 23.719 1 80.31 50 GLU B C 1
ATOM 2962 O O . GLU B 1 50 ? -0.911 18.484 23.203 1 80.31 50 GLU B O 1
ATOM 2967 N N . HIS B 1 51 ? 1.245 19.156 23.328 1 82.25 51 HIS B N 1
ATOM 2968 C CA . HIS B 1 51 ? 1.617 18.312 22.188 1 82.25 51 HIS B CA 1
ATOM 2969 C C . HIS B 1 51 ? 1.378 16.844 22.484 1 82.25 51 HIS B C 1
ATOM 2971 O O . HIS B 1 51 ? 0.816 16.125 21.656 1 82.25 51 HIS B O 1
ATOM 2977 N N . ARG B 1 52 ? 1.777 16.453 23.672 1 83.25 52 ARG B N 1
ATOM 2978 C CA . ARG B 1 52 ? 1.606 15.062 24.062 1 83.25 52 ARG B CA 1
ATOM 2979 C C . ARG B 1 52 ? 0.134 14.664 24.031 1 83.25 52 ARG B C 1
ATOM 2981 O O . ARG B 1 52 ? -0.217 13.594 23.547 1 83.25 52 ARG B O 1
ATOM 2988 N N . ASN B 1 53 ? -0.635 15.562 24.531 1 75 53 ASN B N 1
ATOM 2989 C CA . ASN B 1 53 ? -2.07 15.305 24.562 1 75 53 ASN B CA 1
ATOM 2990 C C . ASN B 1 53 ? -2.648 15.203 23.156 1 75 53 ASN B C 1
ATOM 2992 O O . ASN B 1 53 ? -3.424 14.289 22.859 1 75 53 ASN B O 1
ATOM 2996 N N . GLN B 1 54 ? -2.209 16.141 22.312 1 68.56 54 GLN B N 1
ATOM 2997 C CA . GLN B 1 54 ? -2.719 16.156 20.938 1 68.56 54 GLN B CA 1
ATOM 2998 C C . GLN B 1 54 ? -2.234 14.922 20.172 1 68.56 54 GLN B C 1
ATOM 3000 O O . GLN B 1 54 ? -2.982 14.344 19.375 1 68.56 54 GLN B O 1
ATOM 3005 N N . ILE B 1 55 ? -1.033 14.562 20.375 1 73 55 ILE B N 1
ATOM 3006 C CA . ILE B 1 55 ? -0.468 13.383 19.734 1 73 55 ILE B CA 1
ATOM 3007 C C . ILE B 1 55 ? -1.275 12.141 20.125 1 73 55 ILE B C 1
ATOM 3009 O O . ILE B 1 55 ? -1.592 11.305 19.281 1 73 55 ILE B O 1
ATOM 3013 N N . GLY B 1 56 ? -1.57 12.094 21.391 1 68.44 56 GLY B N 1
ATOM 3014 C CA . GLY B 1 56 ? -2.41 11.008 21.859 1 68.44 56 GLY B CA 1
ATOM 3015 C C . GLY B 1 56 ? -3.785 10.992 21.219 1 68.44 56 GLY B C 1
ATOM 3016 O O . GLY B 1 56 ? -4.254 9.945 20.766 1 68.44 56 GLY B O 1
ATOM 3017 N N . LEU B 1 57 ? -4.301 12.156 21.188 1 59.06 57 LEU B N 1
ATOM 3018 C CA . LEU B 1 57 ? -5.66 12.281 20.672 1 59.06 57 LEU B CA 1
ATOM 3019 C C . LEU B 1 57 ? -5.691 12.039 19.172 1 59.06 57 LEU B C 1
ATOM 3021 O O . LEU B 1 57 ? -6.59 11.359 18.656 1 59.06 57 LEU B O 1
ATOM 3025 N N . GLN B 1 58 ? -4.652 12.633 18.562 1 58.09 58 GLN B N 1
ATOM 3026 C CA . GLN B 1 58 ? -4.68 12.633 17.109 1 58.09 58 GLN B CA 1
ATOM 3027 C C . GLN B 1 58 ? -4.133 11.328 16.547 1 58.09 58 GLN B C 1
ATOM 3029 O O . GLN B 1 58 ? -4.633 10.82 15.539 1 58.09 58 GLN B O 1
ATOM 3034 N N . PHE B 1 59 ? -3.092 10.828 17.188 1 61.72 59 PHE B N 1
ATOM 3035 C CA . PHE B 1 59 ? -2.377 9.703 16.594 1 61.72 59 PHE B CA 1
ATOM 3036 C C . PHE B 1 59 ? -2.533 8.453 17.453 1 61.72 59 PHE B C 1
ATOM 3038 O O . PHE B 1 59 ? -2.105 7.363 17.062 1 61.72 59 PHE B O 1
ATOM 3045 N N . GLY B 1 60 ? -3.207 8.617 18.531 1 59.97 60 GLY B N 1
ATOM 3046 C CA . GLY B 1 60 ? -3.344 7.484 19.438 1 59.97 60 GLY B CA 1
ATOM 3047 C C . GLY B 1 60 ? -2.029 7.062 20.062 1 59.97 60 GLY B C 1
ATOM 3048 O O . GLY B 1 60 ? -1.87 5.906 20.453 1 59.97 60 GLY B O 1
ATOM 3049 N N . ILE B 1 61 ? -1.053 7.859 19.953 1 69.94 61 ILE B N 1
ATOM 3050 C CA . ILE B 1 61 ? 0.257 7.57 20.531 1 69.94 61 ILE B CA 1
ATOM 3051 C C . ILE B 1 61 ? 0.359 8.18 21.922 1 69.94 61 ILE B C 1
ATOM 3053 O O . ILE B 1 61 ? 0.339 9.406 22.062 1 69.94 61 ILE B O 1
ATOM 3057 N N . ASP B 1 62 ? 0.371 7.289 22.859 1 72.31 62 ASP B N 1
ATOM 3058 C CA . ASP B 1 62 ? 0.478 7.77 24.234 1 72.31 62 ASP B CA 1
ATOM 3059 C C . ASP B 1 62 ? 1.938 7.973 24.625 1 72.31 62 ASP B C 1
ATOM 3061 O O . ASP B 1 62 ? 2.736 7.035 24.578 1 72.31 62 ASP B O 1
ATOM 3065 N N . ILE B 1 63 ? 2.268 9.148 24.906 1 83.56 63 ILE B N 1
ATOM 3066 C CA . ILE B 1 63 ? 3.6 9.5 25.391 1 83.56 63 ILE B CA 1
ATOM 3067 C C . ILE B 1 63 ? 3.6 9.57 26.922 1 83.56 63 ILE B C 1
ATOM 3069 O O . ILE B 1 63 ? 2.846 10.352 27.5 1 83.56 63 ILE B O 1
ATOM 3073 N N . GLU B 1 64 ? 4.305 8.664 27.516 1 83.38 64 GLU B N 1
ATOM 3074 C CA . GLU B 1 64 ? 4.348 8.586 28.984 1 83.38 64 GLU B CA 1
ATOM 3075 C C . GLU B 1 64 ? 5.609 9.234 29.531 1 83.38 64 GLU B C 1
ATOM 3077 O O . GLU B 1 64 ? 6.598 9.398 28.812 1 83.38 64 GLU B O 1
ATOM 3082 N N . TYR B 1 65 ? 5.434 9.695 30.797 1 87.31 65 TYR B N 1
ATOM 3083 C CA . TYR B 1 65 ? 6.547 10.32 31.516 1 87.31 65 TYR B CA 1
ATOM 3084 C C . TYR B 1 65 ? 7.078 9.414 32.625 1 87.31 65 TYR B C 1
ATOM 3086 O O . TYR B 1 65 ? 6.324 8.984 33.5 1 87.31 65 TYR B O 1
ATOM 3094 N N . ASP B 1 66 ? 8.32 9.016 32.438 1 85.06 66 ASP B N 1
ATOM 3095 C CA . ASP B 1 66 ? 9.008 8.281 33.5 1 85.06 66 ASP B CA 1
ATOM 3096 C C . ASP B 1 66 ? 9.555 9.234 34.562 1 85.06 66 ASP B C 1
ATOM 3098 O O . ASP B 1 66 ? 10.562 9.906 34.344 1 85.06 66 ASP B O 1
ATOM 3102 N N . LYS B 1 67 ? 9.008 9.25 35.719 1 86.31 67 LYS B N 1
ATOM 3103 C CA . LYS B 1 67 ? 9.367 10.172 36.781 1 86.31 67 LYS B CA 1
ATOM 3104 C C . LYS B 1 67 ? 10.766 9.891 37.312 1 86.31 67 LYS B C 1
ATOM 3106 O O . LYS B 1 67 ? 11.484 10.805 37.719 1 86.31 67 LYS B O 1
ATOM 3111 N N . GLN B 1 68 ? 11.109 8.625 37.312 1 84.81 68 GLN B N 1
ATOM 3112 C CA . GLN B 1 68 ? 12.414 8.242 37.844 1 84.81 68 GLN B CA 1
ATOM 3113 C C . GLN B 1 68 ? 13.547 8.75 36.969 1 84.81 68 GLN B C 1
ATOM 3115 O O . GLN B 1 68 ? 14.531 9.305 37.438 1 84.81 68 GLN B O 1
ATOM 3120 N N . ASN B 1 69 ? 13.359 8.617 35.719 1 85.81 69 ASN B N 1
ATOM 3121 C CA . ASN B 1 69 ? 14.43 8.953 34.781 1 85.81 69 ASN B CA 1
ATOM 3122 C C . ASN B 1 69 ? 14.188 10.305 34.125 1 85.81 69 ASN B C 1
ATOM 3124 O O . ASN B 1 69 ? 15.039 10.805 33.375 1 85.81 69 ASN B O 1
ATOM 3128 N N . LYS B 1 70 ? 12.953 10.93 34.5 1 87.25 70 LYS B N 1
ATOM 3129 C CA . LYS B 1 70 ? 12.547 12.219 33.938 1 87.25 70 LYS B CA 1
ATOM 3130 C C . LYS B 1 70 ? 12.602 12.188 32.406 1 87.25 70 LYS B C 1
ATOM 3132 O O . LYS B 1 70 ? 13.18 13.086 31.781 1 87.25 70 LYS B O 1
ATOM 3137 N N . ARG B 1 71 ? 12.086 11.109 31.812 1 90.5 71 ARG B N 1
ATOM 3138 C CA . ARG B 1 71 ? 12.117 10.922 30.359 1 90.5 71 ARG B CA 1
ATOM 3139 C C . ARG B 1 71 ? 10.734 10.57 29.828 1 90.5 71 ARG B C 1
ATOM 3141 O O . ARG B 1 71 ? 9.922 9.969 30.531 1 90.5 71 ARG B O 1
ATOM 3148 N N . TYR B 1 72 ? 10.562 11.023 28.672 1 90.06 72 TYR B N 1
ATOM 3149 C CA . TYR B 1 72 ? 9.328 10.711 27.953 1 90.06 72 TYR B CA 1
ATOM 3150 C C . TYR B 1 72 ? 9.555 9.586 26.953 1 90.06 72 TYR B C 1
ATOM 3152 O O . TYR B 1 72 ? 10.594 9.523 26.312 1 90.06 72 TYR B O 1
ATOM 3160 N N . PHE B 1 73 ? 8.703 8.664 26.938 1 82.75 73 PHE B N 1
ATOM 3161 C CA . PHE B 1 73 ? 8.805 7.555 26 1 82.75 73 PHE B CA 1
ATOM 3162 C C . PHE B 1 73 ? 7.426 7.148 25.484 1 82.75 73 PHE B C 1
ATOM 3164 O O . PHE B 1 73 ? 6.406 7.488 26.094 1 82.75 73 PHE B O 1
ATOM 3171 N N . ILE B 1 74 ? 7.453 6.648 24.312 1 74 74 ILE B N 1
ATOM 3172 C CA . ILE B 1 74 ? 6.199 6.129 23.766 1 74 74 ILE B CA 1
ATOM 3173 C C . ILE B 1 74 ? 5.859 4.805 24.438 1 74 74 ILE B C 1
ATOM 3175 O O . ILE B 1 74 ? 6.691 3.898 24.5 1 74 74 ILE B O 1
ATOM 3179 N N . LYS B 1 75 ? 4.816 4.816 25.297 1 59.84 75 LYS B N 1
ATOM 3180 C CA . LYS B 1 75 ? 4.434 3.613 26.031 1 59.84 75 LYS B CA 1
ATOM 3181 C C . LYS B 1 75 ? 4.555 2.373 25.156 1 59.84 75 LYS B C 1
ATOM 3183 O O . LYS B 1 75 ? 5.07 1.342 25.594 1 59.84 75 LYS B O 1
ATOM 3188 N N . SER B 1 76 ? 3.828 2.15 24.125 1 51.28 76 SER B N 1
ATOM 3189 C CA . SER B 1 76 ? 3.664 0.877 23.422 1 51.28 76 SER B CA 1
ATOM 3190 C C . SER B 1 76 ? 4.777 0.66 22.406 1 51.28 76 SER B C 1
ATOM 3192 O O . SER B 1 76 ? 4.531 0.684 21.188 1 51.28 76 SER B O 1
ATOM 3194 N N . ARG B 1 77 ? 5.938 1.11 22.562 1 44.34 77 ARG B N 1
ATOM 3195 C CA . ARG B 1 77 ? 6.941 0.773 21.547 1 44.34 77 ARG B CA 1
ATOM 3196 C C . ARG B 1 77 ? 6.789 -0.674 21.094 1 44.34 77 ARG B C 1
ATOM 3198 O O . ARG B 1 77 ? 6.863 -0.962 19.891 1 44.34 77 ARG B O 1
ATOM 3205 N N . ASN B 1 78 ? 7.266 -1.567 22 1 39.47 78 ASN B N 1
ATOM 3206 C CA . ASN B 1 78 ? 7.312 -3.01 21.797 1 39.47 78 ASN B CA 1
ATOM 3207 C C . ASN B 1 78 ? 5.957 -3.559 21.359 1 39.47 78 ASN B C 1
ATOM 3209 O O . ASN B 1 78 ? 5.887 -4.582 20.672 1 39.47 78 ASN B O 1
ATOM 3213 N N . GLU B 1 79 ? 4.996 -3.428 22.219 1 35.62 79 GLU B N 1
ATOM 3214 C CA . GLU B 1 79 ? 3.67 -4.031 22.156 1 35.62 79 GLU B CA 1
ATOM 3215 C C . GLU B 1 79 ? 2.793 -3.311 21.125 1 35.62 79 GLU B C 1
ATOM 3217 O O . GLU B 1 79 ? 1.589 -3.562 21.047 1 35.62 79 GLU B O 1
ATOM 3222 N N . ILE B 1 80 ? 3.049 -2.076 20.906 1 36.94 80 ILE B N 1
ATOM 3223 C CA . ILE B 1 80 ? 1.942 -1.387 20.25 1 36.94 80 ILE B CA 1
ATOM 3224 C C . ILE B 1 80 ? 1.634 -2.059 18.906 1 36.94 80 ILE B C 1
ATOM 3226 O O . ILE B 1 80 ? 2.461 -2.043 18 1 36.94 80 ILE B O 1
ATOM 3230 N N . ASN B 1 81 ? 1.111 -3.053 18.875 1 39.94 81 ASN B N 1
ATOM 3231 C CA . ASN B 1 81 ? 0.137 -3.4 17.844 1 39.94 81 ASN B CA 1
ATOM 3232 C C . ASN B 1 81 ? -0.428 -2.156 17.156 1 39.94 81 ASN B C 1
ATOM 3234 O O . ASN B 1 81 ? -1.509 -1.686 17.516 1 39.94 81 ASN B O 1
ATOM 3238 N N . ARG B 1 82 ? 0.476 -1.204 16.859 1 48.25 82 ARG B N 1
ATOM 3239 C CA . ARG B 1 82 ? 0.042 0.031 16.219 1 48.25 82 ARG B CA 1
ATOM 3240 C C . ARG B 1 82 ? -0.942 -0.257 15.094 1 48.25 82 ARG B C 1
ATOM 3242 O O . ARG B 1 82 ? -0.679 -1.101 14.234 1 48.25 82 ARG B O 1
ATOM 3249 N N . PRO B 1 83 ? -1.978 0.214 15.477 1 60.69 83 PRO B N 1
ATOM 3250 C CA . PRO B 1 83 ? -2.908 0.031 14.359 1 60.69 83 PRO B CA 1
ATOM 3251 C C . PRO B 1 83 ? -2.326 0.489 13.023 1 60.69 83 PRO B C 1
ATOM 3253 O O . PRO B 1 83 ? -1.551 1.448 12.984 1 60.69 83 PRO B O 1
ATOM 3256 N N . ALA B 1 84 ? -2.217 -0.344 12.172 1 67.81 84 ALA B N 1
ATOM 3257 C CA . ALA B 1 84 ? -1.747 -0.094 10.812 1 67.81 84 ALA B CA 1
ATOM 3258 C C . ALA B 1 84 ? -2.049 1.338 10.375 1 67.81 84 ALA B C 1
ATOM 3260 O O . ALA B 1 84 ? -1.255 1.961 9.672 1 67.81 84 ALA B O 1
ATOM 3261 N N . ILE B 1 85 ? -3.051 1.877 10.938 1 69.5 85 ILE B N 1
ATOM 3262 C CA . ILE B 1 85 ? -3.482 3.213 10.539 1 69.5 85 ILE B CA 1
ATOM 3263 C C . ILE B 1 85 ? -2.523 4.258 11.109 1 69.5 85 ILE B C 1
ATOM 3265 O O . ILE B 1 85 ? -2.232 5.262 10.453 1 69.5 85 ILE B O 1
ATOM 3269 N N . GLN B 1 86 ? -2.039 3.982 12.25 1 65.25 86 GLN B N 1
ATOM 3270 C CA . GLN B 1 86 ? -1.087 4.906 12.852 1 65.25 86 GLN B CA 1
ATOM 3271 C C . GLN B 1 86 ? 0.222 4.941 12.07 1 65.25 86 GLN B C 1
ATOM 3273 O O . GLN B 1 86 ? 0.765 6.016 11.805 1 65.25 86 GLN B O 1
ATOM 3278 N N . GLU B 1 87 ? 0.657 3.762 11.758 1 65.81 87 GLU B N 1
ATOM 3279 C CA . GLU B 1 87 ? 1.879 3.672 10.961 1 65.81 87 GLU B CA 1
ATOM 3280 C C . GLU B 1 87 ? 1.719 4.383 9.617 1 65.81 87 GLU B C 1
ATOM 3282 O O . GLU B 1 87 ? 2.619 5.102 9.18 1 65.81 87 GLU B O 1
ATOM 3287 N N . TRP B 1 88 ? 0.644 4.188 9 1 70.12 88 TRP B N 1
ATOM 3288 C CA . TRP B 1 88 ? 0.347 4.809 7.715 1 70.12 88 TRP B CA 1
ATOM 3289 C C . TRP B 1 88 ? 0.362 6.328 7.828 1 70.12 88 TRP B C 1
ATOM 3291 O O . TRP B 1 88 ? 0.975 7.012 7.004 1 70.12 88 TRP B O 1
ATOM 3301 N N . LEU B 1 89 ? -0.242 6.789 8.797 1 65.31 89 LEU B N 1
ATOM 3302 C CA . LEU B 1 89 ? -0.327 8.234 8.992 1 65.31 89 LEU B CA 1
ATOM 3303 C C . LEU B 1 89 ? 1.046 8.82 9.297 1 65.31 89 LEU B C 1
ATOM 3305 O O . LEU B 1 89 ? 1.42 9.859 8.742 1 65.31 89 LEU B O 1
ATOM 3309 N N . LEU B 1 90 ? 1.755 8.109 10.148 1 63.88 90 LEU B N 1
ATOM 3310 C CA . LEU B 1 90 ? 3.08 8.594 10.516 1 63.88 90 LEU B CA 1
ATOM 3311 C C . LEU B 1 90 ? 3.994 8.656 9.297 1 63.88 90 LEU B C 1
ATOM 3313 O O . LEU B 1 90 ? 4.707 9.641 9.102 1 63.88 90 LEU B O 1
ATOM 3317 N N . ASN B 1 91 ? 3.959 7.625 8.523 1 66.5 91 ASN B N 1
ATOM 3318 C CA . ASN B 1 91 ? 4.742 7.602 7.289 1 66.5 91 ASN B CA 1
ATOM 3319 C C . ASN B 1 91 ? 4.332 8.727 6.344 1 66.5 91 ASN B C 1
ATOM 3321 O O . ASN B 1 91 ? 5.188 9.414 5.781 1 66.5 91 ASN B O 1
ATOM 3325 N N . SER B 1 92 ? 3.076 8.859 6.172 1 67.31 92 SER B N 1
ATOM 3326 C CA . SER B 1 92 ? 2.555 9.852 5.238 1 67.31 92 SER B CA 1
ATOM 3327 C C . SER B 1 92 ? 2.898 11.266 5.688 1 67.31 92 SER B C 1
ATOM 3329 O O . SER B 1 92 ? 3.27 12.109 4.871 1 67.31 92 SER B O 1
ATOM 3331 N N . PHE B 1 93 ? 2.82 11.445 6.938 1 62.53 93 PHE B N 1
ATOM 3332 C CA . PHE B 1 93 ? 3.133 12.766 7.469 1 62.53 93 PHE B CA 1
ATOM 3333 C C . PHE B 1 93 ? 4.625 13.055 7.367 1 62.53 93 PHE B C 1
ATOM 3335 O O . PHE B 1 93 ? 5.031 14.172 7.047 1 62.53 93 PHE B O 1
ATOM 3342 N N . ALA B 1 94 ? 5.402 12.016 7.711 1 61.56 94 ALA B N 1
ATOM 3343 C CA . ALA B 1 94 ? 6.852 12.164 7.57 1 61.56 94 ALA B CA 1
ATOM 3344 C C . ALA B 1 94 ? 7.219 12.57 6.145 1 61.56 94 ALA B C 1
ATOM 3346 O O . ALA B 1 94 ? 8 13.508 5.941 1 61.56 94 ALA B O 1
ATOM 3347 N N . VAL B 1 95 ? 6.633 11.898 5.242 1 63.91 95 VAL B N 1
ATOM 3348 C CA . VAL B 1 95 ? 6.898 12.164 3.832 1 63.91 95 VAL B CA 1
ATOM 3349 C C . VAL B 1 95 ? 6.355 13.539 3.451 1 63.91 95 VAL B C 1
ATOM 3351 O O . VAL B 1 95 ? 7.047 14.336 2.811 1 63.91 95 VAL B O 1
ATOM 3354 N N . GLY B 1 96 ? 5.148 13.75 3.795 1 63.38 96 GLY B N 1
ATOM 3355 C CA . GLY B 1 96 ? 4.512 15.016 3.461 1 63.38 96 GLY B CA 1
ATOM 3356 C C . GLY B 1 96 ? 5.266 16.219 3.99 1 63.38 96 GLY B C 1
ATOM 3357 O O . GLY B 1 96 ? 5.422 17.219 3.285 1 63.38 96 GLY B O 1
ATOM 3358 N N . ASN B 1 97 ? 5.672 16.109 5.172 1 57.22 97 ASN B N 1
ATOM 3359 C CA . ASN B 1 97 ? 6.395 17.203 5.801 1 57.22 97 ASN B CA 1
ATOM 3360 C C . ASN B 1 97 ? 7.719 17.484 5.094 1 57.22 97 ASN B C 1
ATOM 3362 O O . ASN B 1 97 ? 8.125 18.641 4.969 1 57.22 97 ASN B O 1
ATOM 3366 N N . MET B 1 98 ? 8.359 16.453 4.785 1 57.22 98 MET B N 1
ATOM 3367 C CA . MET B 1 98 ? 9.648 16.609 4.121 1 57.22 98 MET B CA 1
ATOM 3368 C C . MET B 1 98 ? 9.477 17.219 2.732 1 57.22 98 MET B C 1
ATOM 3370 O O . MET B 1 98 ? 10.336 17.969 2.271 1 57.22 98 MET B O 1
ATOM 3374 N N . LEU B 1 99 ? 8.406 16.859 2.096 1 60.12 99 LEU B N 1
ATOM 3375 C CA . LEU B 1 99 ? 8.148 17.375 0.758 1 60.12 99 LEU B CA 1
ATOM 3376 C C . LEU B 1 99 ? 7.824 18.859 0.807 1 60.12 99 LEU B C 1
ATOM 3378 O O . LEU B 1 99 ? 8.055 19.578 -0.165 1 60.12 99 LEU B O 1
ATOM 3382 N N . LEU B 1 100 ? 7.258 19.328 1.852 1 52.88 100 LEU B N 1
ATOM 3383 C CA . LEU B 1 100 ? 6.977 20.75 2.035 1 52.88 100 LEU B CA 1
ATOM 3384 C C . LEU B 1 100 ? 8.266 21.562 2.066 1 52.88 100 LEU B C 1
ATOM 3386 O O . LEU B 1 100 ? 8.273 22.734 1.705 1 52.88 100 LEU B O 1
ATOM 3390 N N . GLN B 1 101 ? 9.25 20.984 2.521 1 48.78 101 GLN B N 1
ATOM 3391 C CA . GLN B 1 101 ? 10.492 21.719 2.727 1 48.78 101 GLN B CA 1
ATOM 3392 C C . GLN B 1 101 ? 11.352 21.703 1.465 1 48.78 101 GLN B C 1
ATOM 3394 O O . GLN B 1 101 ? 12.336 22.438 1.368 1 48.78 101 GLN B O 1
ATOM 3399 N N . GLY B 1 102 ? 11.008 20.844 0.454 1 50.5 102 GLY B N 1
ATOM 3400 C CA . GLY B 1 102 ? 11.844 20.812 -0.74 1 50.5 102 GLY B CA 1
ATOM 3401 C C . GLY B 1 102 ? 11.172 20.109 -1.909 1 50.5 102 GLY B C 1
ATOM 3402 O O . GLY B 1 102 ? 10.844 18.922 -1.83 1 50.5 102 GLY B O 1
ATOM 3403 N N . LYS B 1 103 ? 10.766 20.859 -2.986 1 54.66 103 LYS B N 1
ATOM 3404 C CA . LYS B 1 103 ? 10.133 20.375 -4.211 1 54.66 103 LYS B CA 1
ATOM 3405 C C . LYS B 1 103 ? 10.969 19.281 -4.867 1 54.66 103 LYS B C 1
ATOM 3407 O O . LYS B 1 103 ? 10.422 18.344 -5.449 1 54.66 103 LYS B O 1
ATOM 3412 N N . ASP B 1 104 ? 12.32 19.406 -4.59 1 63.19 104 ASP B N 1
ATOM 3413 C CA . ASP B 1 104 ? 13.219 18.516 -5.332 1 63.19 104 ASP B CA 1
ATOM 3414 C C . ASP B 1 104 ? 13.102 17.078 -4.844 1 63.19 104 ASP B C 1
ATOM 3416 O O . ASP B 1 104 ? 13.375 16.141 -5.59 1 63.19 104 ASP B O 1
ATOM 3420 N N . LEU B 1 105 ? 12.445 16.844 -3.738 1 74.62 105 LEU B N 1
ATOM 3421 C CA . LEU B 1 105 ? 12.391 15.508 -3.158 1 74.62 105 LEU B CA 1
ATOM 3422 C C . LEU B 1 105 ? 11.188 14.742 -3.689 1 74.62 105 LEU B C 1
ATOM 3424 O O . LEU B 1 105 ? 11.141 13.508 -3.592 1 74.62 105 LEU B O 1
ATOM 3428 N N . ARG B 1 106 ? 10.242 15.461 -4.301 1 70.12 106 ARG B N 1
ATOM 3429 C CA . ARG B 1 106 ? 9.023 14.828 -4.789 1 70.12 106 ARG B CA 1
ATOM 3430 C C . ARG B 1 106 ? 9.336 13.773 -5.848 1 70.12 106 ARG B C 1
ATOM 3432 O O . ARG B 1 106 ? 8.719 12.711 -5.871 1 70.12 106 ARG B O 1
ATOM 3439 N N . ALA B 1 107 ? 10.344 14.117 -6.609 1 76.31 107 ALA B N 1
ATOM 3440 C CA . ALA B 1 107 ? 10.703 13.219 -7.707 1 76.31 107 ALA B CA 1
ATOM 3441 C C . ALA B 1 107 ? 11.539 12.047 -7.199 1 76.31 107 ALA B C 1
ATOM 3443 O O . ALA B 1 107 ? 11.805 11.102 -7.945 1 76.31 107 ALA B O 1
ATOM 3444 N N . ARG B 1 108 ? 11.883 12.148 -5.859 1 86.25 108 ARG B N 1
ATOM 3445 C CA . ARG B 1 108 ? 12.773 11.133 -5.32 1 86.25 108 ARG B CA 1
ATOM 3446 C C . ARG B 1 108 ? 12.062 10.266 -4.285 1 86.25 108 ARG B C 1
ATOM 3448 O O . ARG B 1 108 ? 12.703 9.508 -3.551 1 86.25 108 ARG B O 1
ATOM 3455 N N . ILE B 1 109 ? 10.805 10.484 -4.184 1 82.38 109 ILE B N 1
ATOM 3456 C CA . ILE B 1 109 ? 9.945 9.609 -3.395 1 82.38 109 ILE B CA 1
ATOM 3457 C C . ILE B 1 109 ? 8.891 8.969 -4.297 1 82.38 109 ILE B C 1
ATOM 3459 O O . ILE B 1 109 ? 7.973 9.648 -4.766 1 82.38 109 ILE B O 1
ATOM 3463 N N . LEU B 1 110 ? 9.023 7.754 -4.504 1 82.88 110 LEU B N 1
ATOM 3464 C CA . LEU B 1 110 ? 8.141 7.035 -5.418 1 82.88 110 LEU B CA 1
ATOM 3465 C C . LEU B 1 110 ? 7.148 6.168 -4.648 1 82.88 110 LEU B C 1
ATOM 3467 O O . LEU B 1 110 ? 7.531 5.473 -3.703 1 82.88 110 LEU B O 1
ATOM 3471 N N . CYS B 1 111 ? 5.898 6.312 -5.027 1 81.88 111 CYS B N 1
ATOM 3472 C CA . CYS B 1 111 ? 4.828 5.551 -4.398 1 81.88 111 CYS B CA 1
ATOM 3473 C C . CYS B 1 111 ? 4.035 4.762 -5.434 1 81.88 111 CYS B C 1
ATOM 3475 O O . CYS B 1 111 ? 4.199 4.973 -6.637 1 81.88 111 CYS B O 1
ATOM 3477 N N . GLU B 1 112 ? 3.258 3.857 -4.902 1 81.12 112 GLU B N 1
ATOM 3478 C CA . GLU B 1 112 ? 2.357 3.105 -5.77 1 81.12 112 GLU B CA 1
ATOM 3479 C C . GLU B 1 112 ? 1.062 3.873 -6.02 1 81.12 112 GLU B C 1
ATOM 3481 O O . GLU B 1 112 ? 0.601 4.621 -5.156 1 81.12 112 GLU B O 1
ATOM 3486 N N . HIS B 1 113 ? 0.541 3.639 -7.176 1 74.62 113 HIS B N 1
ATOM 3487 C CA . HIS B 1 113 ? -0.727 4.277 -7.512 1 74.62 113 HIS B CA 1
ATOM 3488 C C . HIS B 1 113 ? -1.889 3.611 -6.781 1 74.62 113 HIS B C 1
ATOM 3490 O O . HIS B 1 113 ? -1.938 2.385 -6.672 1 74.62 113 HIS B O 1
ATOM 3496 N N . ILE B 1 114 ? -2.746 4.398 -6.27 1 72.38 114 ILE B N 1
ATOM 3497 C CA . ILE B 1 114 ? -4.016 3.959 -5.703 1 72.38 114 ILE B CA 1
ATOM 3498 C C . ILE B 1 114 ? -5.172 4.547 -6.508 1 72.38 114 ILE B C 1
ATOM 3500 O O . ILE B 1 114 ? -5.391 5.758 -6.5 1 72.38 114 ILE B O 1
ATOM 3504 N N . PRO B 1 115 ? -5.938 3.725 -7.176 1 67.56 115 PRO B N 1
ATOM 3505 C CA . PRO B 1 115 ? -7.023 4.254 -8 1 67.56 115 PRO B CA 1
ATOM 3506 C C . PRO B 1 115 ? -8.125 4.91 -7.168 1 67.56 115 PRO B C 1
ATOM 3508 O O . PRO B 1 115 ? -8.438 4.441 -6.07 1 67.56 115 PRO B O 1
ATOM 3511 N N . SER B 1 116 ? -8.852 6.012 -7.707 1 56.75 116 SER B N 1
ATOM 3512 C CA . SER B 1 116 ? -10.086 6.711 -7.344 1 56.75 116 SER B CA 1
ATOM 3513 C C . SER B 1 116 ? -10.188 6.891 -5.832 1 56.75 116 SER B C 1
ATOM 3515 O O . SER B 1 116 ? -11.281 7.066 -5.297 1 56.75 116 SER B O 1
ATOM 3517 N N . GLY B 1 117 ? -9.148 6.453 -5.047 1 57.53 117 GLY B N 1
ATOM 3518 C CA . GLY B 1 117 ? -9.398 6.355 -3.615 1 57.53 117 GLY B CA 1
ATOM 3519 C C . GLY B 1 117 ? -9.68 7.699 -2.967 1 57.53 117 GLY B C 1
ATOM 3520 O O . GLY B 1 117 ? -10.695 7.867 -2.289 1 57.53 117 GLY B O 1
ATOM 3521 N N . TYR B 1 118 ? -9.117 8.648 -3.459 1 60.16 118 TYR B N 1
ATOM 3522 C CA . TYR B 1 118 ? -9.18 9.852 -2.641 1 60.16 118 TYR B CA 1
ATOM 3523 C C . TYR B 1 118 ? -10.453 10.641 -2.93 1 60.16 118 TYR B C 1
ATOM 3525 O O . TYR B 1 118 ? -11.047 11.227 -2.023 1 60.16 118 TYR B O 1
ATOM 3533 N N . GLU B 1 119 ? -11.008 10.469 -4.086 1 62.53 119 GLU B N 1
ATOM 3534 C CA . GLU B 1 119 ? -12.148 11.281 -4.504 1 62.53 119 GLU B CA 1
ATOM 3535 C C . GLU B 1 119 ? -13.375 11 -3.633 1 62.53 119 GLU B C 1
ATOM 3537 O O . GLU B 1 119 ? -14.07 11.922 -3.219 1 62.53 119 GLU B O 1
ATOM 3542 N N . TYR B 1 120 ? -13.531 9.758 -3.299 1 75.12 120 TYR B N 1
ATOM 3543 C CA . TYR B 1 120 ? -14.734 9.367 -2.572 1 75.12 120 TYR B CA 1
ATOM 3544 C C . TYR B 1 120 ? -14.422 9.094 -1.105 1 75.12 120 TYR B C 1
ATOM 3546 O O . TYR B 1 120 ? -15.32 9.117 -0.26 1 75.12 120 TYR B O 1
ATOM 3554 N N . LEU B 1 121 ? -13.242 8.891 -0.835 1 78.88 121 LEU B N 1
ATOM 3555 C CA . LEU B 1 121 ? -12.844 8.461 0.502 1 78.88 121 LEU B CA 1
ATOM 3556 C C . LEU B 1 121 ? -13.242 9.5 1.546 1 78.88 121 LEU B C 1
ATOM 3558 O O . LEU B 1 121 ? -13.805 9.156 2.586 1 78.88 121 LEU B O 1
ATOM 3562 N N . THR B 1 122 ? -13.07 10.727 1.256 1 69.56 122 THR B N 1
ATOM 3563 C CA . THR B 1 122 ? -13.367 11.805 2.191 1 69.56 122 THR B CA 1
ATOM 3564 C C . THR B 1 122 ? -14.859 11.859 2.5 1 69.56 122 THR B C 1
ATOM 3566 O O . THR B 1 122 ? -15.258 11.945 3.664 1 69.56 122 THR B O 1
ATOM 3569 N N . GLU B 1 123 ? -15.625 11.781 1.46 1 75.75 123 GLU B N 1
ATOM 3570 C CA . GLU B 1 123 ? -17.078 11.812 1.63 1 75.75 123 GLU B CA 1
ATOM 3571 C C . GLU B 1 123 ? -17.562 10.602 2.42 1 75.75 123 GLU B C 1
ATOM 3573 O O . GLU B 1 123 ? -18.453 10.727 3.262 1 75.75 123 GLU B O 1
ATOM 3578 N N . ILE B 1 124 ? -17.016 9.547 2.164 1 87.38 124 ILE B N 1
ATOM 3579 C CA . ILE B 1 124 ? -17.406 8.305 2.832 1 87.38 124 ILE B CA 1
ATOM 3580 C C . ILE B 1 124 ? -17.078 8.398 4.32 1 87.38 124 ILE B C 1
ATOM 3582 O O . ILE B 1 124 ? -17.922 8.102 5.168 1 87.38 124 ILE B O 1
ATOM 3586 N N . ILE B 1 125 ? -15.922 8.844 4.641 1 80.38 125 ILE B N 1
ATOM 3587 C CA . ILE B 1 125 ? -15.492 8.93 6.031 1 80.38 125 ILE B CA 1
ATOM 3588 C C . ILE B 1 125 ? -16.328 9.969 6.766 1 80.38 125 ILE B C 1
ATOM 3590 O O . ILE B 1 125 ? -16.703 9.773 7.93 1 80.38 125 ILE B O 1
ATOM 3594 N N . GLN B 1 126 ? -16.641 11.008 6.082 1 74.44 126 GLN B N 1
ATOM 3595 C CA . GLN B 1 126 ? -17.516 12.008 6.676 1 74.44 126 GLN B CA 1
ATOM 3596 C C . GLN B 1 126 ? -18.891 11.422 6.984 1 74.44 126 GLN B C 1
ATOM 3598 O O . GLN B 1 126 ? -19.453 11.688 8.047 1 74.44 126 GLN B O 1
ATOM 3603 N N . ALA B 1 127 ? -19.422 10.734 6.027 1 86.62 127 ALA B N 1
ATOM 3604 C CA . ALA B 1 127 ? -20.703 10.086 6.238 1 86.62 127 ALA B CA 1
ATOM 3605 C C . ALA B 1 127 ? -20.641 9.117 7.418 1 86.62 127 ALA B C 1
ATOM 3607 O O . ALA B 1 127 ? -21.578 9.055 8.227 1 86.62 127 ALA B O 1
ATOM 3608 N N . MET B 1 128 ? -19.641 8.375 7.535 1 88.44 128 MET B N 1
ATOM 3609 C CA . MET B 1 128 ? -19.438 7.465 8.664 1 88.44 128 MET B CA 1
ATOM 3610 C C . MET B 1 128 ? -19.438 8.227 9.984 1 88.44 128 MET B C 1
ATOM 3612 O O . MET B 1 128 ? -20.094 7.805 10.938 1 88.44 128 MET B O 1
ATOM 3616 N N . ARG B 1 129 ? -18.781 9.273 10.023 1 79.19 129 ARG B N 1
ATOM 3617 C CA . ARG B 1 129 ? -18.672 10.086 11.227 1 79.19 129 ARG B CA 1
ATOM 3618 C C . ARG B 1 129 ? -20.031 10.617 11.664 1 79.19 129 ARG B C 1
ATOM 3620 O O . ARG B 1 129 ? -20.344 10.617 12.852 1 79.19 129 ARG B O 1
ATOM 3627 N N . GLU B 1 130 ? -20.75 11.023 10.711 1 81.94 130 GLU B N 1
ATOM 3628 C CA . GLU B 1 130 ? -22.031 11.672 10.992 1 81.94 130 GLU B CA 1
ATOM 3629 C C . GLU B 1 130 ? -23.156 10.656 11.109 1 81.94 130 GLU B C 1
ATOM 3631 O O . GLU B 1 130 ? -24.297 11.008 11.445 1 81.94 130 GLU B O 1
ATOM 3636 N N . GLY B 1 131 ? -22.844 9.508 10.797 1 90.31 131 GLY B N 1
ATOM 3637 C CA . GLY B 1 131 ? -23.875 8.484 10.812 1 90.31 131 GLY B CA 1
ATOM 3638 C C . GLY B 1 131 ? -24.922 8.672 9.734 1 90.31 131 GLY B C 1
ATOM 3639 O O . GLY B 1 131 ? -26.109 8.5 9.984 1 90.31 131 GLY B O 1
ATOM 3640 N N . LYS B 1 132 ? -24.469 9.094 8.555 1 93.38 132 LYS B N 1
ATOM 3641 C CA . LYS B 1 132 ? -25.375 9.336 7.438 1 93.38 132 LYS B CA 1
ATOM 3642 C C . LYS B 1 132 ? -25.266 8.234 6.383 1 93.38 132 LYS B C 1
ATOM 3644 O O . LYS B 1 132 ? -24.188 7.699 6.16 1 93.38 132 LYS B O 1
ATOM 3649 N N . CYS B 1 133 ? -26.344 8.016 5.742 1 96.44 133 CYS B N 1
ATOM 3650 C CA . CYS B 1 133 ? -26.359 7.035 4.664 1 96.44 133 CYS B CA 1
ATOM 3651 C C . CYS B 1 133 ? -25.766 7.609 3.387 1 96.44 133 CYS B C 1
ATOM 3653 O O . CYS B 1 133 ? -25.672 8.828 3.232 1 96.44 133 CYS B O 1
ATOM 3655 N N . LEU B 1 134 ? -25.344 6.73 2.508 1 95.62 134 LEU B N 1
ATOM 3656 C CA . LEU B 1 134 ? -24.797 7.062 1.192 1 95.62 134 LEU B CA 1
ATOM 3657 C C . LEU B 1 134 ? -25.656 6.449 0.088 1 95.62 134 LEU B C 1
ATOM 3659 O O . LEU B 1 134 ? -26.203 5.355 0.251 1 95.62 134 LEU B O 1
ATOM 3663 N N . THR B 1 135 ? -25.75 7.172 -0.93 1 95.44 135 THR B N 1
ATOM 3664 C CA . THR B 1 135 ? -26.25 6.602 -2.178 1 95.44 135 THR B CA 1
ATOM 3665 C C . THR B 1 135 ? -25.156 6.609 -3.248 1 95.44 135 THR B C 1
ATOM 3667 O O . THR B 1 135 ? -24.609 7.664 -3.576 1 95.44 135 THR B O 1
ATOM 3670 N N . ILE B 1 136 ? -24.891 5.402 -3.762 1 94.31 136 ILE B N 1
ATOM 3671 C CA . ILE B 1 136 ? -23.812 5.324 -4.742 1 94.31 136 ILE B CA 1
ATOM 3672 C C . ILE B 1 136 ? -24.344 4.703 -6.035 1 94.31 136 ILE B C 1
ATOM 3674 O O . ILE B 1 136 ? -25.281 3.908 -6.012 1 94.31 136 ILE B O 1
ATOM 3678 N N . ASN B 1 137 ? -23.812 5.203 -7.16 1 95 137 ASN B N 1
ATOM 3679 C CA . ASN B 1 137 ? -23.875 4.473 -8.422 1 95 137 ASN B CA 1
ATOM 3680 C C . ASN B 1 137 ? -22.672 3.564 -8.609 1 95 137 ASN B C 1
ATOM 3682 O O . ASN B 1 137 ? -21.547 4.043 -8.766 1 95 137 ASN B O 1
ATOM 3686 N N . TYR B 1 138 ? -22.938 2.234 -8.516 1 94.69 138 TYR B N 1
ATOM 3687 C CA . TYR B 1 138 ? -21.859 1.267 -8.398 1 94.69 138 TYR B CA 1
ATOM 3688 C C . TYR B 1 138 ? -21.906 0.249 -9.531 1 94.69 138 TYR B C 1
ATOM 3690 O O . TYR B 1 138 ? -22.953 -0.325 -9.812 1 94.69 138 TYR B O 1
ATOM 3698 N N . GLN B 1 139 ? -20.781 0.036 -10.156 1 92.31 139 GLN B N 1
ATOM 3699 C CA . GLN B 1 139 ? -20.688 -0.983 -11.195 1 92.31 139 GLN B CA 1
ATOM 3700 C C . GLN B 1 139 ? -19.641 -2.039 -10.836 1 92.31 139 GLN B C 1
ATOM 3702 O O . GLN B 1 139 ? -18.453 -1.856 -11.094 1 92.31 139 GLN B O 1
ATOM 3707 N N . SER B 1 140 ? -20.172 -3.125 -10.352 1 89.88 140 SER B N 1
ATOM 3708 C CA . SER B 1 140 ? -19.312 -4.27 -10.086 1 89.88 140 SER B CA 1
ATOM 3709 C C . SER B 1 140 ? -18.609 -4.75 -11.352 1 89.88 140 SER B C 1
ATOM 3711 O O . SER B 1 140 ? -19.156 -4.621 -12.453 1 89.88 140 SER B O 1
ATOM 3713 N N . PHE B 1 141 ? -17.469 -5.324 -11.211 1 88.88 141 PHE B N 1
ATOM 3714 C CA . PHE B 1 141 ? -16.75 -5.852 -12.367 1 88.88 141 PHE B CA 1
ATOM 3715 C C . PHE B 1 141 ? -17.422 -7.125 -12.883 1 88.88 141 PHE B C 1
ATOM 3717 O O . PHE B 1 141 ? -17.141 -7.574 -13.992 1 88.88 141 PHE B O 1
ATOM 3724 N N . TRP B 1 142 ? -18.297 -7.664 -12.133 1 86.44 142 TRP B N 1
ATOM 3725 C CA . TRP B 1 142 ? -18.922 -8.93 -12.5 1 86.44 142 TRP B CA 1
ATOM 3726 C C . TRP B 1 142 ? -20.359 -8.719 -12.977 1 86.44 142 TRP B C 1
ATOM 3728 O O . TRP B 1 142 ? -21.047 -9.672 -13.344 1 86.44 142 TRP B O 1
ATOM 3738 N N . LYS B 1 143 ? -20.719 -7.492 -12.906 1 86.56 143 LYS B N 1
ATOM 3739 C CA . LYS B 1 143 ? -22.062 -7.152 -13.391 1 86.56 143 LYS B CA 1
ATOM 3740 C C . LYS B 1 143 ? -21.969 -6.223 -14.602 1 86.56 143 LYS B C 1
ATOM 3742 O O . LYS B 1 143 ? -21.062 -5.402 -14.703 1 86.56 143 LYS B O 1
ATOM 3747 N N . GLU B 1 144 ? -22.875 -6.262 -15.469 1 85.25 144 GLU B N 1
ATOM 3748 C CA . GLU B 1 144 ? -22.875 -5.496 -16.703 1 85.25 144 GLU B CA 1
ATOM 3749 C C . GLU B 1 144 ? -23.375 -4.074 -16.484 1 85.25 144 GLU B C 1
ATOM 3751 O O . GLU B 1 144 ? -22.953 -3.143 -17.172 1 85.25 144 GLU B O 1
ATOM 3756 N N . GLU B 1 145 ? -24.234 -3.975 -15.562 1 91.25 145 GLU B N 1
ATOM 3757 C CA . GLU B 1 145 ? -24.844 -2.66 -15.375 1 91.25 145 GLU B CA 1
ATOM 3758 C C . GLU B 1 145 ? -24.562 -2.105 -13.984 1 91.25 145 GL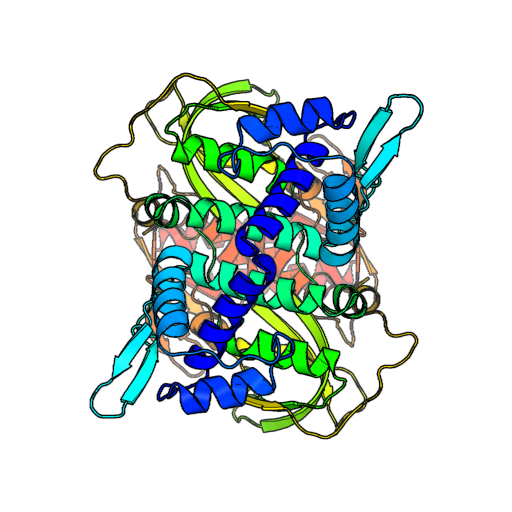U B C 1
ATOM 3760 O O . GLU B 1 145 ? -24.406 -2.865 -13.031 1 91.25 145 GLU B O 1
ATOM 3765 N N . ALA B 1 146 ? -24.531 -0.821 -14.023 1 93.88 146 ALA B N 1
ATOM 3766 C CA . ALA B 1 146 ? -24.391 -0.127 -12.75 1 93.88 146 ALA B CA 1
ATOM 3767 C C . ALA B 1 146 ? -25.719 -0.116 -11.984 1 93.88 146 ALA B C 1
ATOM 3769 O O . ALA B 1 146 ? -26.781 -0.257 -12.578 1 93.88 146 ALA B O 1
ATOM 3770 N N . GLN B 1 147 ? -25.672 -0.066 -10.727 1 94.44 147 GLN B N 1
ATOM 3771 C CA . GLN B 1 147 ? -26.844 0.002 -9.859 1 94.44 147 GLN B CA 1
ATOM 3772 C C . GLN B 1 147 ? -26.719 1.146 -8.859 1 94.44 147 GLN B C 1
ATOM 3774 O O . GLN B 1 147 ? -25.625 1.445 -8.375 1 94.44 147 GLN B O 1
ATOM 3779 N N . VAL B 1 148 ? -27.844 1.685 -8.609 1 95 148 VAL B N 1
ATOM 3780 C CA . VAL B 1 148 ? -27.922 2.682 -7.551 1 95 148 VAL B CA 1
ATOM 3781 C C . VAL B 1 148 ? -28.234 2.002 -6.223 1 95 148 VAL B C 1
ATOM 3783 O O . VAL B 1 148 ? -29.234 1.271 -6.117 1 95 148 VAL B O 1
ATOM 3786 N N . ILE B 1 149 ? -27.469 2.201 -5.203 1 94.38 149 ILE B N 1
ATOM 3787 C CA . ILE B 1 149 ? -27.609 1.513 -3.926 1 94.38 149 ILE B CA 1
ATOM 3788 C C . ILE B 1 149 ? -27.531 2.521 -2.783 1 94.38 149 ILE B C 1
ATOM 3790 O O . ILE B 1 149 ? -26.672 3.416 -2.803 1 94.38 149 ILE B O 1
ATOM 3794 N N . THR B 1 150 ? -28.406 2.398 -1.9 1 95.75 150 THR B N 1
ATOM 3795 C CA . THR B 1 150 ? -28.297 3.154 -0.656 1 95.75 150 THR B CA 1
ATOM 3796 C C . THR B 1 150 ? -27.688 2.303 0.447 1 95.75 150 THR B C 1
ATOM 3798 O O . THR B 1 150 ? -28.094 1.158 0.659 1 95.75 150 THR B O 1
ATOM 3801 N N . LEU B 1 151 ? -26.688 2.953 1.146 1 95.62 151 LEU B N 1
ATOM 3802 C CA . LEU B 1 151 ? -25.859 2.164 2.059 1 95.62 151 LEU B CA 1
ATOM 3803 C C . LEU B 1 151 ? -25.688 2.885 3.389 1 95.62 151 LEU B C 1
ATOM 3805 O O . LEU B 1 151 ? -25.625 4.117 3.432 1 95.62 151 LEU B O 1
ATOM 3809 N N . GLU B 1 152 ? -25.609 2.086 4.453 1 96.94 152 GLU B N 1
ATOM 3810 C CA . GLU B 1 152 ? -25.047 2.525 5.727 1 96.94 152 GLU B CA 1
ATOM 3811 C C . GLU B 1 152 ? -23.547 2.246 5.805 1 96.94 152 GLU B C 1
ATOM 3813 O O . GLU B 1 152 ? -23.141 1.093 5.941 1 96.94 152 GLU B O 1
ATOM 3818 N N . PRO B 1 153 ? -22.719 3.289 5.703 1 96.31 153 PRO B N 1
ATOM 3819 C CA . PRO B 1 153 ? -21.281 3.053 5.695 1 96.31 153 PRO B CA 1
ATOM 3820 C C . PRO B 1 153 ? -20.734 2.697 7.074 1 96.31 153 PRO B C 1
ATOM 3822 O O . PRO B 1 153 ? -20.891 3.469 8.023 1 96.31 153 PRO B O 1
ATOM 3825 N N . TYR B 1 154 ? -20.016 1.574 7.16 1 94.44 154 TYR B N 1
ATOM 3826 C CA . TYR B 1 154 ? -19.531 1.093 8.445 1 94.44 154 TYR B CA 1
ATOM 3827 C C . TYR B 1 154 ? -18.047 1.37 8.602 1 94.44 154 TYR B C 1
ATOM 3829 O O . TYR B 1 154 ? -17.625 1.977 9.594 1 94.44 154 TYR B O 1
ATOM 3837 N N . PHE B 1 155 ? -17.25 0.901 7.695 1 92.94 155 PHE B N 1
ATOM 3838 C CA . PHE B 1 155 ? -15.812 1.13 7.789 1 92.94 155 PHE B CA 1
ATOM 3839 C C . PHE B 1 155 ? -15.156 1.037 6.414 1 92.94 155 PHE B C 1
ATOM 3841 O O . PHE B 1 155 ? -15.773 0.56 5.457 1 92.94 155 PHE B O 1
ATOM 3848 N N . VAL B 1 156 ? -13.953 1.545 6.305 1 91.75 156 VAL B N 1
ATOM 3849 C CA . VAL B 1 156 ? -13.172 1.483 5.074 1 91.75 156 VAL B CA 1
ATOM 3850 C C . VAL B 1 156 ? -11.875 0.71 5.32 1 91.75 156 VAL B C 1
ATOM 3852 O O . VAL B 1 156 ? -11.383 0.659 6.449 1 91.75 156 VAL B O 1
ATOM 3855 N N . LYS B 1 157 ? -11.391 0.083 4.277 1 90.81 157 LYS B N 1
ATOM 3856 C CA . LYS B 1 157 ? -10.156 -0.693 4.332 1 90.81 157 LYS B CA 1
ATOM 3857 C C . LYS B 1 157 ? -9.352 -0.536 3.045 1 90.81 157 LYS B C 1
ATOM 3859 O O . LYS B 1 157 ? -9.922 -0.525 1.949 1 90.81 157 LYS B O 1
ATOM 3864 N N . VAL B 1 158 ? -8.102 -0.297 3.234 1 89.12 158 VAL B N 1
ATOM 3865 C CA . VAL B 1 158 ? -7.223 -0.309 2.068 1 89.12 158 VAL B CA 1
ATOM 3866 C C . VAL B 1 158 ? -6.504 -1.653 1.976 1 89.12 158 VAL B C 1
ATOM 3868 O O . VAL B 1 158 ? -6.039 -2.188 2.986 1 89.12 158 VAL B O 1
ATOM 3871 N N . PHE B 1 159 ? -6.5 -2.227 0.798 1 91.12 159 PHE B N 1
ATOM 3872 C CA . PHE B 1 159 ? -5.855 -3.508 0.538 1 91.12 159 PHE B CA 1
ATOM 3873 C C . PHE B 1 159 ? -5.328 -3.568 -0.89 1 91.12 159 PHE B C 1
ATOM 3875 O O . PHE B 1 159 ? -6.078 -3.361 -1.845 1 91.12 159 PHE B O 1
ATOM 3882 N N . LYS B 1 160 ? -4.051 -3.83 -0.979 1 91.31 160 LYS B N 1
ATOM 3883 C CA . LYS B 1 160 ? -3.363 -3.949 -2.262 1 91.31 160 LYS B CA 1
ATOM 3884 C C . LYS B 1 160 ? -3.725 -2.793 -3.189 1 91.31 160 LYS B C 1
ATOM 3886 O O . LYS B 1 160 ? -4.168 -3.012 -4.32 1 91.31 160 LYS B O 1
ATOM 3891 N N . GLN B 1 161 ? -3.576 -1.637 -2.684 1 87.12 161 GLN B N 1
ATOM 3892 C CA . GLN B 1 161 ? -3.619 -0.378 -3.42 1 87.12 161 GLN B CA 1
ATOM 3893 C C . GLN B 1 161 ? -5.055 0.017 -3.752 1 87.12 161 GLN B C 1
ATOM 3895 O O . GLN B 1 161 ? -5.289 0.877 -4.605 1 87.12 161 GLN B O 1
ATOM 3900 N N . ARG B 1 162 ? -6.027 -0.619 -3.105 1 89.62 162 ARG B N 1
ATOM 3901 C CA . ARG B 1 162 ? -7.422 -0.266 -3.355 1 89.62 162 ARG B CA 1
ATOM 3902 C C . ARG B 1 162 ? -8.164 -0.004 -2.049 1 89.62 162 ARG B C 1
ATOM 3904 O O . ARG B 1 162 ? -8 -0.745 -1.078 1 89.62 162 ARG B O 1
ATOM 3911 N N . TRP B 1 163 ? -8.922 1.023 -2.109 1 89 163 TRP B N 1
ATOM 3912 C CA . TRP B 1 163 ? -9.812 1.31 -0.991 1 89 163 TRP B CA 1
ATOM 3913 C C . TRP B 1 163 ? -11.148 0.595 -1.163 1 89 163 TRP B C 1
ATOM 3915 O O . TRP B 1 163 ? -11.695 0.547 -2.268 1 89 163 TRP B O 1
ATOM 3925 N N . TYR B 1 164 ? -11.672 0.148 -0.011 1 94 164 TYR B N 1
ATOM 3926 C CA . TYR B 1 164 ? -12.961 -0.532 0.027 1 94 164 TYR B CA 1
ATOM 3927 C C . TYR B 1 164 ? -13.852 0.051 1.117 1 94 164 TYR B C 1
ATOM 3929 O O . TYR B 1 164 ? -13.367 0.435 2.184 1 94 164 TYR B O 1
ATOM 3937 N N . LEU B 1 165 ? -15.133 0.077 0.8 1 95.06 165 LEU B N 1
ATOM 3938 C CA . LEU B 1 165 ? -16.156 0.422 1.78 1 95.06 165 LEU B CA 1
ATOM 3939 C C . LEU B 1 165 ? -17.016 -0.795 2.131 1 95.06 165 LEU B C 1
ATOM 3941 O O . LEU B 1 165 ? -17.578 -1.432 1.245 1 95.06 165 LEU B O 1
ATOM 3945 N N . THR B 1 166 ? -16.984 -1.172 3.371 1 96.06 166 THR B N 1
ATOM 3946 C CA . THR B 1 166 ? -17.953 -2.15 3.848 1 96.06 166 THR B CA 1
ATOM 3947 C C . THR B 1 166 ? -19.172 -1.453 4.449 1 96.06 166 THR B C 1
ATOM 3949 O O . THR B 1 166 ? -19.047 -0.591 5.316 1 96.06 166 THR B O 1
ATOM 3952 N N . ALA B 1 167 ? -20.297 -1.807 3.932 1 96.19 167 ALA B N 1
ATOM 3953 C CA . ALA B 1 167 ? -21.531 -1.109 4.289 1 96.19 167 ALA B CA 1
ATOM 3954 C C . ALA B 1 167 ? -22.719 -2.059 4.266 1 96.19 167 ALA B C 1
ATOM 3956 O O . ALA B 1 167 ? -22.625 -3.174 3.748 1 96.19 167 ALA B O 1
ATOM 3957 N N . ARG B 1 168 ? -23.75 -1.658 4.883 1 95.31 168 ARG B N 1
ATOM 3958 C CA . ARG B 1 168 ? -25.016 -2.377 4.848 1 95.31 168 ARG B CA 1
ATOM 3959 C C . ARG B 1 168 ? -25.984 -1.739 3.857 1 95.31 168 ARG B C 1
ATOM 3961 O O . ARG B 1 168 ? -26.453 -0.622 4.074 1 95.31 168 ARG B O 1
ATOM 3968 N N . PRO B 1 169 ? -26.25 -2.445 2.777 1 94.5 169 PRO B N 1
ATOM 3969 C CA . PRO B 1 169 ? -27.266 -1.923 1.852 1 94.5 169 PRO B CA 1
ATOM 3970 C C . PRO B 1 169 ? -28.672 -1.938 2.441 1 94.5 169 PRO B C 1
ATOM 3972 O O . PRO B 1 169 ? -29 -2.83 3.227 1 94.5 169 PRO B O 1
ATOM 3975 N N . SER B 1 170 ? -29.484 -1.009 2.049 1 87.69 170 SER B N 1
ATOM 3976 C CA . SER B 1 170 ? -30.859 -0.93 2.531 1 87.69 170 SER B CA 1
ATOM 3977 C C . SER B 1 170 ? -31.656 -2.152 2.105 1 87.69 170 SER B C 1
ATOM 3979 O O . SER B 1 170 ? -32.562 -2.578 2.814 1 87.69 170 SER B O 1
ATOM 3981 N N . ALA B 1 171 ? -31.328 -2.666 1.014 1 84 171 ALA B N 1
ATOM 3982 C CA . ALA B 1 171 ? -32.062 -3.779 0.446 1 84 171 ALA B CA 1
ATOM 3983 C C . ALA B 1 171 ? -31.672 -5.102 1.09 1 84 171 ALA B C 1
ATOM 3985 O O . ALA B 1 171 ? -32.344 -6.121 0.904 1 84 171 ALA B O 1
ATOM 3986 N N . HIS B 1 172 ? -30.547 -5.074 1.788 1 76.5 172 HIS B N 1
ATOM 3987 C CA . HIS B 1 172 ? -30 -6.309 2.338 1 76.5 172 HIS B CA 1
ATOM 3988 C C . HIS B 1 172 ? -29.625 -6.141 3.807 1 76.5 172 HIS B C 1
ATOM 3990 O O . HIS B 1 172 ? -29.281 -5.043 4.242 1 76.5 172 HIS B O 1
ATOM 3996 N N . GLU B 1 173 ? -29.672 -7.215 4.426 1 80.44 173 GLU B N 1
ATOM 3997 C CA . GLU B 1 173 ? -29.328 -7.164 5.844 1 80.44 173 GLU B CA 1
ATOM 3998 C C . GLU B 1 173 ? -27.844 -7.398 6.062 1 80.44 173 GLU B C 1
ATOM 4000 O O . GLU B 1 173 ? -27.25 -6.867 7.008 1 80.44 173 GLU B O 1
ATOM 4005 N N . GLU B 1 174 ? -27.25 -8.039 5.129 1 88.81 174 GLU B N 1
ATOM 4006 C CA . GLU B 1 174 ? -25.859 -8.422 5.355 1 88.81 174 GLU B CA 1
ATOM 4007 C C . GLU B 1 174 ? -24.906 -7.344 4.859 1 88.81 174 GLU B C 1
ATOM 4009 O O . GLU B 1 174 ? -25.203 -6.633 3.896 1 88.81 174 GLU B O 1
ATOM 4014 N N . LEU B 1 175 ? -23.844 -7.203 5.523 1 92.75 175 LEU B N 1
ATOM 4015 C CA . LEU B 1 175 ? -22.797 -6.281 5.117 1 92.75 175 LEU B CA 1
ATOM 4016 C C . LEU B 1 175 ? -22.172 -6.715 3.789 1 92.75 175 LEU B C 1
ATOM 4018 O O . LEU B 1 175 ? -22 -7.906 3.541 1 92.75 175 LEU B O 1
ATOM 4022 N N . ARG B 1 176 ? -21.875 -5.699 3.006 1 93.5 176 ARG B N 1
ATOM 4023 C CA . ARG B 1 176 ? -21.188 -5.914 1.731 1 93.5 176 ARG B CA 1
ATOM 4024 C C . ARG B 1 176 ? -20.031 -4.949 1.56 1 93.5 176 ARG B C 1
ATOM 4026 O O . ARG B 1 176 ? -20.016 -3.865 2.148 1 93.5 176 ARG B O 1
ATOM 4033 N N . THR B 1 177 ? -19.094 -5.41 0.788 1 94.75 177 THR B N 1
ATOM 4034 C CA . THR B 1 177 ? -17.906 -4.602 0.541 1 94.75 177 THR B CA 1
ATOM 4035 C C . THR B 1 177 ? -17.906 -4.066 -0.888 1 94.75 177 THR B C 1
ATOM 4037 O O . THR B 1 177 ? -18.141 -4.812 -1.838 1 94.75 177 THR B O 1
ATOM 4040 N N . TYR B 1 178 ? -17.656 -2.801 -0.994 1 94.31 178 TYR B N 1
ATOM 4041 C CA . TYR B 1 178 ? -17.656 -2.107 -2.277 1 94.31 178 TYR B CA 1
ATOM 4042 C C . TYR B 1 178 ? -16.297 -1.464 -2.551 1 94.31 178 TYR B C 1
ATOM 4044 O O . TYR B 1 178 ? -15.805 -0.672 -1.744 1 94.31 178 TYR B O 1
ATOM 4052 N N . ALA B 1 179 ? -15.742 -1.812 -3.689 1 94 179 ALA B N 1
ATOM 4053 C CA . ALA B 1 179 ? -14.508 -1.146 -4.094 1 94 179 ALA B CA 1
ATOM 4054 C C . ALA B 1 179 ? -14.773 0.287 -4.539 1 94 179 ALA B C 1
ATOM 4056 O O . ALA B 1 179 ? -15.695 0.537 -5.32 1 94 179 ALA B O 1
ATOM 4057 N N . LEU B 1 180 ? -13.961 1.223 -4.148 1 90.81 180 LEU B N 1
ATOM 4058 C CA . LEU B 1 180 ? -14.234 2.627 -4.438 1 90.81 180 LEU B CA 1
ATOM 4059 C C . LEU B 1 180 ? -13.969 2.941 -5.906 1 90.81 180 LEU B C 1
ATOM 4061 O O . LEU B 1 180 ? -14.594 3.846 -6.473 1 90.81 180 LEU B O 1
ATOM 4065 N N . ASP B 1 181 ? -13.047 2.211 -6.539 1 88 181 ASP B N 1
ATOM 4066 C CA . ASP B 1 181 ? -12.695 2.477 -7.93 1 88 181 ASP B CA 1
ATOM 4067 C C . ASP B 1 181 ? -13.812 2.027 -8.875 1 88 181 ASP B C 1
ATOM 4069 O O . ASP B 1 181 ? -13.703 2.193 -10.094 1 88 181 ASP B O 1
ATOM 4073 N N . ARG B 1 182 ? -14.883 1.466 -8.297 1 92.31 182 ARG B N 1
ATOM 4074 C CA . ARG B 1 182 ? -16.016 1.032 -9.109 1 92.31 182 ARG B CA 1
ATOM 4075 C C . ARG B 1 182 ? -17.234 1.934 -8.883 1 92.31 182 ARG B C 1
ATOM 4077 O O . ARG B 1 182 ? -18.297 1.694 -9.445 1 92.31 182 ARG B O 1
ATOM 4084 N N . ILE B 1 183 ? -17.062 2.893 -8.078 1 90.19 183 ILE B N 1
ATOM 4085 C CA . ILE B 1 183 ? -18.109 3.881 -7.844 1 90.19 183 ILE B CA 1
ATOM 4086 C C . ILE B 1 183 ? -18.078 4.926 -8.961 1 90.19 183 ILE B C 1
ATOM 4088 O O . ILE B 1 183 ? -17.031 5.457 -9.297 1 90.19 183 ILE B O 1
ATOM 4092 N N . GLN B 1 184 ? -19.188 5.184 -9.477 1 87.56 184 GLN B N 1
ATOM 4093 C CA . GLN B 1 184 ? -19.297 6.16 -10.555 1 87.56 184 GLN B CA 1
ATOM 4094 C C . GLN B 1 184 ? -19.781 7.512 -10.031 1 87.56 184 GLN B C 1
ATOM 4096 O O . GLN B 1 184 ? -19.453 8.555 -10.594 1 87.56 184 GLN B O 1
ATOM 4101 N N . ASP B 1 185 ? -20.625 7.406 -9.023 1 84.88 185 ASP B N 1
ATOM 4102 C CA . ASP B 1 185 ? -21.172 8.586 -8.359 1 84.88 185 ASP B CA 1
ATOM 4103 C C . ASP B 1 185 ? -21.531 8.289 -6.906 1 84.88 185 ASP B C 1
ATOM 4105 O O . ASP B 1 185 ? -21.844 7.152 -6.555 1 84.88 185 ASP B O 1
ATOM 4109 N N . LEU B 1 186 ? -21.422 9.312 -6.094 1 87.81 186 LEU B N 1
ATOM 4110 C CA . LEU B 1 186 ? -21.688 9.164 -4.668 1 87.81 186 LEU B CA 1
ATOM 4111 C C . LEU B 1 186 ? -22.375 10.406 -4.109 1 87.81 186 LEU B C 1
ATOM 4113 O O . LEU B 1 186 ? -22 11.531 -4.434 1 87.81 186 LEU B O 1
ATOM 4117 N N . HIS B 1 187 ? -23.469 10.156 -3.4 1 87.06 187 HIS B N 1
ATOM 4118 C CA . HIS B 1 187 ? -24.203 11.219 -2.727 1 87.06 187 HIS B CA 1
ATOM 4119 C C . HIS B 1 187 ? -24.422 10.883 -1.255 1 87.06 187 HIS B C 1
ATOM 4121 O O . HIS B 1 187 ? -24.828 9.766 -0.92 1 87.06 187 HIS B O 1
ATOM 4127 N N . VAL B 1 188 ? -24.156 11.852 -0.428 1 87.75 188 VAL B N 1
ATOM 4128 C CA . VAL B 1 188 ? -24.422 11.688 0.995 1 87.75 188 VAL B CA 1
ATOM 4129 C C . VAL B 1 188 ? -25.891 12.039 1.282 1 87.75 188 VAL B C 1
ATOM 4131 O O . VAL B 1 188 ? -26.344 13.141 0.963 1 87.75 188 VAL B O 1
ATOM 4134 N N . SER B 1 189 ? -26.562 11.125 1.85 1 89.25 189 SER B N 1
ATOM 4135 C CA . SER B 1 189 ? -27.969 11.336 2.166 1 89.25 189 SER B CA 1
ATOM 4136 C C . SER B 1 189 ? -28.141 11.992 3.533 1 89.25 189 SER B C 1
ATOM 4138 O O . SER B 1 189 ? -27.234 11.938 4.367 1 89.25 189 SER B O 1
ATOM 4140 N N . ASN B 1 190 ? -29.297 12.57 3.727 1 88.75 190 ASN B N 1
ATOM 4141 C CA . ASN B 1 190 ? -29.609 13.117 5.039 1 88.75 190 ASN B CA 1
ATOM 4142 C C . ASN B 1 190 ? -30.156 12.039 5.977 1 88.75 190 ASN B C 1
ATOM 4144 O O . ASN B 1 190 ? -30.266 12.258 7.184 1 88.75 190 ASN B O 1
ATOM 4148 N N . GLN B 1 191 ? -30.438 10.992 5.402 1 93.69 191 GLN B N 1
ATOM 4149 C CA . GLN B 1 191 ? -30.891 9.883 6.234 1 93.69 191 GLN B CA 1
ATOM 4150 C C . GLN B 1 191 ? -29.781 9.391 7.152 1 93.69 191 GLN B C 1
ATOM 4152 O O . GLN B 1 191 ? -28.641 9.211 6.715 1 93.69 191 GLN B O 1
ATOM 4157 N N . LYS B 1 192 ? -30.156 9.148 8.406 1 94.62 192 LYS B N 1
ATOM 4158 C CA . LYS B 1 192 ? -29.172 8.727 9.391 1 94.62 192 LYS B CA 1
ATOM 4159 C C . LYS B 1 192 ? -29.328 7.242 9.727 1 94.62 192 LYS B C 1
ATOM 4161 O O . LYS B 1 192 ? -30.375 6.652 9.477 1 94.62 192 LYS B O 1
ATOM 4166 N N . PHE B 1 193 ? -28.25 6.66 10.18 1 94.31 193 PHE B N 1
ATOM 4167 C CA . PHE B 1 193 ? -28.266 5.301 10.703 1 94.31 193 PHE B CA 1
ATOM 4168 C C . PHE B 1 193 ? -27.484 5.215 12.008 1 94.31 193 PHE B C 1
ATOM 4170 O O . PHE B 1 193 ? -26.766 6.152 12.367 1 94.31 193 PHE B O 1
ATOM 4177 N N . LYS B 1 194 ? -27.766 4.137 12.75 1 90.69 194 LYS B N 1
ATOM 4178 C CA . LYS B 1 194 ? -27.031 3.891 13.992 1 90.69 194 LYS B CA 1
ATOM 4179 C C . LYS B 1 194 ? -26.172 2.633 13.883 1 90.69 194 LYS B C 1
ATOM 4181 O O . LYS B 1 194 ? -26.672 1.572 13.484 1 90.69 194 LYS B O 1
ATOM 4186 N N . MET B 1 195 ? -25.031 2.814 14.242 1 88.75 195 MET B N 1
ATOM 4187 C CA . MET B 1 195 ? -24.125 1.67 14.266 1 88.75 195 MET B CA 1
ATOM 4188 C C . MET B 1 195 ? -24.484 0.725 15.414 1 88.75 195 MET B C 1
ATOM 4190 O O . MET B 1 195 ? -24.812 1.172 16.516 1 88.75 195 MET B O 1
ATOM 4194 N N . PRO B 1 196 ? -24.328 -0.526 15.102 1 88.12 196 PRO B N 1
ATOM 4195 C CA . PRO B 1 196 ? -24.469 -1.437 16.234 1 88.12 196 PRO B CA 1
ATOM 4196 C C . PRO B 1 196 ? -23.406 -1.193 17.312 1 88.12 196 PRO B C 1
ATOM 4198 O O . PRO B 1 196 ? -22.25 -0.925 17 1 88.12 196 PRO B O 1
ATOM 4201 N N . LYS B 1 197 ? -23.75 -1.22 18.578 1 84.31 197 LYS B N 1
ATOM 4202 C CA . LYS B 1 197 ? -22.891 -0.901 19.719 1 84.31 197 LYS B CA 1
ATOM 4203 C C . LYS B 1 197 ? -21.688 -1.837 19.766 1 84.31 197 LYS B C 1
ATOM 4205 O O . LYS B 1 197 ? -20.594 -1.426 20.156 1 84.31 197 LYS B O 1
ATOM 4210 N N . ASP B 1 198 ? -21.828 -3.049 19.297 1 87.06 198 ASP B N 1
ATOM 4211 C CA . ASP B 1 198 ? -20.781 -4.051 19.453 1 87.06 198 ASP B CA 1
ATOM 4212 C C . ASP B 1 198 ? -20.062 -4.293 18.125 1 87.06 198 ASP B C 1
ATOM 4214 O O . ASP B 1 198 ? -19.375 -5.305 17.953 1 87.06 198 ASP B O 1
ATOM 4218 N N . PHE B 1 199 ? -20.188 -3.322 17.25 1 88.12 199 PHE B N 1
ATOM 4219 C CA . PHE B 1 199 ? -19.562 -3.545 15.953 1 88.12 199 PHE B CA 1
ATOM 4220 C C . PHE B 1 199 ? -18.047 -3.385 16.047 1 88.12 199 PHE B C 1
ATOM 4222 O O . PHE B 1 199 ? -17.562 -2.436 16.672 1 88.12 199 PHE B O 1
ATOM 4229 N N . ASP B 1 200 ? -17.297 -4.332 15.508 1 87.88 200 ASP B N 1
ATOM 4230 C CA . ASP B 1 200 ? -15.836 -4.328 15.461 1 87.88 200 ASP B CA 1
ATOM 4231 C C . ASP B 1 200 ? -15.336 -4.691 14.062 1 87.88 200 ASP B C 1
ATOM 4233 O O . ASP B 1 200 ? -15.406 -5.852 13.656 1 87.88 200 ASP B O 1
ATOM 4237 N N . ALA B 1 201 ? -14.859 -3.688 13.375 1 88.44 201 ALA B N 1
ATOM 4238 C CA . ALA B 1 201 ? -14.391 -3.887 12.008 1 88.44 201 ALA B CA 1
ATOM 4239 C C . ALA B 1 201 ? -13.219 -4.863 11.969 1 88.44 201 ALA B C 1
ATOM 4241 O O . ALA B 1 201 ? -13.117 -5.688 11.055 1 88.44 201 ALA B O 1
ATOM 4242 N N . GLU B 1 202 ? -12.312 -4.789 12.938 1 85.38 202 GLU B N 1
ATOM 4243 C CA . GLU B 1 202 ? -11.156 -5.68 12.984 1 85.38 202 GLU B CA 1
ATOM 4244 C C . GLU B 1 202 ? -11.586 -7.133 13.156 1 85.38 202 GLU B C 1
ATOM 4246 O O . GLU B 1 202 ? -10.977 -8.039 12.586 1 85.38 202 GLU B O 1
ATOM 4251 N N . GLU B 1 203 ? -12.602 -7.293 13.922 1 87.56 203 GLU B N 1
ATOM 4252 C CA . GLU B 1 203 ? -13.109 -8.641 14.148 1 87.56 203 GLU B CA 1
ATOM 4253 C C . GLU B 1 203 ? -13.641 -9.258 12.859 1 87.56 203 GLU B C 1
ATOM 4255 O O . GLU B 1 203 ? -13.539 -10.469 12.656 1 87.56 203 GLU B O 1
ATOM 4260 N N . MET B 1 204 ? -14.195 -8.461 12.023 1 87.12 204 MET B N 1
ATOM 4261 C CA . MET B 1 204 ? -14.75 -8.938 10.766 1 87.12 204 MET B CA 1
ATOM 4262 C C . MET B 1 204 ? -13.656 -9.547 9.883 1 87.12 204 MET B C 1
ATOM 4264 O O . MET B 1 204 ? -13.922 -10.469 9.109 1 87.12 204 MET B O 1
ATOM 4268 N N . TYR B 1 205 ? -12.461 -9.062 10.07 1 88.31 205 TYR B N 1
ATOM 4269 C CA . TYR B 1 205 ? -11.367 -9.539 9.227 1 88.31 205 TYR B CA 1
ATOM 4270 C C . TYR B 1 205 ? -10.391 -10.375 10.039 1 88.31 205 TYR B C 1
ATOM 4272 O O . TYR B 1 205 ? -9.297 -10.695 9.562 1 88.31 205 TYR B O 1
ATOM 4280 N N . ALA B 1 206 ? -10.75 -10.734 11.203 1 88.56 206 ALA B N 1
ATOM 4281 C CA . ALA B 1 206 ? -9.867 -11.484 12.102 1 88.56 206 ALA B CA 1
ATOM 4282 C C . ALA B 1 206 ? -9.469 -12.82 11.484 1 88.56 206 ALA B C 1
ATOM 4284 O O . ALA B 1 206 ? -8.398 -13.352 11.789 1 88.56 206 ALA B O 1
ATOM 4285 N N . THR B 1 207 ? -10.32 -13.289 10.539 1 92.88 207 THR B N 1
ATOM 4286 C CA . THR B 1 207 ? -10.023 -14.586 9.938 1 92.88 207 THR B CA 1
ATOM 4287 C C . THR B 1 207 ? -9.922 -14.461 8.422 1 92.88 207 THR B C 1
ATOM 4289 O O . THR B 1 207 ? -10.125 -15.445 7.703 1 92.88 207 THR B O 1
ATOM 4292 N N . ALA B 1 208 ? -9.711 -13.258 8.008 1 92.75 208 ALA B N 1
ATOM 4293 C CA . ALA B 1 208 ? -9.57 -13 6.574 1 92.75 208 ALA B CA 1
ATOM 4294 C C . ALA B 1 208 ? -8.188 -12.461 6.246 1 92.75 208 ALA B C 1
ATOM 4296 O O . ALA B 1 208 ? -7.629 -11.656 6.996 1 92.75 208 ALA B O 1
ATOM 4297 N N . TYR B 1 209 ? -7.555 -12.898 5.207 1 93.56 209 TYR B N 1
ATOM 4298 C CA . TYR B 1 209 ? -6.238 -12.43 4.777 1 93.56 209 TYR B CA 1
ATOM 4299 C C . TYR B 1 209 ? -6.324 -11.016 4.211 1 93.56 209 TYR B C 1
ATOM 4301 O O . TYR B 1 209 ? -5.484 -10.164 4.52 1 93.56 209 TYR B O 1
ATOM 4309 N N . GLY B 1 210 ? -7.309 -10.805 3.441 1 93.25 210 GLY B N 1
ATOM 4310 C CA . GLY B 1 210 ? -7.418 -9.562 2.689 1 93.25 210 GLY B CA 1
ATOM 4311 C C . GLY B 1 210 ? -8.797 -8.93 2.783 1 93.25 210 GLY B C 1
ATOM 4312 O O . GLY B 1 210 ? -9.297 -8.688 3.881 1 93.25 210 GLY B O 1
ATOM 4313 N N . ILE B 1 211 ? -9.398 -8.758 1.646 1 93.12 211 ILE B N 1
ATOM 4314 C CA . ILE B 1 211 ? -10.641 -8 1.59 1 93.12 211 ILE B CA 1
ATOM 4315 C C . ILE B 1 211 ? -11.82 -8.969 1.45 1 93.12 211 ILE B C 1
ATOM 4317 O O . ILE B 1 211 ? -12.961 -8.617 1.777 1 93.12 211 ILE B O 1
ATOM 4321 N N . VAL B 1 212 ? -11.539 -10.172 1.039 1 91.5 212 VAL B N 1
ATOM 4322 C CA . VAL B 1 212 ? -12.594 -11.156 0.837 1 91.5 212 VAL B CA 1
ATOM 4323 C C . VAL B 1 212 ? -12.914 -11.852 2.158 1 91.5 212 VAL B C 1
ATOM 4325 O O . VAL B 1 212 ? -12.055 -12.531 2.73 1 91.5 212 VAL B O 1
ATOM 4328 N N . ILE B 1 213 ? -14.039 -11.758 2.838 1 85.44 213 ILE B N 1
ATOM 4329 C CA . ILE B 1 213 ? -14.422 -12.352 4.113 1 85.44 213 ILE B CA 1
ATOM 4330 C C . ILE B 1 213 ? -14.977 -13.758 3.885 1 85.44 213 ILE B C 1
ATOM 4332 O O . ILE B 1 213 ? -14.828 -14.633 4.734 1 85.44 213 ILE B O 1
ATOM 4336 N N . GLY B 1 214 ? -15.172 -14.219 2.787 1 80.19 214 GLY B N 1
ATOM 4337 C CA . GLY B 1 214 ? -15.703 -15.539 2.467 1 80.19 214 GLY B CA 1
ATOM 4338 C C . GLY B 1 214 ? -17.016 -15.836 3.156 1 80.19 214 GLY B C 1
ATOM 4339 O O . GLY B 1 214 ? -17.188 -15.539 4.34 1 80.19 214 GLY B O 1
ATOM 4340 N N . LYS B 1 215 ? -18.016 -16.297 2.557 1 79 215 LYS B N 1
ATOM 4341 C CA . LYS B 1 215 ? -19.312 -16.672 3.117 1 79 215 LYS B CA 1
ATOM 4342 C C . LYS B 1 215 ? -19.438 -18.172 3.281 1 79 215 LYS B C 1
ATOM 4344 O O . LYS B 1 215 ? -20.016 -18.656 4.262 1 79 215 LYS B O 1
ATOM 4349 N N . GLU B 1 216 ? -18.797 -18.766 2.459 1 81.44 216 GLU B N 1
ATOM 4350 C CA . GLU B 1 216 ? -18.938 -20.219 2.441 1 81.44 216 GLU B CA 1
ATOM 4351 C C . GLU B 1 216 ? -17.719 -20.906 3.088 1 81.44 216 GLU B C 1
ATOM 4353 O O . GLU B 1 216 ? -17.844 -21.969 3.684 1 81.44 216 GLU B O 1
ATOM 4358 N N . GLU B 1 217 ? -16.656 -20.312 2.984 1 87.88 217 GLU B N 1
ATOM 4359 C CA . GLU B 1 217 ? -15.43 -20.875 3.535 1 87.88 217 GLU B CA 1
ATOM 4360 C C . GLU B 1 217 ? -15.469 -20.906 5.059 1 87.88 217 GLU B C 1
ATOM 4362 O O . GLU B 1 217 ? -16 -20 5.691 1 87.88 217 GLU B O 1
ATOM 4367 N N . LYS B 1 218 ? -14.977 -21.938 5.602 1 91.81 218 LYS B N 1
ATOM 4368 C CA . LYS B 1 218 ? 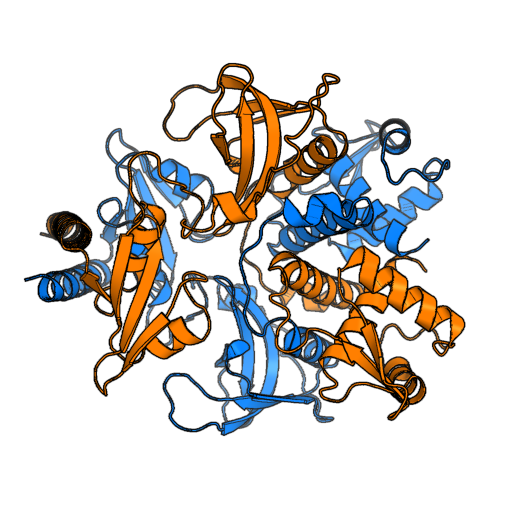-14.844 -22.062 7.051 1 91.81 218 LYS B CA 1
ATOM 4369 C C . LYS B 1 218 ? -13.43 -21.719 7.504 1 91.81 218 LYS B C 1
ATOM 4371 O O . LYS B 1 218 ? -12.477 -21.859 6.73 1 91.81 218 LYS B O 1
ATOM 4376 N N . VAL B 1 219 ? -13.398 -21.25 8.68 1 95.25 219 VAL B N 1
ATOM 4377 C CA . VAL B 1 219 ? -12.086 -20.984 9.258 1 95.25 219 VAL B CA 1
ATOM 4378 C C . VAL B 1 219 ? -11.336 -22.312 9.445 1 95.25 219 VAL B C 1
ATOM 4380 O O . VAL B 1 219 ? -11.906 -23.281 9.938 1 95.25 219 VAL B O 1
ATOM 4383 N N . GLU B 1 220 ? -10.117 -22.281 9.016 1 96.38 220 GLU B N 1
ATOM 4384 C CA . GLU B 1 220 ? -9.305 -23.5 9.109 1 96.38 220 GLU B CA 1
ATOM 4385 C C . GLU B 1 220 ? -7.898 -23.188 9.602 1 96.38 220 GLU B C 1
ATOM 4387 O O . GLU B 1 220 ? -7.453 -22.031 9.531 1 96.38 220 GLU B O 1
ATOM 4392 N N . ARG B 1 221 ? -7.363 -24.234 10.148 1 97.38 221 ARG B N 1
ATOM 4393 C CA . ARG B 1 221 ? -5.93 -24.188 10.422 1 97.38 221 ARG B CA 1
ATOM 4394 C C . ARG B 1 221 ? -5.125 -24.516 9.164 1 97.38 221 ARG B C 1
ATOM 4396 O O . ARG B 1 221 ? -5.203 -25.625 8.633 1 97.38 221 ARG B O 1
ATOM 4403 N N . ILE B 1 222 ? -4.359 -23.562 8.711 1 98.31 222 ILE B N 1
ATOM 4404 C CA . ILE B 1 222 ? -3.635 -23.719 7.453 1 98.31 222 ILE B CA 1
ATOM 4405 C C . ILE B 1 222 ? -2.135 -23.781 7.723 1 98.31 222 ILE B C 1
ATOM 4407 O O . ILE B 1 222 ? -1.592 -22.953 8.453 1 98.31 222 ILE B O 1
ATOM 4411 N N . GLU B 1 223 ? -1.489 -24.734 7.199 1 98.44 223 GLU B N 1
ATOM 4412 C CA . GLU B 1 223 ? -0.039 -24.875 7.293 1 98.44 223 GLU B CA 1
ATOM 4413 C C . GLU B 1 223 ? 0.613 -24.812 5.914 1 98.44 223 GLU B C 1
ATOM 4415 O O . GLU B 1 223 ? 0.172 -25.484 4.98 1 98.44 223 GLU B O 1
ATOM 4420 N N . ILE B 1 224 ? 1.627 -24.047 5.812 1 98.25 224 ILE B N 1
ATOM 4421 C CA . ILE B 1 224 ? 2.354 -23.938 4.551 1 98.25 224 ILE B CA 1
ATOM 4422 C C . ILE B 1 224 ? 3.844 -24.156 4.797 1 98.25 224 ILE B C 1
ATOM 4424 O O . ILE B 1 224 ? 4.367 -23.797 5.855 1 98.25 224 ILE B O 1
ATOM 4428 N N . ASN B 1 225 ? 4.504 -24.781 3.826 1 97.88 225 ASN B N 1
ATOM 4429 C CA . ASN B 1 225 ? 5.957 -24.859 3.77 1 97.88 225 ASN B CA 1
ATOM 4430 C C . ASN B 1 225 ? 6.551 -23.719 2.938 1 97.88 225 ASN B C 1
ATOM 4432 O O . ASN B 1 225 ? 6.105 -23.469 1.817 1 97.88 225 ASN B O 1
ATOM 4436 N N . VAL B 1 226 ? 7.484 -23.078 3.494 1 97.56 226 VAL B N 1
ATOM 4437 C CA . VAL B 1 226 ? 8.18 -22 2.793 1 97.56 226 VAL B CA 1
ATOM 4438 C C . VAL B 1 226 ? 9.633 -22.391 2.561 1 97.56 226 VAL B C 1
ATOM 4440 O O . VAL B 1 226 ? 10.352 -22.734 3.504 1 97.56 226 VAL B O 1
ATOM 4443 N N . TYR B 1 227 ? 10.031 -22.328 1.28 1 95.56 227 TYR B N 1
ATOM 4444 C CA . TYR B 1 227 ? 11.344 -22.812 0.862 1 95.56 227 TYR B CA 1
ATOM 4445 C C . TYR B 1 227 ? 12.258 -21.656 0.487 1 95.56 227 TYR B C 1
ATOM 4447 O O . TYR B 1 227 ? 11.844 -20.484 0.53 1 95.56 227 TYR B O 1
ATOM 4455 N N . ASN B 1 228 ? 13.516 -21.938 0.211 1 89.5 228 ASN B N 1
ATOM 4456 C CA . ASN B 1 228 ? 14.484 -21.109 -0.481 1 89.5 228 ASN B CA 1
ATOM 4457 C C . ASN B 1 228 ? 14.703 -19.781 0.243 1 89.5 228 ASN B C 1
ATOM 4459 O O . ASN B 1 228 ? 14.695 -18.719 -0.383 1 89.5 228 ASN B O 1
ATOM 4463 N N . ASN B 1 229 ? 14.703 -19.766 1.524 1 86 229 ASN B N 1
ATOM 4464 C CA . ASN B 1 229 ? 15.039 -18.625 2.373 1 86 229 ASN B CA 1
ATOM 4465 C C . ASN B 1 229 ? 13.961 -17.547 2.316 1 86 229 ASN B C 1
ATOM 4467 O O . ASN B 1 229 ? 14.211 -16.391 2.639 1 86 229 ASN B O 1
ATOM 4471 N N . GLN B 1 230 ? 12.773 -18.016 1.875 1 92.81 230 GLN B N 1
ATOM 4472 C CA . GLN B 1 230 ? 11.688 -17.047 1.8 1 92.81 230 GLN B CA 1
ATOM 4473 C C . GLN B 1 230 ? 11.055 -16.812 3.172 1 92.81 230 GLN B C 1
ATOM 4475 O O . GLN B 1 230 ? 10.297 -15.867 3.361 1 92.81 230 GLN B O 1
ATOM 4480 N N . ALA B 1 231 ? 11.445 -17.641 4.137 1 93.94 231 ALA B N 1
ATOM 4481 C CA . ALA B 1 231 ? 10.875 -17.547 5.477 1 93.94 231 ALA B CA 1
ATOM 4482 C C . ALA B 1 231 ? 11.156 -16.188 6.098 1 93.94 231 ALA B C 1
ATOM 4484 O O . ALA B 1 231 ? 10.328 -15.656 6.852 1 93.94 231 ALA B O 1
ATOM 4485 N N . LYS B 1 232 ? 12.297 -15.633 5.801 1 91.88 232 LYS B N 1
ATOM 4486 C CA . LYS B 1 232 ? 12.672 -14.336 6.355 1 91.88 232 LYS B CA 1
ATOM 4487 C C . LYS B 1 232 ? 11.68 -13.25 5.945 1 91.88 232 LYS B C 1
ATOM 4489 O O . LYS B 1 232 ? 11.398 -12.344 6.723 1 91.88 232 LYS B O 1
ATOM 4494 N N . TYR B 1 233 ? 11.164 -13.383 4.719 1 92.81 233 TYR B N 1
ATOM 4495 C CA . TYR B 1 233 ? 10.164 -12.43 4.238 1 92.81 233 TYR B CA 1
ATOM 4496 C C . TYR B 1 233 ? 8.859 -12.57 5.012 1 92.81 233 TYR B C 1
ATOM 4498 O O . TYR B 1 233 ? 8.242 -11.57 5.387 1 92.81 233 TYR B O 1
ATOM 4506 N N . PHE B 1 234 ? 8.492 -13.789 5.316 1 94.75 234 PHE B N 1
ATOM 4507 C CA . PHE B 1 234 ? 7.266 -14.062 6.055 1 94.75 234 PHE B CA 1
ATOM 4508 C C . PHE B 1 234 ? 7.398 -13.617 7.508 1 94.75 234 PHE B C 1
ATOM 4510 O O . PHE B 1 234 ? 6.41 -13.227 8.133 1 94.75 234 PHE B O 1
ATOM 4517 N N . ARG B 1 235 ? 8.625 -13.719 8 1 92.31 235 ARG B N 1
ATOM 4518 C CA . ARG B 1 235 ? 8.875 -13.273 9.367 1 92.31 235 ARG B CA 1
ATOM 4519 C C . ARG B 1 235 ? 8.805 -11.758 9.469 1 92.31 235 ARG B C 1
ATOM 4521 O O . ARG B 1 235 ? 8.25 -11.219 10.438 1 92.31 235 ARG B O 1
ATOM 4528 N N . SER B 1 236 ? 9.312 -11.086 8.477 1 89.62 236 SER B N 1
ATOM 4529 C CA . SER B 1 236 ? 9.391 -9.633 8.492 1 89.62 236 SER B CA 1
ATOM 4530 C C . SER B 1 236 ? 8.023 -9 8.242 1 89.62 236 SER B C 1
ATOM 4532 O O . SER B 1 236 ? 7.723 -7.93 8.773 1 89.62 236 SER B O 1
ATOM 4534 N N . LEU B 1 237 ? 7.273 -9.609 7.395 1 90.88 237 LEU B N 1
ATOM 4535 C CA . LEU B 1 237 ? 5.922 -9.164 7.074 1 90.88 237 LEU B CA 1
ATOM 4536 C C . LEU B 1 237 ? 4.957 -10.344 7.023 1 90.88 237 LEU B C 1
ATOM 4538 O O . LEU B 1 237 ? 4.711 -10.906 5.953 1 90.88 237 LEU B O 1
ATOM 4542 N N . PRO B 1 238 ? 4.398 -10.609 8.156 1 93.06 238 PRO B N 1
ATOM 4543 C CA . PRO B 1 238 ? 3.484 -11.75 8.211 1 93.06 238 PRO B CA 1
ATOM 4544 C C . PRO B 1 238 ? 2.262 -11.57 7.312 1 93.06 238 PRO B C 1
ATOM 4546 O O . PRO B 1 238 ? 1.749 -10.461 7.18 1 93.06 238 PRO B O 1
ATOM 4549 N N . LEU B 1 239 ? 1.772 -12.656 6.727 1 94.88 239 LEU B N 1
ATOM 4550 C CA . LEU B 1 239 ? 0.594 -12.609 5.867 1 94.88 239 LEU B CA 1
ATOM 4551 C C . LEU B 1 239 ? -0.652 -12.258 6.672 1 94.88 239 LEU B C 1
ATOM 4553 O O . LEU B 1 239 ? -1.593 -11.664 6.141 1 94.88 239 LEU B O 1
ATOM 4557 N N . HIS B 1 240 ? -0.65 -12.625 7.922 1 93.56 240 HIS B N 1
ATOM 4558 C CA . HIS B 1 240 ? -1.796 -12.484 8.812 1 93.56 240 HIS B CA 1
ATOM 4559 C C . HIS B 1 240 ? -1.357 -12.453 10.273 1 93.56 240 HIS B C 1
ATOM 4561 O O . HIS B 1 240 ? -0.296 -12.977 10.617 1 93.56 240 HIS B O 1
ATOM 4567 N N . SER B 1 241 ? -2.166 -11.898 11.078 1 88.81 241 SER B N 1
ATOM 4568 C CA . SER B 1 241 ? -1.826 -11.75 12.492 1 88.81 241 SER B CA 1
ATOM 4569 C C . SER B 1 241 ? -1.765 -13.109 13.188 1 88.81 241 SER B C 1
ATOM 4571 O O . SER B 1 241 ? -1.073 -13.258 14.203 1 88.81 241 SER B O 1
ATOM 4573 N N . SER B 1 242 ? -2.434 -14.133 12.688 1 94.12 242 SER B N 1
ATOM 4574 C CA . SER B 1 242 ? -2.457 -15.461 13.297 1 94.12 242 SER B CA 1
ATOM 4575 C C . SER B 1 242 ? -1.212 -16.25 12.922 1 94.12 242 SER B C 1
ATOM 4577 O O . SER B 1 242 ? -1.053 -17.406 13.352 1 94.12 242 SER B O 1
ATOM 4579 N N . GLN B 1 243 ? -0.345 -15.711 12.102 1 96.31 243 GLN B N 1
ATOM 4580 C CA . GLN B 1 243 ? 0.83 -16.438 11.633 1 96.31 243 GLN B CA 1
ATOM 4581 C C . GLN B 1 243 ? 1.669 -16.938 12.812 1 96.31 243 GLN B C 1
ATOM 4583 O O . GLN B 1 243 ? 1.952 -16.172 13.742 1 96.31 243 GLN B O 1
ATOM 4588 N N . TRP B 1 244 ? 1.985 -18.141 12.727 1 96.12 244 TRP B N 1
ATOM 4589 C CA . TRP B 1 244 ? 2.836 -18.766 13.727 1 96.12 244 TRP B CA 1
ATOM 4590 C C . TRP B 1 244 ? 3.844 -19.703 13.078 1 96.12 244 TRP B C 1
ATOM 4592 O O . TRP B 1 244 ? 3.488 -20.5 12.203 1 96.12 244 TRP B O 1
ATOM 4602 N N . GLU B 1 245 ? 5.078 -19.609 13.5 1 96.06 245 GLU B N 1
ATOM 4603 C CA . GLU B 1 245 ? 6.129 -20.5 12.992 1 96.06 245 GLU B CA 1
ATOM 4604 C C . GLU B 1 245 ? 6.195 -21.797 13.789 1 96.06 245 GLU B C 1
ATOM 4606 O O . GLU B 1 245 ? 6.52 -21.781 14.977 1 96.06 245 GLU B O 1
ATOM 4611 N N . ILE B 1 246 ? 5.992 -22.891 13.234 1 94.69 246 ILE B N 1
ATOM 4612 C CA . ILE B 1 246 ? 5.883 -24.172 13.906 1 94.69 246 ILE B CA 1
ATOM 4613 C C . ILE B 1 246 ? 7.25 -24.859 13.953 1 94.69 246 ILE B C 1
ATOM 4615 O O . ILE B 1 246 ? 7.605 -25.484 14.953 1 94.69 246 ILE B O 1
ATOM 4619 N N . GLU B 1 247 ? 7.832 -24.891 12.82 1 91.94 247 GLU B N 1
ATOM 4620 C CA . GLU B 1 247 ? 9.102 -25.594 12.672 1 91.94 247 GLU B CA 1
ATOM 4621 C C . GLU B 1 247 ? 9.977 -24.938 11.609 1 91.94 247 GLU B C 1
ATOM 4623 O O . GLU B 1 247 ? 9.469 -24.359 10.648 1 91.94 247 GLU B O 1
ATOM 4628 N N . SER B 1 248 ? 11.203 -24.984 11.898 1 91.38 248 SER B N 1
ATOM 4629 C CA . SER B 1 248 ? 12.172 -24.469 10.938 1 91.38 248 SER B CA 1
ATOM 4630 C C . SER B 1 248 ? 13.359 -25.406 10.773 1 91.38 248 SER B C 1
ATOM 4632 O O . SER B 1 248 ? 13.977 -25.812 11.766 1 91.38 248 SER B O 1
ATOM 4634 N N . THR B 1 249 ? 13.516 -25.844 9.555 1 91.06 249 THR B N 1
ATOM 4635 C CA . THR B 1 249 ? 14.688 -26.641 9.211 1 91.06 249 THR B CA 1
ATOM 4636 C C . THR B 1 249 ? 15.617 -25.875 8.273 1 91.06 249 THR B C 1
ATOM 4638 O O . THR B 1 249 ? 15.383 -24.688 7.996 1 91.06 249 THR B O 1
ATOM 4641 N N . GLU B 1 250 ? 16.641 -26.516 7.84 1 86.75 250 GLU B N 1
ATOM 4642 C CA . GLU B 1 250 ? 17.578 -25.859 6.922 1 86.75 250 GLU B CA 1
ATOM 4643 C C . GLU B 1 250 ? 16.922 -25.625 5.559 1 86.75 250 GLU B C 1
ATOM 4645 O O . GLU B 1 250 ? 17.234 -24.641 4.883 1 86.75 250 GLU B O 1
ATOM 4650 N N . ASP B 1 251 ? 16.031 -26.469 5.227 1 87.88 251 ASP B N 1
ATOM 4651 C CA . ASP B 1 251 ? 15.5 -26.453 3.865 1 87.88 251 ASP B CA 1
ATOM 4652 C C . ASP B 1 251 ? 14.18 -25.688 3.795 1 87.88 251 ASP B C 1
ATOM 4654 O O . ASP B 1 251 ? 13.812 -25.156 2.742 1 87.88 251 ASP B O 1
ATOM 4658 N N . CYS B 1 252 ? 13.414 -25.828 4.941 1 92.69 252 CYS B N 1
ATOM 4659 C CA . CYS B 1 252 ? 12.109 -25.188 4.859 1 92.69 252 CYS B CA 1
ATOM 4660 C C . CYS B 1 252 ? 11.609 -24.766 6.238 1 92.69 252 CYS B C 1
ATOM 4662 O O . CYS B 1 252 ? 12.148 -25.203 7.254 1 92.69 252 CYS B O 1
ATOM 4664 N N . THR B 1 253 ? 10.719 -23.828 6.285 1 96.69 253 THR B N 1
ATOM 4665 C CA . THR B 1 253 ? 10.031 -23.359 7.484 1 96.69 253 THR B CA 1
ATOM 4666 C C . THR B 1 253 ? 8.523 -23.531 7.344 1 96.69 253 THR B C 1
ATOM 4668 O O . THR B 1 253 ? 7.953 -23.234 6.297 1 96.69 253 THR B O 1
ATOM 4671 N N . VAL B 1 254 ? 7.93 -24.047 8.375 1 97.88 254 VAL B N 1
ATOM 4672 C CA . VAL B 1 254 ? 6.484 -24.25 8.352 1 97.88 254 VAL B CA 1
ATOM 4673 C C . VAL B 1 254 ? 5.789 -23.125 9.117 1 97.88 254 VAL B C 1
ATOM 4675 O O . VAL B 1 254 ? 6.105 -22.875 10.281 1 97.88 254 VAL B O 1
ATOM 4678 N N . PHE B 1 255 ? 4.898 -22.438 8.453 1 98.19 255 PHE B N 1
ATOM 4679 C CA . PHE B 1 255 ? 4.062 -21.422 9.078 1 98.19 255 PHE B CA 1
ATOM 4680 C C . PHE B 1 255 ? 2.621 -21.906 9.195 1 98.19 255 PHE B C 1
ATOM 4682 O O . PHE B 1 255 ? 2.123 -22.609 8.312 1 98.19 255 PHE B O 1
ATOM 4689 N N . GLU B 1 256 ? 2.006 -21.5 10.242 1 98.12 256 GLU B N 1
ATOM 4690 C CA . GLU B 1 256 ? 0.604 -21.812 10.492 1 98.12 256 GLU B CA 1
ATOM 4691 C C . GLU B 1 256 ? -0.253 -20.562 10.539 1 98.12 256 GLU B C 1
ATOM 4693 O O . GLU B 1 256 ? 0.182 -19.516 11.047 1 98.12 256 GLU B O 1
ATOM 4698 N N . TYR B 1 257 ? -1.436 -20.719 9.992 1 97.75 257 TYR B N 1
ATOM 4699 C CA . TYR B 1 257 ? -2.418 -19.641 9.984 1 97.75 257 TYR B CA 1
ATOM 4700 C C . TYR B 1 257 ? -3.791 -20.156 10.398 1 97.75 257 TYR B C 1
ATOM 4702 O O . TYR B 1 257 ? -4.098 -21.328 10.227 1 97.75 257 TYR B O 1
ATOM 4710 N N . TYR B 1 258 ? -4.57 -19.25 10.992 1 96.75 258 TYR B N 1
ATOM 4711 C CA . TYR B 1 258 ? -5.969 -19.516 11.305 1 96.75 258 TYR B CA 1
ATOM 4712 C C . TYR B 1 258 ? -6.883 -18.547 10.562 1 96.75 258 TYR B C 1
ATOM 4714 O O . TYR B 1 258 ? -7.23 -17.484 11.086 1 96.75 258 TYR B O 1
ATOM 4722 N N . LEU B 1 259 ? -7.266 -18.938 9.352 1 95.25 259 LEU B N 1
ATOM 4723 C CA . LEU B 1 259 ? -8.078 -18.031 8.547 1 95.25 259 LEU B CA 1
ATOM 4724 C C . LEU B 1 259 ? -8.867 -18.812 7.492 1 95.25 259 LEU B C 1
ATOM 4726 O O . LEU B 1 259 ? -8.711 -20.016 7.359 1 95.25 259 LEU B O 1
ATOM 4730 N N . LYS B 1 260 ? -9.883 -18.125 6.863 1 95.56 260 LYS B N 1
ATOM 4731 C CA . LYS B 1 260 ? -10.617 -18.672 5.73 1 95.56 260 LYS B CA 1
ATOM 4732 C C . LYS B 1 260 ? -9.789 -18.609 4.453 1 95.56 260 LYS B C 1
ATOM 4734 O O . LYS B 1 260 ? -9.219 -17.578 4.125 1 95.56 260 LYS B O 1
ATOM 4739 N N . PRO B 1 261 ? -9.586 -19.75 3.787 1 95.5 261 PRO B N 1
ATOM 4740 C CA . PRO B 1 261 ? -8.82 -19.75 2.537 1 95.5 261 PRO B CA 1
ATOM 4741 C C . PRO B 1 261 ? -9.586 -19.094 1.384 1 95.5 261 PRO B C 1
ATOM 4743 O O . PRO B 1 261 ? -9.953 -19.781 0.424 1 95.5 261 PRO B O 1
ATOM 4746 N N . THR B 1 262 ? -9.672 -17.828 1.439 1 94.44 262 THR B N 1
ATOM 4747 C CA . THR B 1 262 ? -10.406 -17.062 0.442 1 94.44 262 THR B CA 1
ATOM 4748 C C . THR B 1 262 ? -9.57 -16.875 -0.818 1 94.44 262 THR B C 1
ATOM 4750 O O . THR B 1 262 ? -8.391 -17.219 -0.847 1 94.44 262 THR B O 1
ATOM 4753 N N . TYR B 1 263 ? -10.148 -16.359 -1.82 1 93.5 263 TYR B N 1
ATOM 4754 C CA . TYR B 1 263 ? -9.555 -16.156 -3.135 1 93.5 263 TYR B CA 1
ATOM 4755 C C . TYR B 1 263 ? -8.273 -15.336 -3.033 1 93.5 263 TYR B C 1
ATOM 4757 O O . TYR B 1 263 ? -7.254 -15.688 -3.641 1 93.5 263 TYR B O 1
ATOM 4765 N N . ASP B 1 264 ? -8.32 -14.258 -2.305 1 95.06 264 ASP B N 1
ATOM 4766 C CA . ASP B 1 264 ? -7.16 -13.375 -2.199 1 95.06 264 ASP B CA 1
ATOM 4767 C C . ASP B 1 264 ? -6.012 -14.062 -1.467 1 95.06 264 ASP B C 1
ATOM 4769 O O . ASP B 1 264 ? -4.84 -13.805 -1.753 1 95.06 264 ASP B O 1
ATOM 4773 N N . PHE B 1 265 ? -6.34 -14.945 -0.523 1 96.88 265 PHE B N 1
ATOM 4774 C CA . PHE B 1 265 ? -5.289 -15.703 0.14 1 96.88 265 PHE B CA 1
ATOM 4775 C C . PHE B 1 265 ? -4.625 -16.672 -0.834 1 96.88 265 PHE B C 1
ATOM 4777 O O . PHE B 1 265 ? -3.398 -16.781 -0.868 1 96.88 265 PHE B O 1
ATOM 4784 N N . ILE B 1 266 ? -5.434 -17.312 -1.618 1 96.69 266 ILE B N 1
ATOM 4785 C CA . ILE B 1 266 ? -4.934 -18.25 -2.617 1 96.69 266 ILE B CA 1
ATOM 4786 C C . ILE B 1 266 ? -4.035 -17.516 -3.609 1 96.69 266 ILE B C 1
ATOM 4788 O O . ILE B 1 266 ? -2.961 -18.016 -3.961 1 96.69 266 ILE B O 1
ATOM 4792 N N . GLN B 1 267 ? -4.457 -16.359 -4.035 1 96.88 267 GLN B N 1
ATOM 4793 C CA . GLN B 1 267 ? -3.662 -15.547 -4.945 1 96.88 267 GLN B CA 1
ATOM 4794 C C . GLN B 1 267 ? -2.299 -15.219 -4.34 1 96.88 267 GLN B C 1
ATOM 4796 O O . GLN B 1 267 ? -1.283 -15.242 -5.039 1 96.88 267 GLN B O 1
ATOM 4801 N N . GLU B 1 268 ? -2.328 -14.914 -3.074 1 97.56 268 GLU B N 1
ATOM 4802 C CA . GLU B 1 268 ? -1.085 -14.594 -2.377 1 97.56 268 GLU B CA 1
ATOM 4803 C C . GLU B 1 268 ? -0.138 -15.797 -2.367 1 97.56 268 GLU B C 1
ATOM 4805 O O . GLU B 1 268 ? 1.055 -15.648 -2.645 1 97.56 268 GLU B O 1
ATOM 4810 N N . LEU B 1 269 ? -0.668 -16.922 -2.092 1 97.88 269 LEU B N 1
ATOM 4811 C CA . LEU B 1 269 ? 0.158 -18.125 -2.059 1 97.88 269 LEU B CA 1
ATOM 4812 C C . LEU B 1 269 ? 0.729 -18.422 -3.439 1 97.88 269 LEU B C 1
ATOM 4814 O O . LEU B 1 269 ? 1.904 -18.781 -3.566 1 97.88 269 LEU B O 1
ATOM 4818 N N . LEU B 1 270 ? -0.062 -18.281 -4.461 1 97.94 270 LEU B N 1
ATOM 4819 C CA . LEU B 1 270 ? 0.371 -18.547 -5.828 1 97.94 270 LEU B CA 1
ATOM 4820 C C . LEU B 1 270 ? 1.511 -17.609 -6.227 1 97.94 270 LEU B C 1
ATOM 4822 O O . LEU B 1 270 ? 2.391 -18 -7 1 97.94 270 LEU B O 1
ATOM 4826 N N . SER B 1 271 ? 1.497 -16.438 -5.723 1 97.69 271 SER B N 1
ATOM 4827 C CA . SER B 1 271 ? 2.484 -15.43 -6.102 1 97.69 271 SER B CA 1
ATOM 4828 C C . SER B 1 271 ? 3.895 -15.867 -5.719 1 97.69 271 SER B C 1
ATOM 4830 O O . SER B 1 271 ? 4.875 -15.398 -6.301 1 97.69 271 SER B O 1
ATOM 4832 N N . HIS B 1 272 ? 4.004 -16.75 -4.75 1 97.31 272 HIS B N 1
ATOM 4833 C CA . HIS B 1 272 ? 5.312 -17.172 -4.266 1 97.31 272 HIS B CA 1
ATOM 4834 C C . HIS B 1 272 ? 5.848 -18.359 -5.074 1 97.31 272 HIS B C 1
ATOM 4836 O O . HIS B 1 272 ? 6.965 -18.812 -4.844 1 97.31 272 HIS B O 1
ATOM 4842 N N . GLY B 1 273 ? 5.059 -18.828 -5.984 1 96.88 273 GLY B N 1
ATOM 4843 C CA . GLY B 1 273 ? 5.512 -19.891 -6.875 1 96.88 273 GLY B CA 1
ATOM 4844 C C . GLY B 1 273 ? 5.918 -21.156 -6.141 1 96.88 273 GLY B C 1
ATOM 4845 O O . GLY B 1 273 ? 5.184 -21.641 -5.277 1 96.88 273 GLY B O 1
ATOM 4846 N N . PRO B 1 274 ? 7.051 -21.656 -6.543 1 97.31 274 PRO B N 1
ATOM 4847 C CA . PRO B 1 274 ? 7.473 -22.938 -5.965 1 97.31 274 PRO B CA 1
ATOM 4848 C C . PRO B 1 274 ? 8.102 -22.781 -4.582 1 97.31 274 PRO B C 1
ATOM 4850 O O . PRO B 1 274 ? 8.523 -23.766 -3.979 1 97.31 274 PRO B O 1
ATOM 4853 N N . ASP B 1 275 ? 8.094 -21.609 -4.078 1 97.12 275 ASP B N 1
ATOM 4854 C CA . ASP B 1 275 ? 8.711 -21.359 -2.777 1 97.12 275 ASP B CA 1
ATOM 4855 C C . ASP B 1 275 ? 7.715 -21.625 -1.646 1 97.12 275 ASP B C 1
ATOM 4857 O O . ASP B 1 275 ? 8.086 -21.609 -0.471 1 97.12 275 ASP B O 1
ATOM 4861 N N . VAL B 1 276 ? 6.445 -21.844 -1.993 1 97.81 276 VAL B N 1
ATOM 4862 C CA . VAL B 1 276 ? 5.434 -22.078 -0.966 1 97.81 276 VAL B CA 1
ATOM 4863 C C . VAL B 1 276 ? 4.605 -23.312 -1.321 1 97.81 276 VAL B C 1
ATOM 4865 O O . VAL B 1 276 ? 4.258 -23.516 -2.484 1 97.81 276 VAL B O 1
ATOM 4868 N N . GLU B 1 277 ? 4.297 -24.125 -0.336 1 98.06 277 GLU B N 1
ATOM 4869 C CA . GLU B 1 277 ? 3.486 -25.328 -0.468 1 98.06 277 GLU B CA 1
ATOM 4870 C C . GLU B 1 277 ? 2.447 -25.422 0.646 1 98.06 277 GLU B C 1
ATOM 4872 O O . GLU B 1 277 ? 2.785 -25.312 1.827 1 98.06 277 GLU B O 1
ATOM 4877 N N . VAL B 1 278 ? 1.254 -25.625 0.25 1 98.38 278 VAL B N 1
ATOM 4878 C CA . VAL B 1 278 ? 0.228 -25.875 1.258 1 98.38 278 VAL B CA 1
ATOM 4879 C C . VAL B 1 278 ? 0.297 -27.328 1.715 1 98.38 278 VAL B C 1
ATOM 4881 O O . VAL B 1 278 ? 0.212 -28.25 0.897 1 98.38 278 VAL B O 1
ATOM 4884 N N . ILE B 1 279 ? 0.359 -27.547 2.967 1 97.25 279 ILE B N 1
ATOM 4885 C CA . ILE B 1 279 ? 0.469 -28.891 3.525 1 97.25 279 ILE B CA 1
ATOM 4886 C C . ILE B 1 279 ? -0.865 -29.297 4.145 1 97.25 279 ILE B C 1
ATOM 4888 O O . ILE B 1 279 ? -1.264 -30.469 4.059 1 97.25 279 ILE B O 1
ATOM 4892 N N . HIS B 1 280 ? -1.457 -28.375 4.895 1 96.88 280 HIS B N 1
ATOM 4893 C CA . HIS B 1 280 ? -2.73 -28.578 5.578 1 96.88 280 HIS B CA 1
ATOM 4894 C C . HIS B 1 280 ? -3.623 -27.359 5.453 1 96.88 280 HIS B C 1
ATOM 4896 O O . HIS B 1 280 ? -3.133 -26.219 5.449 1 96.88 280 HIS B O 1
ATOM 4902 N N . PRO B 1 281 ? -4.938 -27.547 5.34 1 97.56 281 PRO B N 1
ATOM 4903 C CA . PRO B 1 281 ? -5.738 -28.781 5.242 1 97.56 281 PRO B CA 1
ATOM 4904 C C . PRO B 1 281 ? -5.707 -29.391 3.844 1 97.56 281 PRO B C 1
ATOM 4906 O O . PRO B 1 281 ? -5.281 -28.734 2.887 1 97.56 281 PRO B O 1
ATOM 4909 N N . ASN B 1 282 ? -6.172 -30.578 3.705 1 97 282 ASN B N 1
ATOM 4910 C CA . ASN B 1 282 ? -6.16 -31.281 2.43 1 97 282 ASN B CA 1
ATOM 4911 C C . ASN B 1 282 ? -7.055 -30.609 1.4 1 97 282 ASN B C 1
ATOM 4913 O O . ASN B 1 282 ? -6.746 -30.594 0.207 1 97 282 ASN B O 1
ATOM 4917 N N . SER B 1 283 ? -8.133 -30.078 1.817 1 96.19 283 SER B N 1
ATOM 4918 C CA . SER B 1 283 ? -9.047 -29.406 0.914 1 96.19 283 SER B CA 1
ATOM 4919 C C . SER B 1 283 ? -8.359 -28.25 0.198 1 96.19 283 SER B C 1
ATOM 4921 O O . SER B 1 283 ? -8.484 -28.094 -1.021 1 96.19 283 SER B O 1
ATOM 4923 N N . LEU B 1 284 ? -7.602 -27.469 0.952 1 97.25 284 LEU B N 1
ATOM 4924 C CA . LEU B 1 284 ? -6.875 -26.344 0.362 1 97.25 284 LEU B CA 1
ATOM 4925 C C . LEU B 1 284 ? -5.734 -26.844 -0.52 1 97.25 284 LEU B C 1
ATOM 4927 O O . LEU B 1 284 ? -5.453 -26.25 -1.568 1 97.25 284 LEU B O 1
ATOM 4931 N N . ARG B 1 285 ? -5.105 -27.875 -0.046 1 97.88 285 ARG B N 1
ATOM 4932 C CA . ARG B 1 285 ? -4.039 -28.453 -0.847 1 97.88 285 ARG B CA 1
ATOM 4933 C C . ARG B 1 285 ? -4.559 -28.891 -2.213 1 97.88 285 ARG B C 1
ATOM 4935 O O . ARG B 1 285 ? -3.924 -28.641 -3.236 1 97.88 285 ARG B O 1
ATOM 4942 N N . GLN B 1 286 ? -5.691 -29.516 -2.246 1 97.56 286 GLN B N 1
ATOM 4943 C CA . GLN B 1 286 ? -6.297 -29.984 -3.49 1 97.56 286 GLN B CA 1
ATOM 4944 C C . GLN B 1 286 ? -6.707 -28.812 -4.371 1 97.56 286 GLN B C 1
ATOM 4946 O O . GLN B 1 286 ? -6.555 -28.859 -5.594 1 97.56 286 GLN B O 1
ATOM 4951 N N . LEU B 1 287 ? -7.23 -27.844 -3.74 1 96.88 287 LEU B N 1
ATOM 4952 C CA . LEU B 1 287 ? -7.602 -26.641 -4.484 1 96.88 287 LEU B CA 1
ATOM 4953 C C . LEU B 1 287 ? -6.383 -26.016 -5.16 1 96.88 287 LEU B C 1
ATOM 4955 O O . LEU B 1 287 ? -6.445 -25.641 -6.328 1 96.88 287 LEU B O 1
ATOM 4959 N N . MET B 1 288 ? -5.289 -25.938 -4.438 1 98 288 MET B N 1
ATOM 4960 C CA . MET B 1 288 ? -4.047 -25.391 -4.98 1 98 288 MET B CA 1
ATOM 4961 C C . MET B 1 288 ? -3.553 -26.25 -6.152 1 98 288 MET B C 1
ATOM 4963 O O . MET B 1 288 ? -3.15 -25.703 -7.184 1 98 288 MET B O 1
ATOM 4967 N N . LYS B 1 289 ? -3.594 -27.5 -5.926 1 98 289 LYS B N 1
ATOM 4968 C CA . LYS B 1 289 ? -3.188 -28.422 -6.988 1 98 289 LYS B CA 1
ATOM 4969 C C . LYS B 1 289 ? -4.008 -28.203 -8.258 1 98 289 LYS B C 1
ATOM 4971 O O . LYS B 1 289 ? -3.451 -28.109 -9.352 1 98 289 LYS B O 1
ATOM 4976 N N . GLN B 1 290 ? -5.262 -28.125 -8.102 1 97.81 290 GLN B N 1
ATOM 4977 C CA . GLN B 1 290 ? -6.16 -27.922 -9.234 1 97.81 290 GLN B CA 1
ATOM 4978 C C . GLN B 1 290 ? -5.848 -26.625 -9.953 1 97.81 290 GLN B C 1
ATOM 4980 O O . GLN B 1 290 ? -5.777 -26.594 -11.188 1 97.81 290 GLN B O 1
ATOM 4985 N N . ARG B 1 291 ? -5.676 -25.578 -9.211 1 97.5 291 ARG B N 1
ATOM 4986 C CA . ARG B 1 291 ? -5.371 -24.281 -9.805 1 97.5 291 ARG B CA 1
ATOM 4987 C C . ARG B 1 291 ? -4.059 -24.328 -10.578 1 97.5 291 ARG B C 1
ATOM 4989 O O . ARG B 1 291 ? -3.965 -23.781 -11.68 1 97.5 291 ARG B O 1
ATOM 4996 N N . ILE B 1 292 ? -3.072 -24.906 -9.992 1 98.19 292 ILE B N 1
ATOM 4997 C CA . ILE B 1 292 ? -1.753 -25 -10.609 1 98.19 292 ILE B CA 1
ATOM 4998 C C . ILE B 1 292 ? -1.835 -25.844 -11.883 1 98.19 292 ILE B C 1
ATOM 5000 O O . ILE B 1 292 ? -1.183 -25.531 -12.883 1 98.19 292 ILE B O 1
ATOM 5004 N N . GLU B 1 293 ? -2.639 -26.875 -11.844 1 97.75 293 GLU B N 1
ATOM 5005 C CA . GLU B 1 293 ? -2.85 -27.688 -13.039 1 97.75 293 GLU B CA 1
ATOM 5006 C C . GLU B 1 293 ? -3.521 -26.891 -14.141 1 97.75 293 GLU B C 1
ATOM 5008 O O . GLU B 1 293 ? -3.162 -27.016 -15.312 1 97.75 293 GLU B O 1
ATOM 5013 N N . GLU B 1 294 ? -4.48 -26.156 -13.766 1 97.88 294 GLU B N 1
ATOM 5014 C CA . GLU B 1 294 ? -5.137 -25.281 -14.734 1 97.88 294 GLU B CA 1
ATOM 5015 C C . GLU B 1 294 ? -4.148 -24.281 -15.336 1 97.88 294 GLU B C 1
ATOM 5017 O O . GLU B 1 294 ? -4.223 -23.969 -16.531 1 97.88 294 GLU B O 1
ATOM 5022 N N . MET B 1 295 ? -3.268 -23.797 -14.523 1 98 295 MET B N 1
ATOM 5023 C CA . MET B 1 295 ? -2.213 -22.906 -15.016 1 98 295 MET B CA 1
ATOM 5024 C C . MET B 1 295 ? -1.334 -23.625 -16.031 1 98 295 MET B C 1
ATOM 5026 O O . MET B 1 295 ? -1.003 -23.062 -17.078 1 98 295 MET B O 1
ATOM 5030 N N . ALA B 1 296 ? -0.943 -24.797 -15.672 1 97.44 296 ALA B N 1
ATOM 5031 C CA . ALA B 1 296 ? -0.061 -25.578 -16.531 1 97.44 296 ALA B CA 1
ATOM 5032 C C . ALA B 1 296 ? -0.699 -25.828 -17.906 1 97.44 296 ALA B C 1
ATOM 5034 O O . ALA B 1 296 ? -0.005 -25.859 -18.922 1 97.44 296 ALA B O 1
ATOM 5035 N N . GLU B 1 297 ? -1.951 -25.938 -17.969 1 97.25 297 GLU B N 1
ATOM 5036 C CA . GLU B 1 297 ? -2.68 -26.203 -19.203 1 97.25 297 GLU B CA 1
ATOM 5037 C C . GLU B 1 297 ? -2.553 -25.016 -20.172 1 97.25 297 GLU B C 1
ATOM 5039 O O . GLU B 1 297 ? -2.596 -25.203 -21.391 1 97.25 297 GLU B O 1
ATOM 5044 N N . LEU B 1 298 ? -2.4 -23.844 -19.656 1 96.06 298 LEU B N 1
ATOM 5045 C CA . LEU B 1 298 ? -2.283 -22.656 -20.5 1 96.06 298 LEU B CA 1
ATOM 5046 C C . LEU B 1 298 ? -0.958 -22.641 -21.25 1 96.06 298 LEU B C 1
ATOM 5048 O O . LEU B 1 298 ? -0.802 -21.906 -22.234 1 96.06 298 LEU B O 1
ATOM 5052 N N . TYR B 1 299 ? -0.012 -23.359 -20.781 1 96.19 299 TYR B N 1
ATOM 5053 C CA . TYR B 1 299 ? 1.329 -23.312 -21.359 1 96.19 299 TYR B CA 1
ATOM 5054 C C . TYR B 1 299 ? 1.686 -24.609 -22.047 1 96.19 299 TYR B C 1
ATOM 5056 O O . TYR B 1 299 ? 2.857 -24.875 -22.328 1 96.19 299 TYR B O 1
ATOM 5064 N N . LYS B 1 300 ? 0.786 -25.5 -22.266 1 89.31 300 LYS B N 1
ATOM 5065 C CA . LYS B 1 300 ? 1.002 -26.75 -22.984 1 89.31 300 LYS B CA 1
ATOM 5066 C C . LYS B 1 300 ? 1.111 -26.516 -24.484 1 89.31 300 LYS B C 1
ATOM 5068 O O . LYS B 1 300 ? 0.506 -25.578 -25.016 1 89.31 300 LYS B O 1
#

Radius of gyration: 24.71 Å; Cα contacts (8 Å, |Δi|>4): 1080; chains: 2; bounding box: 64×71×66 Å

Secondary structure (DSSP, 8-state):
--HHHHHHHHHHHHHHHH-TT-B-HHHHHHHHHTSTT--S----HHHHHHHHHHHHHHH---EEEETTTTEEEETTSSS----HHHHHHHHHHHHHHHHHH-GGGGGGEE----TTHHHHHHHHHHHHHHTEEEEEEE--TT-SS-EEEEEEEEEEEEETTEEEEEEEETT-SS-EEEEGGGEEEEEEEEEE----TT--HHHHTTT-SSS---SSPPPEEEEEEEETTTHHHHHHS-SSTT-EEEEE-SSEEEEEEEE---HHHHHHHHHTGGGEEEEE-HHHHHHHHHHHHHHHHTT-/--HHHHHHHHHHHHHHHH-TT-B-HHHHHHHHHTSTT--S----HHHHHHHHHHHHHHH---EEEETTTTEEEETTSSS----HHHHHHHHHHHHHHHHHT-GGGGGGEE----TTHHHHHHHHHHHHHHTEEEEEEE--TT-SS-EEEEEEEEEEEEETTEEEEEEEETT-SS-EEEEGGGEEEEEEEEEE----TT--HHHHTTT-SSS---SSPPPEEEEEEEETTTHHHHHHS-SSTT-EEEEE-SSEEEEEEEE---HHHHHHHHHTGGGEEEEE-HHHHHHHHHHHHHHHHTT-

Organism: NCBI:txid2508867

Foldseek 3Di:
DVLLLVLVLLVLQVVQLPVPPAAALVRSQVVLVVDPSNPVDRQDPVNVVVSQVCCCVPLVFHWDADPVVNGIHGVCSPPPPRPPVSVVVSVVSVVVVVCVVDVVCVVVDDDDAAAPCPVCVVVLVVCQVQQWKKWFFFDDPPDDHTDIWIWRWHDWDDFPRWIKTWTHTPVDGDIDIGTSNGTPDMDTDPHGDDDDPPDDPCVQCQAPLTDDSDDPFDWDKWKKKFFDPCVVVCVVPPSHPQWDWDDDDPGITMIIGTHGCDPVNLVVQVVNPPRMATDDDPVVNVVNVVVVVVVVVVVD/DVLLLVLVLLVLQVVQLPVPPAAALVRSQVVLVVDPSNPVDRQDPVNVVVSQVCSCVPLVFHWDADPVVNGIHGVCSPPPPRPPVSVVVSVVSVVVVVCVVDVVCVVVDDDDAAAPCPVCVVVLVVCQVQQWKKWWFFDDPPDDHTDIWIWRWHDWDDFPRWIKTWTHTPVDGDIDIGTSNGTPDMDTDPHGDDDDPPDDPCVQCQAPLTDDSDDPFDWDKWKKKFFDPCVVVCVVPPSHPQWDWDDDDPGITMIIGTHGCDPVNLVVQVVNPPRMAIDDDPVVNVVNVVVVVVVVVVVD

Solvent-accessible surface area (backbone atoms only — not comparable to full-atom values): 32187 Å² total; per-residue (Å²): 119,9,51,53,40,49,45,43,44,49,48,52,51,49,56,26,66,69,28,87,81,25,36,31,70,67,56,48,34,58,51,39,69,72,36,90,79,49,77,90,60,75,74,45,72,70,57,46,52,50,47,43,50,45,35,24,59,51,57,67,45,54,62,39,76,39,76,88,76,56,22,31,28,52,68,54,66,89,73,46,76,57,53,24,44,43,55,50,40,50,37,37,45,47,51,48,50,52,30,55,74,34,70,77,47,55,65,28,42,45,45,61,69,55,46,58,33,54,81,49,46,50,59,50,53,51,26,40,74,70,27,24,25,35,36,32,36,35,38,53,83,88,46,94,57,66,44,78,47,47,28,44,53,65,35,39,36,44,55,94,55,36,38,31,38,35,22,31,36,76,92,42,86,59,72,42,76,41,56,42,70,34,48,78,42,79,43,79,43,87,51,70,57,80,77,65,90,82,70,51,60,60,66,66,39,62,40,25,64,59,88,56,64,57,87,80,59,57,76,36,68,33,31,33,40,26,26,86,68,46,45,59,54,45,69,66,53,57,79,42,91,59,55,39,80,77,46,75,58,97,68,37,31,33,38,33,33,55,32,27,84,27,70,65,44,51,26,54,50,37,27,50,41,61,35,43,41,64,69,33,42,65,69,59,32,49,51,50,43,51,44,42,50,51,34,47,61,73,64,107,120,10,50,53,40,49,46,43,44,50,47,51,51,48,57,26,65,69,27,86,81,26,36,31,71,67,56,48,35,58,52,38,68,70,36,90,81,48,77,91,60,77,74,45,72,70,58,46,53,51,48,42,52,45,36,26,59,50,56,65,46,52,62,39,76,40,78,89,76,56,20,31,26,50,67,52,67,90,70,44,78,56,51,25,46,44,55,51,40,52,38,38,46,48,50,49,48,54,28,56,77,34,70,77,48,54,64,28,41,46,45,60,69,55,45,58,34,54,79,50,45,51,58,51,54,48,27,40,74,69,28,24,23,34,38,32,35,35,37,52,82,88,44,93,59,66,42,78,44,47,28,41,55,64,33,38,36,45,54,95,54,34,39,30,38,34,23,31,36,75,90,41,86,58,72,43,75,42,55,42,70,35,49,79,43,77,43,80,43,88,51,70,58,80,77,64,91,82,69,50,61,61,65,66,40,64,41,24,63,62,86,56,65,56,87,80,60,58,76,36,68,34,31,34,41,25,24,84,70,46,45,59,55,44,69,65,53,56,80,42,91,58,56,38,79,78,46,73,58,95,66,39,30,33,40,31,35,57,31,28,86,26,70,65,45,50,25,55,50,38,27,51,42,62,34,43,41,64,69,34,44,63,70,57,30,52,50,51,42,51,45,43,50,51,33,47,59,74,67,107

Sequence (600 aa):
MAANLIARYIWEVDALAKARHGLSLEELNEQWRDCYLYDDKDIVRKTWWEHRNQIGLQFGIDIEYDKQNKRYFIKSRNEINRPAIQEWLLNSFAVGNMLLQGKDLRARILCEHIPSGYEYLTEIIQAMREGKCLTINYQSFWKEEAQVITLEPYFVKVFKQRWYLTARPSAHEELRTYALDRIQDLHVSNQKFKMPKDFDAEEMYATAYGIVIGKEEKVERIEINVYNNQAKYFRSLPLHSSQWEIESTEDCTVFEYYLKPTYDFIQELLSHGPDVEVIHPNSLRQLMKQRIEEMAELYKMAANLIARYIWEVDALAKARHGLSLEELNEQWRDCYLYDDKDIVRKTWWEHRNQIGLQFGIDIEYDKQNKRYFIKSRNEINRPAIQEWLLNSFAVGNMLLQGKDLRARILCEHIPSGYEYLTEIIQAMREGKCLTINYQSFWKEEAQVITLEPYFVKVFKQRWYLTARPSAHEELRTYALDRIQDLHVSNQKFKMPKDFDAEEMYATAYGIVIGKEEKVERIEINVYNNQAKYFRSLPLHSSQWEIESTEDCTVFEYYLKPTYDFIQELLSHGPDVEVIHPNSLRQLMKQRIEEMAELYK

pLDDT: mean 83.31, std 14.85, range [31.0, 98.44]

Nearest PDB structures (foldseek):
  7u02-assembly1_M  TM=8.307E-01  e=2.566E-12  Caulobacter vibrioides CB15
  6sj9-assembly1_A  TM=3.835E-01  e=2.168E-12  Paenarthrobacter aurescens
  6sj9-assembly2_B  TM=3.932E-01  e=1.732E-11  Paenarthrobacter aurescens
  7tb5-assembly1_A-2  TM=4.815E-01  e=5.954E-08  Pseudomonas aeruginosa
  7qfz-assembly4_H  TM=4.274E-01  e=4.018E-07  Escherichia fergusonii ATCC 35469

InterPro domains:
  IPR026881 WYL domain [PF13280] (119-188)
  IPR051534 CBASS antivirus and pafABC operon-associated protein [PTHR34580] (118-299)
  IPR057727 WCX domain [PF25583] (220-296)